Protein AF-A0A7V4FI24-F1 (afdb_monomer_lite)

Sequence (556 aa):
PYLNTKGSQCRYYSKGPVSYSSLFNVYPQIRKKFDEHVGGFTFLPILTIRYESKPLAILRFTDHASFKMFINGVVFSPKIKWMPTYPTVFLKEGLGFEISNVHAIELEFMLEPLYELIEDVLSSNNEVARWVILKYRLYMGEEKEHEFIPERKGFKGFNKLDKIVEQVVQDMKHDKSVNEIVEDVRRGKITPDLVDFASILFLHSLAHVLKDALVAKFGCKTEDISYYIEHPKLRVLGESPEKIRVIFFETAIGGFGYLKSFVERIQGTNMLEELVSAALRGLSENCEDRVQKKLTNLNKLDFFQRDCKRLVDLILKAYYNSFPNTMIYPHVNSIRKAIVKTLSGLSEEERSLLDDLLAKGPHCWDGCQLCVMMERGCTFLPFDQPFLVSERVLKAVLEKMLIMIKQPVCSFPLRKGVKKEFEEALSAAKSNIDLVSPWISPEIVENLVKLAEERDLKIRILTKIDPDNEVQVQSINRLTEASKKYSPLFQGRIMEELHAKGMLVDGVILLHGSFNFTISGLDSNVENLIIDCSLHGTKRFKEEFDELWRHAKPLI

Organism: Fervidobacterium pennivorans (NCBI:txid93466)

Structure (mmCIF, N/CA/C/O backbone):
data_AF-A0A7V4FI24-F1
#
_entry.id   AF-A0A7V4FI24-F1
#
loop_
_atom_site.group_PDB
_atom_site.id
_atom_site.type_symbol
_atom_site.label_atom_id
_atom_site.label_alt_id
_atom_site.label_comp_id
_atom_site.label_asym_id
_atom_site.label_entity_id
_atom_site.label_seq_id
_atom_site.pdbx_PDB_ins_code
_atom_site.Cartn_x
_atom_site.Cartn_y
_atom_site.Cartn_z
_atom_site.occupancy
_atom_site.B_iso_or_equiv
_atom_site.auth_seq_id
_atom_site.auth_comp_id
_atom_site.auth_asym_id
_atom_site.auth_atom_id
_atom_site.pdbx_PDB_model_num
ATOM 1 N N . PRO A 1 1 ? -25.058 -55.264 15.476 1.00 32.44 1 PRO A N 1
ATOM 2 C CA . PRO A 1 1 ? -24.063 -56.092 16.197 1.00 32.44 1 PRO A CA 1
ATOM 3 C C . PRO A 1 1 ? -23.075 -55.198 16.966 1.00 32.44 1 PRO A C 1
ATOM 5 O O . PRO A 1 1 ? -22.215 -54.570 16.367 1.00 32.44 1 PRO A O 1
ATOM 8 N N . TYR A 1 2 ? -23.302 -55.104 18.280 1.00 34.78 2 TYR A N 1
ATOM 9 C CA . TYR A 1 2 ? -22.399 -54.608 19.327 1.00 34.78 2 TYR A CA 1
ATOM 10 C C . TYR A 1 2 ? -21.657 -53.279 19.098 1.00 34.78 2 TYR A C 1
ATOM 12 O O . TYR A 1 2 ? -20.481 -53.264 18.751 1.00 34.78 2 TYR A O 1
ATOM 20 N N . LEU A 1 3 ? -22.294 -52.166 19.482 1.00 33.41 3 LEU A N 1
ATOM 21 C CA . LEU A 1 3 ? -21.569 -51.068 20.125 1.00 33.41 3 LEU A CA 1
ATOM 22 C C . LEU A 1 3 ? -22.123 -50.869 21.538 1.00 33.41 3 LEU A C 1
ATOM 24 O O . LEU A 1 3 ? -23.310 -50.661 21.770 1.00 33.41 3 LEU A O 1
ATOM 28 N N . ASN A 1 4 ? -21.202 -51.069 22.466 1.00 33.22 4 ASN A N 1
ATOM 29 C CA . ASN A 1 4 ? -21.331 -51.249 23.897 1.00 33.22 4 ASN A CA 1
ATOM 30 C C . ASN A 1 4 ? -21.899 -49.987 24.578 1.00 33.22 4 ASN A C 1
ATOM 32 O O . ASN A 1 4 ? -21.284 -48.924 24.540 1.00 33.22 4 ASN A O 1
ATOM 36 N N . THR A 1 5 ? -23.045 -50.100 25.249 1.00 42.97 5 THR A N 1
ATOM 37 C CA . THR A 1 5 ? -23.741 -49.021 25.983 1.00 42.97 5 THR A CA 1
ATOM 38 C C . THR A 1 5 ? -23.145 -48.727 27.369 1.00 42.97 5 THR A C 1
ATOM 40 O O . THR A 1 5 ? -23.841 -48.293 28.284 1.00 42.97 5 THR A O 1
ATOM 43 N N . LYS A 1 6 ? -21.834 -48.918 27.547 1.00 44.03 6 LYS A N 1
ATOM 44 C CA . LYS A 1 6 ? -21.096 -48.542 28.765 1.00 44.03 6 LYS A CA 1
ATOM 45 C C . LYS A 1 6 ? -19.784 -47.840 28.416 1.00 44.03 6 LYS A C 1
ATOM 47 O O . LYS A 1 6 ? -18.705 -48.276 28.800 1.00 44.03 6 LYS A O 1
ATOM 52 N N . GLY A 1 7 ? -19.876 -46.743 27.669 1.00 42.69 7 GLY A N 1
ATOM 53 C CA . GLY A 1 7 ? -18.812 -45.742 27.663 1.00 42.69 7 GLY A CA 1
ATOM 54 C C . GLY A 1 7 ? -18.886 -44.967 28.974 1.00 42.69 7 GLY A C 1
ATOM 55 O O . GLY A 1 7 ? -19.951 -44.453 29.316 1.00 42.69 7 GLY A O 1
ATOM 56 N N . SER A 1 8 ? -17.790 -44.912 29.729 1.00 46.03 8 SER A N 1
ATOM 57 C CA . SER A 1 8 ? -17.662 -43.977 30.845 1.00 46.03 8 SER A CA 1
ATOM 58 C C . SER A 1 8 ? -18.092 -42.588 30.369 1.00 46.03 8 SER A C 1
ATOM 60 O O . SER A 1 8 ? -17.656 -42.132 29.309 1.00 46.03 8 SER A O 1
ATOM 62 N N . GLN A 1 9 ? -18.984 -41.925 31.116 1.00 47.06 9 GLN A N 1
ATOM 63 C CA . GLN A 1 9 ? -19.278 -40.518 30.858 1.00 47.06 9 GLN A CA 1
ATOM 64 C C . GLN A 1 9 ? -17.940 -39.792 30.811 1.00 47.06 9 GLN A C 1
ATOM 66 O O . GLN A 1 9 ? -17.168 -39.833 31.773 1.00 47.06 9 GLN A O 1
ATOM 71 N N . CYS A 1 10 ? -17.641 -39.179 29.668 1.00 53.12 10 CYS A N 1
ATOM 72 C CA . CYS A 1 10 ? -16.485 -38.314 29.555 1.00 53.12 10 CYS A CA 1
ATOM 73 C C . CYS A 1 10 ? -16.558 -37.326 30.724 1.00 53.12 10 CYS A C 1
ATOM 75 O O . CYS A 1 10 ? -17.573 -36.651 30.897 1.00 53.12 10 CYS A O 1
ATOM 77 N N . ARG A 1 11 ? -15.508 -37.284 31.555 1.00 52.00 11 ARG A N 1
ATOM 78 C CA . ARG A 1 11 ? -15.452 -36.537 32.828 1.00 52.00 11 ARG A CA 1
ATOM 79 C C . ARG A 1 11 ? -15.878 -35.068 32.694 1.00 52.00 11 ARG A C 1
ATOM 81 O O . ARG A 1 11 ? -16.271 -34.444 33.675 1.00 52.00 11 ARG A O 1
ATOM 88 N N . TYR A 1 12 ? -15.802 -34.530 31.482 1.00 53.12 12 TYR A N 1
ATOM 89 C CA . TYR A 1 12 ? -16.138 -33.157 31.136 1.00 53.12 12 TYR A CA 1
ATOM 90 C C . TYR A 1 12 ? -17.610 -32.929 30.730 1.00 53.12 12 TYR A C 1
ATOM 92 O O . TYR A 1 12 ? -18.051 -31.783 30.680 1.00 53.12 12 TYR A O 1
ATOM 100 N N . TYR A 1 13 ? -18.385 -33.989 30.479 1.00 56.47 13 TYR A N 1
ATOM 101 C CA . TYR A 1 13 ? -19.790 -33.947 30.054 1.00 56.47 13 TYR A CA 1
ATOM 102 C C . TYR A 1 13 ? -20.678 -34.692 31.066 1.00 56.47 13 TYR A C 1
ATOM 104 O O . TYR A 1 13 ? -21.277 -35.723 30.776 1.00 56.47 13 TYR A O 1
ATOM 112 N N . SER A 1 14 ? -20.732 -34.174 32.296 1.00 51.94 14 SER A N 1
ATOM 113 C CA . SER A 1 14 ? -21.371 -34.811 33.461 1.00 51.94 14 SER A CA 1
ATOM 114 C C . SER A 1 14 ? -22.898 -34.649 33.550 1.00 51.94 14 SER A C 1
ATOM 116 O O . SER A 1 14 ? -23.513 -35.149 34.490 1.00 51.94 14 SER A O 1
ATOM 118 N N . LYS A 1 15 ? -23.541 -33.962 32.595 1.00 52.97 15 LYS A N 1
ATOM 119 C CA . LYS A 1 15 ? -24.994 -33.715 32.592 1.00 52.97 15 LYS A CA 1
ATOM 120 C C . LYS A 1 15 ? -25.643 -34.173 31.283 1.00 52.97 15 LYS A C 1
ATOM 122 O O . LYS A 1 15 ? -25.867 -33.362 30.395 1.00 52.97 15 LYS A O 1
ATOM 127 N N . GLY A 1 16 ? -25.977 -35.462 31.203 1.00 56.88 16 GLY A N 1
ATOM 128 C CA . GLY A 1 16 ? -26.827 -36.032 30.146 1.00 56.88 16 GLY A CA 1
ATOM 129 C C . GLY A 1 16 ? -26.289 -35.877 28.712 1.00 56.88 16 GLY A C 1
ATOM 130 O O . GLY A 1 16 ? -25.155 -35.440 28.515 1.00 56.88 16 GLY A O 1
ATOM 131 N N . PRO A 1 17 ? -27.072 -36.261 27.688 1.00 56.06 17 PRO A N 1
ATOM 132 C CA . PRO A 1 17 ? -26.721 -35.987 26.299 1.00 56.06 17 PRO A CA 1
ATOM 133 C C . PRO A 1 17 ? -26.773 -34.474 26.052 1.00 56.06 17 PRO A C 1
ATOM 135 O O . PRO A 1 17 ? -27.839 -33.878 25.910 1.00 56.06 17 PRO A O 1
ATOM 138 N N . VAL A 1 18 ? -25.604 -33.839 26.030 1.00 59.72 18 VAL A N 1
ATOM 139 C CA . VAL A 1 18 ? -25.461 -32.417 25.714 1.00 59.72 18 VAL A CA 1
ATOM 140 C C . VAL A 1 18 ? -25.521 -32.271 24.195 1.00 59.72 18 VAL A C 1
ATOM 142 O O . VAL A 1 18 ? -24.699 -32.845 23.484 1.00 59.72 18 VAL A O 1
ATOM 145 N N . SER A 1 19 ? -26.502 -31.529 23.675 1.00 65.00 19 SER A N 1
ATOM 146 C CA . SER A 1 19 ? -26.606 -31.290 22.229 1.00 65.00 19 SER A CA 1
ATOM 147 C C . SER A 1 19 ? -25.331 -30.621 21.693 1.00 65.00 19 SER A C 1
ATOM 149 O O . SER A 1 19 ? -24.742 -29.765 22.362 1.00 65.00 19 SER A O 1
ATOM 151 N N . TYR A 1 20 ? -24.916 -30.941 20.466 1.00 65.31 20 TYR A N 1
ATOM 152 C CA . TYR A 1 20 ? -23.772 -30.270 19.831 1.00 65.31 20 TYR A CA 1
ATOM 153 C C . TYR A 1 20 ? -23.941 -28.741 19.803 1.00 65.31 20 TYR A C 1
ATOM 155 O O . TYR A 1 20 ? -22.993 -28.007 20.078 1.00 65.31 20 TYR A O 1
ATOM 163 N N . SER A 1 21 ? -25.168 -28.259 19.589 1.00 71.25 21 SER A N 1
ATOM 164 C CA . SER A 1 21 ? -25.535 -26.838 19.635 1.00 71.25 21 SER A CA 1
ATOM 165 C C . SER A 1 21 ? -25.341 -26.181 21.005 1.00 71.25 21 SER A C 1
ATOM 167 O O . SER A 1 21 ? -25.142 -24.968 21.083 1.00 71.25 21 SER A O 1
ATOM 169 N N . SER A 1 22 ? -25.385 -26.947 22.099 1.00 74.19 22 SER A N 1
ATOM 170 C CA . SER A 1 22 ? -25.054 -26.440 23.440 1.00 74.19 22 SER A CA 1
ATOM 171 C C . SER A 1 22 ? -23.551 -26.414 23.723 1.00 74.19 22 SER A C 1
ATOM 173 O O . SER A 1 22 ? -23.125 -25.679 24.609 1.00 74.19 22 SER A O 1
ATOM 175 N N . LEU A 1 23 ? -22.746 -27.155 22.957 1.00 78.00 23 LEU A N 1
ATOM 176 C CA . LEU A 1 23 ? -21.292 -27.198 23.114 1.00 78.00 23 LEU A CA 1
ATOM 177 C C . LEU A 1 23 ? -20.573 -26.177 22.234 1.00 78.00 23 LEU A C 1
ATOM 179 O O . LEU A 1 23 ? -19.614 -25.559 22.693 1.00 78.00 23 LEU A O 1
ATOM 183 N N . PHE A 1 24 ? -21.046 -25.974 21.002 1.00 81.94 24 PHE A N 1
ATOM 184 C CA . PHE A 1 24 ? -20.354 -25.158 20.009 1.00 81.94 24 PHE A CA 1
ATOM 185 C C . PHE A 1 24 ? -21.274 -24.132 19.343 1.00 81.94 24 PHE A C 1
ATOM 187 O O . PHE A 1 24 ? -22.454 -24.381 19.099 1.00 81.94 24 PHE A O 1
ATOM 194 N N . ASN A 1 25 ? -20.711 -22.973 19.013 1.00 83.81 25 ASN A N 1
ATOM 195 C CA . ASN A 1 25 ? -21.191 -22.144 17.914 1.00 83.81 25 ASN A CA 1
ATOM 196 C C . ASN A 1 25 ? -20.529 -22.650 16.628 1.00 83.81 25 ASN A C 1
ATOM 198 O O . ASN A 1 25 ? -19.301 -22.720 16.568 1.00 83.81 25 ASN A O 1
ATOM 202 N N . VAL A 1 26 ? -21.330 -22.997 15.623 1.00 85.62 26 VAL A N 1
ATOM 203 C CA . VAL A 1 26 ? -20.854 -23.532 14.340 1.00 85.62 26 VAL A CA 1
ATOM 204 C C . V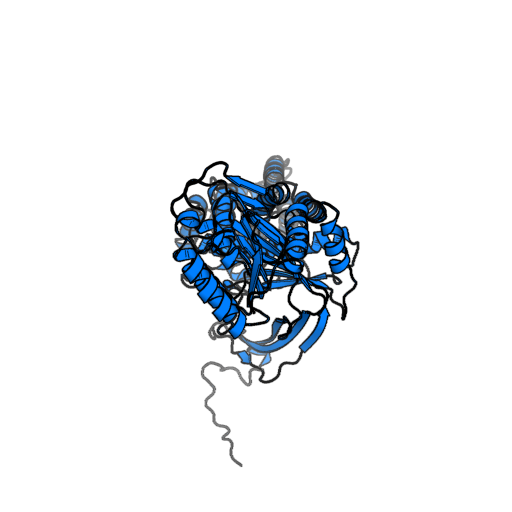AL A 1 26 ? -21.021 -22.464 13.269 1.00 85.62 26 VAL A C 1
ATOM 206 O O . VAL A 1 26 ? -22.093 -21.872 13.161 1.00 85.62 26 VAL A O 1
ATOM 209 N N . TYR A 1 27 ? -19.975 -22.201 12.492 1.00 85.44 27 TYR A N 1
ATOM 210 C CA . TYR A 1 27 ? -20.026 -21.234 11.394 1.00 85.44 27 TYR A CA 1
ATOM 211 C C . TYR A 1 27 ? -19.047 -21.606 10.273 1.00 85.44 27 TYR A C 1
ATOM 213 O O . TYR A 1 27 ? -18.030 -22.261 10.533 1.00 85.44 27 TYR A O 1
ATOM 221 N N . PRO A 1 28 ? -19.330 -21.192 9.025 1.00 87.31 28 PRO A N 1
ATOM 222 C CA . PRO A 1 28 ? -18.423 -21.422 7.913 1.00 87.31 28 PRO A CA 1
ATOM 223 C C . PRO A 1 28 ? -17.184 -20.525 8.020 1.00 87.31 28 PRO A C 1
ATOM 225 O O . PRO A 1 28 ? -17.263 -19.351 8.388 1.00 87.31 28 PRO A O 1
ATOM 228 N N . GLN A 1 29 ? -16.034 -21.077 7.652 1.00 84.94 29 GLN A N 1
ATOM 229 C CA . GLN A 1 29 ? -14.842 -20.324 7.295 1.00 84.94 29 GLN A CA 1
ATOM 230 C C . GLN A 1 29 ? -14.915 -20.017 5.800 1.00 84.94 29 GLN A C 1
ATOM 232 O O . GLN A 1 29 ? -14.693 -20.897 4.967 1.00 84.94 29 GLN A O 1
ATOM 237 N N . ILE A 1 30 ? -15.246 -18.773 5.469 1.00 84.44 30 ILE A N 1
ATOM 238 C CA . ILE A 1 30 ? -15.319 -18.298 4.088 1.00 84.44 30 ILE A CA 1
ATOM 239 C C . ILE A 1 30 ? -13.933 -17.812 3.664 1.00 84.44 30 ILE A C 1
ATOM 241 O O . ILE A 1 30 ? -13.303 -17.029 4.372 1.00 84.44 30 ILE A O 1
ATOM 245 N N . ARG A 1 31 ? -13.470 -18.269 2.504 1.00 81.94 31 ARG A N 1
ATOM 246 C CA . ARG A 1 31 ? -12.274 -17.784 1.821 1.00 81.94 31 ARG A CA 1
ATOM 247 C C . ARG A 1 31 ? -12.661 -16.908 0.656 1.00 81.94 31 ARG A C 1
ATOM 249 O O . ARG A 1 31 ? -13.633 -17.193 -0.035 1.00 81.94 31 ARG A O 1
ATOM 256 N N . LYS A 1 32 ? -11.859 -15.874 0.443 1.00 84.38 32 LYS A N 1
ATOM 257 C CA . LYS A 1 32 ? -11.903 -15.004 -0.725 1.00 84.38 32 LYS A CA 1
ATOM 258 C C . LYS A 1 32 ? -10.547 -15.102 -1.406 1.00 84.38 32 LYS A C 1
ATOM 260 O O . LYS A 1 32 ? -9.528 -15.008 -0.721 1.00 84.38 32 LYS A O 1
ATOM 265 N N . LYS A 1 33 ? -10.548 -15.293 -2.716 1.00 84.00 33 LYS A N 1
ATOM 266 C CA . LYS A 1 33 ? -9.341 -15.354 -3.531 1.00 84.00 33 LYS A CA 1
ATOM 267 C C . LYS A 1 33 ? -9.560 -14.524 -4.785 1.00 84.00 33 LYS A C 1
ATOM 269 O O . LYS A 1 33 ? -10.611 -14.636 -5.414 1.00 84.00 33 LYS A O 1
ATOM 274 N N . PHE A 1 34 ? -8.583 -13.697 -5.117 1.00 84.69 34 PHE A N 1
ATOM 275 C CA . PHE A 1 34 ? -8.546 -12.987 -6.383 1.00 84.69 34 PHE A CA 1
ATOM 276 C C . PHE A 1 34 ? -7.512 -13.683 -7.268 1.00 84.69 34 PHE A C 1
ATOM 278 O O . PHE A 1 34 ? -6.329 -13.696 -6.941 1.00 84.69 34 PHE A O 1
ATOM 285 N N . ASP A 1 35 ? -7.975 -14.339 -8.328 1.00 79.75 35 ASP A N 1
ATOM 286 C CA . ASP A 1 35 ? -7.133 -15.120 -9.226 1.00 79.75 35 ASP A CA 1
ATOM 287 C C . ASP A 1 35 ? -6.822 -14.303 -10.485 1.00 79.75 35 ASP A C 1
ATOM 289 O O . ASP A 1 35 ? -7.710 -13.930 -11.260 1.00 79.75 35 ASP A O 1
ATOM 293 N N . GLU A 1 36 ? -5.530 -14.077 -10.705 1.00 69.12 36 GLU A N 1
ATOM 294 C CA . GLU A 1 36 ? -4.984 -13.726 -12.012 1.00 69.12 36 GLU A CA 1
ATOM 295 C C . GLU A 1 36 ? -4.999 -14.999 -12.864 1.00 69.12 36 GLU A C 1
ATOM 297 O O . GLU A 1 36 ? -4.436 -16.021 -12.466 1.00 69.12 36 GLU A O 1
ATOM 302 N N . HIS A 1 37 ? -5.677 -14.992 -14.012 1.00 57.22 37 HIS A N 1
ATOM 303 C CA . HIS A 1 37 ? -5.657 -16.159 -14.890 1.00 57.22 37 HIS A CA 1
ATOM 304 C C . HIS A 1 37 ? -4.216 -16.451 -15.342 1.00 57.22 37 HIS A C 1
ATOM 306 O O . HIS A 1 37 ? -3.540 -15.599 -15.918 1.00 57.22 37 HIS A O 1
ATOM 312 N N . VAL A 1 38 ? -3.751 -17.679 -15.102 1.00 43.31 38 VAL A N 1
ATOM 313 C CA . VAL A 1 38 ? -2.458 -18.170 -15.593 1.00 43.31 38 VAL A CA 1
ATOM 314 C C . VAL A 1 38 ? -2.548 -18.304 -17.117 1.00 43.31 38 VAL A C 1
ATOM 316 O O . VAL A 1 38 ? -3.376 -19.073 -17.604 1.00 43.31 38 VAL A O 1
ATOM 319 N N . GLY A 1 39 ? -1.717 -17.571 -17.870 1.00 42.03 39 GLY A N 1
ATOM 320 C CA . GLY A 1 39 ? -1.599 -17.751 -19.327 1.00 42.03 39 GLY A CA 1
ATOM 321 C C . GLY A 1 39 ? -1.849 -16.534 -20.229 1.00 42.03 39 GLY A C 1
ATOM 322 O O . GLY A 1 39 ? -2.288 -16.726 -21.359 1.00 42.03 39 GLY A O 1
ATOM 323 N N . GLY A 1 40 ? -1.547 -15.304 -19.792 1.00 45.97 40 GLY A N 1
ATOM 324 C CA . GLY A 1 40 ? -1.287 -14.194 -20.731 1.00 45.97 40 GLY A CA 1
ATOM 325 C C . GLY A 1 40 ? -2.212 -12.974 -20.676 1.00 45.97 40 GLY A C 1
ATOM 326 O O . GLY A 1 40 ? -1.971 -12.025 -21.418 1.00 45.97 40 GLY A O 1
ATOM 327 N N . PHE A 1 41 ? -3.209 -12.944 -19.787 1.00 51.94 41 PHE A N 1
ATOM 328 C CA . PHE A 1 41 ? -3.990 -11.734 -19.494 1.00 51.94 41 PHE A CA 1
ATOM 329 C C . PHE A 1 41 ? -3.570 -11.178 -18.135 1.00 51.94 41 PHE A C 1
ATOM 331 O O . PHE A 1 41 ? -4.170 -11.467 -17.102 1.00 51.94 41 PHE A O 1
ATOM 338 N N . THR A 1 42 ? -2.466 -10.437 -18.138 1.00 71.75 42 THR A N 1
ATOM 339 C CA . THR A 1 42 ? -1.881 -9.837 -16.941 1.00 71.75 42 THR A CA 1
ATOM 340 C C . THR A 1 42 ? -2.466 -8.455 -16.680 1.00 71.75 42 THR A C 1
ATOM 342 O O . THR A 1 42 ? -2.918 -7.762 -17.591 1.00 71.75 42 THR A O 1
ATOM 345 N N . PHE A 1 43 ? -2.461 -8.050 -15.411 1.00 84.62 43 PHE A N 1
ATOM 346 C CA . PHE A 1 43 ? -2.694 -6.665 -15.030 1.00 84.62 43 PHE A CA 1
ATOM 347 C C . PHE A 1 43 ? -1.761 -5.744 -15.826 1.00 84.62 43 PHE A C 1
ATOM 349 O O . PHE A 1 43 ? -0.539 -5.809 -15.690 1.00 84.62 43 PHE A O 1
ATOM 356 N N . LEU A 1 44 ? -2.346 -4.889 -16.661 1.00 89.88 44 LEU A N 1
ATOM 357 C CA . LEU A 1 44 ? -1.625 -3.951 -17.502 1.00 89.88 44 LEU A CA 1
ATOM 358 C C . LEU A 1 44 ? -1.229 -2.720 -16.681 1.00 89.88 44 LEU A C 1
ATOM 360 O O . LEU A 1 44 ? -2.107 -2.083 -16.091 1.00 89.88 44 LEU A O 1
ATOM 364 N N . PRO A 1 45 ? 0.064 -2.371 -16.629 1.00 92.38 45 PRO A N 1
ATOM 365 C CA . PRO A 1 45 ? 0.540 -1.193 -15.918 1.00 92.38 45 PRO A CA 1
ATOM 366 C C . PRO A 1 45 ? -0.021 0.089 -16.541 1.00 92.38 45 PRO A C 1
ATOM 368 O O . PRO A 1 45 ? 0.015 0.273 -17.756 1.00 92.38 45 PRO A O 1
ATOM 371 N N . ILE A 1 46 ? -0.556 0.971 -15.695 1.00 93.38 46 ILE A N 1
ATOM 372 C CA . ILE A 1 46 ? -1.162 2.246 -16.101 1.00 93.38 46 ILE A CA 1
ATOM 373 C C . ILE A 1 46 ? -0.263 3.417 -15.720 1.00 93.38 46 ILE A C 1
ATOM 375 O O . ILE A 1 46 ? 0.022 4.261 -16.562 1.00 93.38 46 ILE A O 1
ATOM 379 N N . LEU A 1 47 ? 0.177 3.480 -14.462 1.00 93.75 47 LEU A N 1
ATOM 380 C CA . LEU A 1 47 ? 1.122 4.487 -13.978 1.00 93.75 47 LEU A CA 1
ATOM 381 C C . LEU A 1 47 ? 1.860 4.000 -12.736 1.00 93.75 47 LEU A C 1
ATOM 383 O O . LEU A 1 47 ? 1.412 3.071 -12.059 1.00 93.75 47 LEU A O 1
ATOM 387 N N . THR A 1 48 ? 2.930 4.714 -12.396 1.00 96.06 48 THR A N 1
ATOM 388 C CA . THR A 1 48 ? 3.701 4.509 -11.171 1.00 96.06 48 THR A CA 1
ATOM 389 C C . THR A 1 48 ? 3.687 5.770 -10.313 1.00 96.06 48 THR A C 1
ATOM 391 O O . THR A 1 48 ? 3.860 6.882 -10.806 1.00 96.06 48 THR A O 1
ATOM 394 N N . ILE A 1 49 ? 3.512 5.596 -9.007 1.00 96.75 49 ILE A N 1
ATOM 395 C CA . ILE A 1 49 ? 3.767 6.607 -7.981 1.00 96.75 49 ILE A CA 1
ATOM 396 C C . ILE A 1 49 ? 5.140 6.295 -7.394 1.00 96.75 49 ILE A C 1
ATOM 398 O O . ILE A 1 49 ? 5.405 5.147 -7.039 1.00 96.75 49 ILE A O 1
ATOM 402 N N . ARG A 1 50 ? 6.008 7.302 -7.278 1.00 95.56 50 ARG A N 1
ATOM 403 C CA . ARG A 1 50 ? 7.364 7.145 -6.733 1.00 95.56 50 ARG A CA 1
ATOM 404 C C . ARG A 1 50 ? 7.507 7.773 -5.350 1.00 95.56 50 ARG A C 1
ATOM 406 O O . ARG A 1 50 ? 6.985 8.860 -5.116 1.00 95.56 50 ARG A O 1
ATOM 413 N N . TYR A 1 51 ? 8.265 7.120 -4.475 1.00 96.12 51 TYR A N 1
ATOM 414 C CA . TYR A 1 51 ? 8.777 7.696 -3.235 1.00 96.12 51 TYR A CA 1
ATOM 415 C C . TYR A 1 51 ? 10.264 7.978 -3.438 1.00 96.12 51 TYR A C 1
ATOM 417 O O . TYR A 1 51 ? 11.057 7.060 -3.630 1.00 96.12 51 TYR A O 1
ATOM 425 N N . GLU A 1 52 ? 10.625 9.262 -3.489 1.00 92.31 52 GLU A N 1
ATOM 426 C CA . GLU A 1 52 ? 11.958 9.695 -3.926 1.00 92.31 52 GLU A CA 1
ATOM 427 C C . GLU A 1 52 ? 12.334 9.076 -5.288 1.00 92.31 52 GLU A C 1
ATOM 429 O O . GLU A 1 52 ? 11.573 9.209 -6.248 1.00 92.31 52 GLU A O 1
ATOM 434 N N . SER A 1 53 ? 13.482 8.410 -5.404 1.00 92.62 53 SER A N 1
ATOM 435 C CA . SER A 1 53 ? 13.905 7.723 -6.626 1.00 92.62 53 SER A CA 1
ATOM 436 C C . SER A 1 53 ? 13.246 6.356 -6.840 1.00 92.62 53 SER A C 1
ATOM 438 O O . SER A 1 53 ? 13.436 5.766 -7.898 1.00 92.62 53 SER A O 1
ATOM 440 N N . LYS A 1 54 ? 12.478 5.845 -5.870 1.00 94.81 54 LYS A N 1
ATOM 441 C CA . LYS A 1 54 ? 12.009 4.455 -5.858 1.00 94.81 54 LYS A CA 1
ATOM 442 C C . LYS A 1 54 ? 10.558 4.339 -6.325 1.00 94.81 54 LYS A C 1
ATOM 444 O O . LYS A 1 54 ? 9.733 5.172 -5.938 1.00 94.81 54 LYS A O 1
ATOM 449 N N . PRO A 1 55 ? 10.181 3.294 -7.080 1.00 95.62 55 PRO A N 1
ATOM 450 C CA . PRO A 1 55 ? 8.773 3.005 -7.337 1.00 95.62 55 PRO A CA 1
ATOM 451 C C . PRO A 1 55 ? 8.077 2.639 -6.018 1.00 95.62 55 PRO A C 1
ATOM 453 O O . PRO A 1 55 ? 8.434 1.658 -5.379 1.00 95.62 55 PRO A O 1
ATOM 456 N N . LEU A 1 56 ? 7.089 3.432 -5.596 1.00 97.12 56 LEU A N 1
ATOM 457 C CA . LEU A 1 56 ? 6.307 3.181 -4.382 1.00 97.12 56 LEU A CA 1
ATOM 458 C C . LEU A 1 56 ? 5.125 2.270 -4.681 1.00 97.12 56 LEU A C 1
ATOM 460 O O . LEU A 1 56 ? 4.939 1.261 -4.007 1.00 97.12 56 LEU A O 1
ATOM 464 N N . ALA A 1 57 ? 4.310 2.656 -5.662 1.00 96.88 57 ALA A N 1
ATOM 465 C CA . ALA A 1 57 ? 3.094 1.942 -6.006 1.00 96.88 57 ALA A CA 1
ATOM 466 C C . ALA A 1 57 ? 2.840 1.963 -7.510 1.00 96.88 57 ALA A C 1
ATOM 468 O O . ALA A 1 57 ? 3.054 2.986 -8.158 1.00 96.88 57 ALA A O 1
ATOM 469 N N . ILE A 1 58 ? 2.343 0.859 -8.057 1.00 95.38 58 ILE A N 1
ATOM 470 C CA . ILE A 1 58 ? 2.004 0.730 -9.473 1.00 95.38 58 ILE A CA 1
ATOM 471 C C . ILE A 1 58 ? 0.504 0.474 -9.578 1.00 95.38 58 ILE A C 1
ATOM 473 O O . ILE A 1 58 ? -0.021 -0.479 -8.998 1.00 95.38 58 ILE A O 1
ATOM 477 N N . LEU A 1 59 ? -0.185 1.352 -10.308 1.00 95.50 59 LEU A N 1
ATOM 478 C CA . LEU A 1 59 ? -1.590 1.180 -10.653 1.00 95.50 59 LEU A CA 1
ATOM 479 C C . LEU A 1 59 ? -1.671 0.324 -11.913 1.00 95.50 59 LEU A C 1
ATOM 481 O O . LEU A 1 59 ? -1.092 0.693 -12.939 1.00 95.50 59 LEU A O 1
ATOM 485 N N . ARG A 1 60 ? -2.415 -0.779 -11.861 1.00 93.94 60 ARG A N 1
ATOM 486 C CA . ARG A 1 60 ? -2.658 -1.634 -13.028 1.00 93.94 60 ARG A CA 1
ATOM 487 C C . ARG A 1 60 ? -4.136 -1.907 -13.241 1.00 93.94 60 ARG A C 1
ATOM 489 O O . ARG A 1 60 ? -4.939 -1.740 -12.327 1.00 93.94 60 ARG A O 1
ATOM 496 N N . PHE A 1 61 ? -4.482 -2.349 -14.444 1.00 93.94 61 PHE A N 1
ATOM 497 C CA . PHE A 1 61 ? -5.846 -2.681 -14.843 1.00 93.94 61 PHE A CA 1
ATOM 498 C C . PHE A 1 61 ? -5.926 -4.046 -15.523 1.00 93.94 61 PHE A C 1
ATOM 500 O O . PHE A 1 61 ? -5.030 -4.427 -16.269 1.00 93.94 61 PHE A O 1
ATOM 507 N N . THR A 1 62 ? -7.022 -4.762 -15.312 1.00 92.06 62 THR A N 1
ATOM 508 C CA . THR A 1 62 ? -7.372 -5.964 -16.073 1.00 92.06 62 THR A CA 1
ATOM 509 C C . THR A 1 62 ? -8.879 -6.028 -16.279 1.00 92.06 62 THR A C 1
ATOM 511 O O . THR A 1 62 ? -9.651 -5.593 -15.426 1.00 92.06 62 THR A O 1
ATOM 514 N N . ASP A 1 63 ? -9.298 -6.590 -17.403 1.00 90.56 63 ASP A N 1
ATOM 515 C CA . ASP A 1 63 ? -10.680 -6.927 -17.737 1.00 90.56 63 ASP A CA 1
ATOM 516 C C . ASP A 1 63 ? -10.962 -8.439 -17.707 1.00 90.56 63 ASP A C 1
ATOM 518 O O . ASP A 1 63 ? -12.066 -8.886 -18.018 1.00 90.56 63 ASP A O 1
ATOM 522 N N . HIS A 1 64 ? -9.979 -9.231 -17.278 1.00 88.50 64 HIS A N 1
ATOM 523 C CA . HIS A 1 64 ? -10.008 -10.688 -17.362 1.00 88.50 64 HIS A CA 1
ATOM 524 C C . HIS A 1 64 ? -9.751 -11.385 -16.024 1.00 88.50 64 HIS A C 1
ATOM 526 O O . HIS A 1 64 ? -9.445 -12.571 -16.016 1.00 88.50 64 HIS A O 1
ATOM 532 N N . ALA A 1 65 ? -9.852 -10.699 -14.884 1.00 87.06 65 ALA A N 1
ATOM 533 C CA . ALA A 1 65 ? -9.626 -11.340 -13.589 1.00 87.06 65 ALA A CA 1
ATOM 534 C C . ALA A 1 65 ? -10.809 -12.212 -13.139 1.00 87.06 65 ALA A C 1
ATOM 536 O O . ALA A 1 65 ? -11.926 -12.087 -13.648 1.00 87.06 65 ALA A O 1
ATOM 537 N N . SER A 1 66 ? -10.581 -13.068 -12.138 1.00 88.81 66 SER A N 1
ATOM 538 C CA . SER A 1 66 ? -11.656 -13.799 -11.462 1.00 88.81 66 SER A CA 1
ATOM 539 C C . SER A 1 66 ? -11.616 -13.596 -9.949 1.00 88.81 66 SER A C 1
ATOM 541 O O . SER A 1 66 ? -10.568 -13.666 -9.306 1.00 88.81 66 SER A O 1
ATOM 543 N N . PHE A 1 67 ? -12.785 -13.357 -9.359 1.00 89.31 67 PHE A N 1
ATOM 544 C CA . PHE A 1 67 ? -12.954 -13.326 -7.911 1.00 89.31 67 PHE A CA 1
ATOM 545 C C . PHE A 1 67 ? -13.710 -14.568 -7.453 1.00 89.31 67 PHE A C 1
ATOM 547 O O . PHE A 1 67 ? -14.816 -14.837 -7.921 1.00 89.31 67 PHE A O 1
ATOM 554 N N . LYS A 1 68 ? -13.138 -15.309 -6.503 1.00 89.19 68 LYS A N 1
ATOM 555 C CA . LYS A 1 68 ? -13.707 -16.543 -5.956 1.00 89.19 68 LYS A CA 1
ATOM 556 C C . LYS A 1 68 ? -13.997 -16.378 -4.476 1.00 89.19 68 LYS A C 1
ATOM 558 O O . LYS A 1 68 ? -13.139 -15.938 -3.709 1.00 89.19 68 LYS A O 1
ATOM 563 N N . MET A 1 69 ? -15.184 -16.801 -4.055 1.00 88.75 69 MET A N 1
ATOM 564 C CA . MET A 1 69 ? -15.546 -16.883 -2.644 1.00 88.75 69 MET A CA 1
ATOM 565 C C . MET A 1 69 ? -16.149 -18.247 -2.330 1.00 88.75 69 MET A C 1
ATOM 567 O O . MET A 1 69 ? -17.139 -18.635 -2.941 1.00 88.75 69 MET A O 1
ATOM 571 N N . PHE A 1 70 ? -15.574 -18.974 -1.372 1.00 89.38 70 PHE A N 1
ATOM 572 C CA . PHE A 1 70 ? -15.971 -20.353 -1.073 1.00 89.38 70 PHE A CA 1
ATOM 573 C C . PHE A 1 70 ? -15.833 -20.703 0.409 1.00 89.38 70 PHE A C 1
ATOM 575 O O . PHE A 1 70 ? -15.034 -20.120 1.140 1.00 89.38 70 PHE A O 1
ATOM 582 N N . ILE A 1 71 ? -16.617 -21.675 0.871 1.00 89.81 71 ILE A N 1
ATOM 583 C CA . ILE A 1 71 ? -16.499 -22.242 2.215 1.00 89.81 71 ILE A CA 1
ATOM 584 C C . ILE A 1 71 ? -15.315 -23.208 2.214 1.00 89.81 71 ILE A C 1
ATOM 586 O O . ILE A 1 71 ? -15.354 -24.250 1.571 1.00 89.81 71 ILE A O 1
ATOM 590 N N . ASN A 1 72 ? -14.266 -22.865 2.951 1.00 87.62 72 ASN A N 1
ATOM 591 C CA . ASN A 1 72 ? -13.051 -23.671 3.068 1.00 87.62 72 ASN A CA 1
ATOM 592 C C . ASN A 1 72 ? -13.113 -24.670 4.227 1.00 87.62 72 ASN A C 1
ATOM 594 O O . ASN A 1 72 ? -12.460 -25.709 4.216 1.00 87.62 72 ASN A O 1
ATOM 598 N N . GLY A 1 73 ? -13.897 -24.354 5.253 1.00 88.12 73 GLY A N 1
ATOM 599 C CA . GLY A 1 73 ? -14.031 -25.203 6.424 1.00 88.12 73 GLY A CA 1
ATOM 600 C C . GLY A 1 73 ? -15.210 -24.810 7.294 1.00 88.12 73 GLY A C 1
ATOM 601 O O . GLY A 1 73 ? -15.835 -23.770 7.097 1.00 88.12 73 GLY A O 1
ATOM 602 N N . VAL A 1 74 ? -15.506 -25.649 8.276 1.00 88.25 74 VAL A N 1
ATOM 603 C CA . VAL A 1 74 ? -16.519 -25.404 9.301 1.00 88.25 74 VAL A CA 1
ATOM 604 C C . VAL A 1 74 ? -15.818 -25.322 10.647 1.00 88.25 74 VAL A C 1
ATOM 606 O O . VAL A 1 74 ? -15.132 -26.262 11.053 1.00 88.25 74 VAL A O 1
ATOM 609 N N . VAL A 1 75 ? -15.979 -24.193 11.333 1.00 86.44 75 VAL A N 1
ATOM 610 C CA . VAL A 1 75 ? -15.327 -23.934 12.618 1.00 86.44 75 VAL A CA 1
ATOM 611 C C . VAL A 1 75 ? -16.308 -24.194 13.752 1.00 86.44 75 VAL A C 1
ATOM 613 O O . VAL A 1 75 ? -17.435 -23.691 13.751 1.00 86.44 75 VAL A O 1
ATOM 616 N N . PHE A 1 76 ? -15.850 -24.942 14.749 1.00 85.88 76 PHE A N 1
ATOM 617 C CA . PHE A 1 76 ? -16.585 -25.261 15.964 1.00 85.88 76 PHE A CA 1
ATOM 618 C C . PHE A 1 76 ? -16.020 -24.434 17.116 1.00 85.88 76 PHE A C 1
ATOM 620 O O . PHE A 1 76 ? -14.990 -24.765 17.696 1.00 85.88 76 PHE A O 1
ATOM 627 N N . SER A 1 77 ? -16.691 -23.332 17.449 1.00 82.19 77 SER A N 1
ATOM 628 C CA . SER A 1 77 ? -16.277 -22.447 18.538 1.00 82.19 77 SER A CA 1
ATOM 629 C C . SER A 1 77 ? -16.870 -22.883 19.873 1.00 82.19 77 SER A C 1
ATOM 631 O O . SER A 1 77 ? -18.096 -22.839 20.014 1.00 82.19 77 SER A O 1
ATOM 633 N N . PRO A 1 78 ? -16.054 -23.311 20.854 1.00 80.56 78 PRO A N 1
ATOM 634 C CA . PRO A 1 78 ? -16.563 -23.820 22.120 1.00 80.56 78 PRO A CA 1
ATOM 635 C C . PRO A 1 78 ? -17.309 -22.741 22.908 1.00 80.56 78 PRO A C 1
ATOM 637 O O . PRO A 1 78 ? -16.823 -21.629 23.100 1.00 80.56 78 PRO A O 1
ATOM 640 N N . LYS A 1 79 ? -18.482 -23.090 23.439 1.00 77.62 79 LYS A N 1
ATOM 641 C CA . LYS A 1 79 ? -19.229 -22.255 24.396 1.00 77.62 79 LYS A CA 1
ATOM 642 C C . LYS A 1 79 ? -18.695 -22.383 25.825 1.00 77.62 79 LYS A C 1
ATOM 644 O O . LYS A 1 79 ? -19.145 -21.669 26.719 1.00 77.62 79 LYS A O 1
ATOM 649 N N . ILE A 1 80 ? -17.759 -23.304 26.059 1.00 75.88 80 ILE A N 1
ATOM 650 C CA . ILE A 1 80 ? -17.309 -23.700 27.393 1.00 75.88 80 ILE A CA 1
ATOM 651 C C . ILE A 1 80 ? -15.842 -23.318 27.604 1.00 75.88 80 ILE A C 1
ATOM 653 O O . ILE A 1 80 ? -14.980 -23.631 26.791 1.00 75.88 80 ILE A O 1
ATOM 657 N N . LYS A 1 81 ? -15.557 -22.674 28.743 1.00 65.75 81 LYS A N 1
ATOM 658 C CA . LYS A 1 81 ? -14.262 -22.042 29.056 1.00 65.75 81 LYS A CA 1
ATOM 659 C C . LYS A 1 81 ? -13.040 -22.972 29.067 1.00 65.75 81 LYS A C 1
ATOM 661 O O . LYS A 1 81 ? -11.934 -22.478 28.901 1.00 65.75 81 LYS A O 1
ATOM 666 N N . TRP A 1 82 ? -13.203 -24.274 29.312 1.00 70.56 82 TRP A N 1
ATOM 667 C CA . TRP A 1 82 ? -12.073 -25.208 29.456 1.00 70.56 82 TRP A CA 1
ATOM 668 C C . TRP A 1 82 ? -11.613 -25.839 28.135 1.00 70.56 82 TRP A C 1
ATOM 670 O O . TRP A 1 82 ? -10.629 -26.572 28.137 1.00 70.56 82 TRP A O 1
ATOM 680 N N . MET A 1 83 ? -12.287 -25.554 27.016 1.00 68.56 83 MET A N 1
ATOM 681 C CA . MET A 1 83 ? -11.877 -26.003 25.685 1.00 68.56 83 MET A CA 1
ATOM 682 C C . MET A 1 83 ? -11.349 -24.795 24.897 1.00 68.56 83 MET A C 1
ATOM 684 O O . MET A 1 83 ? -12.144 -24.030 24.357 1.00 68.56 83 MET A O 1
ATOM 688 N N . PRO A 1 84 ? -10.024 -24.563 24.872 1.00 62.06 84 PRO A N 1
ATOM 689 C CA . PRO A 1 84 ? -9.452 -23.357 24.273 1.00 62.06 84 PRO A CA 1
ATOM 690 C C . PRO A 1 84 ? -9.276 -23.451 22.750 1.00 62.06 84 PRO A C 1
ATOM 692 O O . PRO A 1 84 ? -8.978 -22.444 22.111 1.00 62.06 84 PRO A O 1
ATOM 695 N N . THR A 1 85 ? -9.422 -24.643 22.167 1.00 67.50 85 THR A N 1
ATOM 696 C CA . THR A 1 85 ? -9.204 -24.891 20.740 1.00 67.50 85 THR A CA 1
ATOM 697 C C . THR A 1 85 ? -10.500 -24.792 19.948 1.00 67.50 85 THR A C 1
ATOM 699 O O . THR A 1 85 ? -11.565 -25.194 20.413 1.00 67.50 85 THR A O 1
ATOM 702 N N . TYR A 1 86 ? -10.389 -24.278 18.725 1.00 79.69 86 TYR A N 1
ATOM 703 C CA . TYR A 1 86 ? -11.486 -24.142 17.769 1.00 79.69 86 TYR A CA 1
ATOM 704 C C . TYR A 1 86 ? -11.346 -25.241 16.708 1.00 79.69 86 TYR A C 1
ATOM 706 O O . TYR A 1 86 ? -10.731 -24.987 15.666 1.00 79.69 86 TYR A O 1
ATOM 714 N N . PRO A 1 87 ? -11.821 -26.480 16.959 1.00 82.62 87 PRO A N 1
ATOM 715 C CA . PRO A 1 87 ? -11.732 -27.533 15.961 1.00 82.62 87 PRO A CA 1
ATOM 716 C C . PRO A 1 87 ? -12.343 -27.048 14.647 1.00 82.62 87 PRO A C 1
ATOM 718 O O . PRO A 1 87 ? -13.452 -26.516 14.617 1.00 82.62 87 PRO A O 1
ATOM 721 N N . THR A 1 88 ? -11.579 -27.191 13.569 1.00 83.56 88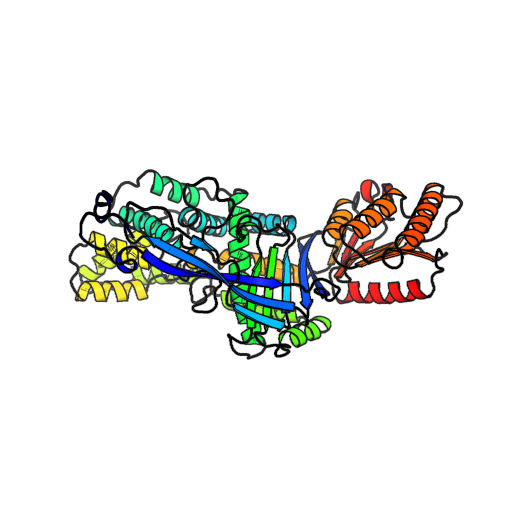 THR A N 1
ATOM 722 C CA . THR A 1 88 ? -11.975 -26.763 12.229 1.00 83.56 88 THR A CA 1
ATOM 723 C C . THR A 1 88 ? -11.925 -27.972 11.318 1.00 83.56 88 THR A C 1
ATOM 725 O O . THR A 1 88 ? -10.900 -28.645 11.229 1.00 83.56 88 THR A O 1
ATOM 728 N N . VAL A 1 89 ? -13.046 -28.263 10.668 1.00 87.88 89 VAL A N 1
ATOM 729 C CA . VAL A 1 89 ? -13.141 -29.323 9.664 1.00 87.88 89 VAL A CA 1
ATOM 730 C C . VAL A 1 89 ? -12.992 -28.665 8.302 1.00 87.88 89 VAL A C 1
ATOM 732 O O . VAL A 1 89 ? -13.894 -27.951 7.866 1.00 87.88 89 VAL A O 1
ATOM 735 N N . PHE A 1 90 ? -11.846 -28.866 7.657 1.00 88.19 90 PHE A N 1
ATOM 736 C CA . PHE A 1 90 ? -11.605 -28.372 6.304 1.00 88.19 90 PHE A CA 1
ATOM 737 C C . PHE A 1 90 ? -12.344 -29.230 5.282 1.00 88.19 90 PHE A C 1
ATOM 739 O O . PHE A 1 90 ? -12.398 -30.456 5.402 1.00 88.19 90 PHE A O 1
ATOM 746 N N . LEU A 1 91 ? -12.936 -28.573 4.290 1.00 85.00 91 LEU A N 1
ATOM 747 C CA . LEU A 1 91 ? -13.650 -29.240 3.213 1.00 85.00 91 LEU A CA 1
ATOM 748 C C . LEU A 1 91 ? -12.661 -29.606 2.104 1.00 85.00 91 LEU A C 1
ATOM 750 O O . LEU A 1 91 ? -11.811 -28.799 1.741 1.00 85.00 91 LEU A O 1
ATOM 754 N N . LYS A 1 92 ? -12.783 -30.821 1.554 1.00 83.44 92 LYS A N 1
ATOM 755 C CA . LYS A 1 92 ? -12.013 -31.233 0.368 1.00 83.44 92 LYS A CA 1
ATOM 756 C C . LYS A 1 92 ? -12.466 -30.465 -0.879 1.00 83.44 92 LYS A C 1
ATOM 758 O O . LYS A 1 92 ? -11.640 -30.072 -1.691 1.00 83.44 92 LYS A O 1
ATOM 763 N N . GLU A 1 93 ? -13.773 -30.244 -0.993 1.00 83.00 93 GLU A N 1
ATOM 764 C CA . GLU A 1 93 ? -14.417 -29.421 -2.015 1.00 83.00 93 GLU A CA 1
ATOM 765 C C . GLU A 1 93 ? -15.325 -28.413 -1.303 1.00 83.00 93 GLU A C 1
ATOM 767 O O . GLU A 1 93 ? -16.171 -28.791 -0.488 1.00 83.00 93 GLU A O 1
ATOM 772 N N . GLY A 1 94 ? -15.098 -27.124 -1.553 1.00 80.06 94 GLY A N 1
ATOM 773 C CA . GLY A 1 94 ? -15.848 -26.033 -0.940 1.00 80.06 94 GLY A CA 1
ATOM 774 C C . GLY A 1 94 ? -17.000 -25.564 -1.823 1.00 80.06 94 GLY A C 1
ATOM 775 O O . GLY A 1 94 ? -16.828 -25.391 -3.026 1.00 80.06 94 GLY A O 1
ATOM 776 N N . LEU A 1 95 ? -18.165 -25.300 -1.227 1.00 88.00 95 LEU A N 1
ATOM 777 C CA . LEU A 1 95 ? -19.257 -24.605 -1.913 1.00 88.00 95 LEU A CA 1
ATOM 778 C C . LEU A 1 95 ? -18.931 -23.109 -1.992 1.00 88.00 95 LEU A C 1
ATOM 780 O O . LEU A 1 95 ? -18.587 -22.497 -0.978 1.00 88.00 95 LEU A O 1
ATOM 784 N N . GLY A 1 96 ? -19.070 -22.510 -3.169 1.00 90.81 96 GLY A N 1
ATOM 785 C CA . GLY A 1 96 ? -18.774 -21.102 -3.391 1.00 90.81 96 GLY A CA 1
ATOM 786 C C . GLY A 1 96 ? -19.332 -20.577 -4.704 1.00 90.81 96 GLY A C 1
ATOM 787 O O . GLY A 1 96 ? -20.089 -21.268 -5.383 1.00 90.81 96 GLY A O 1
ATOM 788 N N . PHE A 1 97 ? -18.938 -19.360 -5.057 1.00 90.50 97 PHE A N 1
ATOM 789 C CA . PHE A 1 97 ? -19.175 -18.782 -6.373 1.00 90.50 97 PHE A CA 1
ATOM 790 C C . PHE A 1 97 ? -17.900 -18.142 -6.920 1.00 90.50 97 PHE A C 1
ATOM 792 O O . PHE A 1 97 ? -16.981 -17.789 -6.174 1.00 90.50 97 PHE A O 1
ATOM 799 N N . GLU A 1 98 ? -17.885 -17.971 -8.235 1.00 90.62 98 GLU A N 1
ATOM 800 C CA . GLU A 1 98 ? -16.867 -17.247 -8.979 1.00 90.62 98 GLU A CA 1
ATOM 801 C C . GLU A 1 98 ? -17.540 -16.135 -9.786 1.00 90.62 98 GLU A C 1
ATOM 803 O O . GLU A 1 98 ? -18.605 -16.342 -10.370 1.00 90.62 98 GLU A O 1
ATOM 808 N N . ILE A 1 99 ? -16.916 -14.962 -9.812 1.00 90.31 99 ILE A N 1
ATOM 809 C CA . ILE A 1 99 ? -17.226 -13.897 -10.760 1.00 90.31 99 ILE A CA 1
ATOM 810 C C . ILE A 1 99 ? -16.037 -13.823 -11.714 1.00 90.31 99 ILE A C 1
ATOM 812 O O . ILE A 1 99 ? -14.969 -13.344 -11.334 1.00 90.31 99 ILE A O 1
ATOM 816 N N . SER A 1 100 ? -16.204 -14.366 -12.917 1.00 89.25 100 SER A N 1
ATOM 817 C CA . SER A 1 100 ? -15.159 -14.408 -13.945 1.00 89.25 100 SER A CA 1
ATOM 818 C C . SER A 1 100 ? -15.203 -13.160 -14.834 1.00 89.25 100 SER A C 1
ATOM 820 O O . SER A 1 100 ? -16.261 -12.543 -14.991 1.00 89.25 100 SER A O 1
ATOM 822 N N . ASN A 1 101 ? -14.072 -12.833 -15.465 1.00 87.38 101 ASN A N 1
ATOM 823 C CA . ASN A 1 101 ? -13.901 -11.668 -16.342 1.00 87.38 101 ASN A CA 1
ATOM 824 C C . ASN A 1 101 ? -14.332 -10.353 -15.676 1.00 87.38 101 ASN A C 1
ATOM 826 O O . ASN A 1 101 ? -15.096 -9.577 -16.247 1.00 87.38 101 ASN A O 1
ATOM 830 N N . VAL A 1 102 ? -13.915 -10.132 -14.428 1.00 90.50 102 VAL A N 1
ATOM 831 C CA . VAL A 1 102 ? -14.190 -8.866 -13.743 1.00 90.50 102 VAL A CA 1
ATOM 832 C C . VAL A 1 102 ? -13.214 -7.798 -14.213 1.00 90.50 102 VAL A C 1
ATOM 834 O O . VAL A 1 102 ? -12.005 -8.029 -14.289 1.00 90.50 102 VAL A O 1
ATOM 837 N N . HIS A 1 103 ? -13.741 -6.600 -14.464 1.00 94.00 103 HIS A N 1
ATOM 838 C CA . HIS A 1 103 ? -12.909 -5.410 -14.542 1.00 94.00 103 HIS A CA 1
ATOM 839 C C . HIS A 1 103 ? -12.364 -5.097 -13.152 1.00 94.00 103 HIS A C 1
ATOM 841 O O . HIS A 1 103 ? -13.128 -4.996 -12.185 1.00 94.00 103 HIS A O 1
ATOM 847 N N . ALA A 1 104 ? -11.052 -4.927 -13.058 1.00 95.00 104 ALA A N 1
ATOM 848 C CA . ALA A 1 104 ? -10.377 -4.634 -11.812 1.00 95.00 104 ALA A CA 1
ATOM 849 C C . ALA A 1 104 ? -9.208 -3.674 -12.012 1.00 95.00 104 ALA A C 1
ATOM 851 O O . ALA A 1 104 ? -8.495 -3.725 -13.014 1.00 95.00 104 ALA A O 1
ATOM 852 N N . ILE A 1 105 ? -8.992 -2.829 -11.009 1.00 95.44 105 ILE A N 1
ATOM 853 C CA . ILE A 1 105 ? -7.748 -2.087 -10.836 1.00 95.44 105 ILE A CA 1
ATOM 854 C C . ILE A 1 105 ? -7.030 -2.610 -9.601 1.00 95.44 105 ILE A C 1
ATOM 856 O O . ILE A 1 105 ? -7.660 -2.902 -8.585 1.00 95.44 105 ILE A O 1
ATOM 860 N N . GLU A 1 106 ? -5.711 -2.698 -9.669 1.00 94.06 106 GLU A N 1
ATOM 861 C CA . GLU A 1 106 ? -4.878 -2.940 -8.495 1.00 94.06 106 GLU A CA 1
ATOM 862 C C . GLU A 1 106 ? -3.973 -1.745 -8.241 1.00 94.06 106 GLU A C 1
ATOM 864 O O . GLU A 1 106 ? -3.460 -1.131 -9.174 1.00 94.06 106 GLU A O 1
ATOM 869 N N . LEU A 1 107 ? -3.759 -1.447 -6.966 1.00 96.12 107 LEU A N 1
ATOM 870 C CA . LEU A 1 107 ? -2.667 -0.608 -6.510 1.00 96.12 107 LEU A CA 1
ATOM 871 C C . LEU A 1 107 ? -1.717 -1.495 -5.711 1.00 96.12 107 LEU A C 1
ATOM 873 O O . LEU A 1 107 ? -1.998 -1.842 -4.560 1.00 96.12 107 LEU A O 1
ATOM 877 N N . GLU A 1 108 ? -0.631 -1.906 -6.356 1.00 95.25 108 GLU A N 1
ATOM 878 C CA . GLU A 1 108 ? 0.412 -2.720 -5.739 1.00 95.25 108 GLU A CA 1
ATOM 879 C C . GLU A 1 108 ? 1.536 -1.838 -5.219 1.00 95.25 108 GLU A C 1
ATOM 881 O O . GLU A 1 108 ? 2.037 -0.991 -5.951 1.00 95.25 108 GLU A O 1
ATOM 886 N N . PHE A 1 109 ? 1.944 -2.066 -3.975 1.00 96.31 109 PHE A N 1
ATOM 887 C CA . PHE A 1 109 ? 3.012 -1.349 -3.300 1.00 96.31 109 PHE A CA 1
ATOM 888 C C . PHE A 1 109 ? 4.285 -2.189 -3.245 1.00 96.31 109 PHE A C 1
ATOM 890 O O . PHE A 1 109 ? 4.255 -3.373 -2.903 1.00 96.31 109 PHE A O 1
ATOM 897 N N . MET A 1 110 ? 5.416 -1.545 -3.518 1.00 93.94 110 MET A N 1
ATOM 898 C CA . MET A 1 110 ? 6.732 -2.133 -3.298 1.00 93.94 110 MET A CA 1
ATOM 899 C C . MET A 1 110 ? 7.022 -2.155 -1.793 1.00 93.94 110 MET A C 1
ATOM 901 O O . MET A 1 110 ? 6.841 -1.142 -1.116 1.00 93.94 110 MET A O 1
ATOM 905 N N . LEU A 1 111 ? 7.471 -3.305 -1.276 1.00 92.00 111 LEU A N 1
ATOM 906 C CA . LEU A 1 111 ? 7.649 -3.552 0.162 1.00 92.00 111 LEU A CA 1
ATOM 907 C C . LEU A 1 111 ? 8.539 -2.498 0.836 1.00 92.00 111 LEU A C 1
ATOM 909 O O . LEU A 1 111 ? 8.075 -1.788 1.726 1.00 92.00 111 LEU A O 1
ATOM 913 N N . GLU A 1 112 ? 9.790 -2.377 0.386 1.00 93.38 112 GLU A N 1
ATOM 914 C CA . GLU A 1 112 ? 10.770 -1.483 1.016 1.00 93.38 112 GLU A CA 1
ATOM 915 C C . GLU A 1 112 ? 10.335 -0.006 0.945 1.00 93.38 112 GLU A C 1
ATOM 917 O O . GLU A 1 112 ? 10.254 0.626 1.997 1.00 93.38 112 GLU A O 1
ATOM 922 N N . PRO A 1 113 ? 9.948 0.561 -0.222 1.00 96.44 113 PRO A N 1
ATOM 923 C CA . PRO A 1 113 ? 9.505 1.957 -0.285 1.00 96.44 113 PRO A CA 1
ATOM 924 C C . PRO A 1 113 ? 8.239 2.245 0.532 1.00 96.44 113 PRO A C 1
ATOM 926 O O . PRO A 1 113 ? 8.096 3.343 1.069 1.00 96.44 113 PRO A O 1
ATOM 929 N N . LEU A 1 114 ? 7.310 1.285 0.642 1.00 97.62 114 LEU A N 1
ATOM 930 C CA . LEU A 1 114 ? 6.133 1.442 1.500 1.00 97.62 114 LEU A CA 1
ATOM 931 C C . LEU A 1 114 ? 6.530 1.499 2.977 1.00 97.62 114 LEU A C 1
ATOM 933 O O . LEU A 1 114 ? 5.997 2.324 3.718 1.00 97.62 114 LEU A O 1
ATOM 937 N N . TYR A 1 115 ? 7.441 0.627 3.407 1.00 97.06 115 TYR A N 1
ATOM 938 C CA . TYR A 1 115 ? 7.884 0.569 4.798 1.00 97.06 115 TYR A CA 1
ATOM 939 C C . TYR A 1 115 ? 8.671 1.824 5.171 1.00 97.06 115 TYR A C 1
ATOM 941 O O . TYR A 1 115 ? 8.385 2.412 6.211 1.00 97.06 115 TYR A O 1
ATOM 949 N N . GLU A 1 116 ? 9.557 2.295 4.290 1.00 97.81 116 GLU A N 1
ATOM 950 C CA . GLU A 1 116 ? 10.255 3.574 4.455 1.00 97.81 116 GLU A CA 1
ATOM 951 C C . GLU A 1 116 ? 9.263 4.737 4.574 1.00 97.81 116 GLU A C 1
ATOM 953 O O . GLU A 1 116 ? 9.342 5.509 5.525 1.00 97.81 116 GLU A O 1
ATOM 958 N N . LEU A 1 117 ? 8.266 4.826 3.683 1.00 98.50 117 LEU A N 1
ATOM 959 C CA . LEU A 1 117 ? 7.239 5.872 3.735 1.00 98.50 117 LEU A CA 1
ATOM 960 C C . LEU A 1 117 ? 6.442 5.853 5.049 1.00 98.50 117 LEU A C 1
ATOM 962 O O . LEU A 1 117 ? 6.124 6.909 5.604 1.00 98.50 117 LEU A O 1
ATOM 966 N N . ILE A 1 118 ? 6.083 4.666 5.537 1.00 98.50 118 ILE A N 1
ATOM 967 C CA . ILE A 1 118 ? 5.351 4.514 6.796 1.00 98.50 118 ILE A CA 1
ATOM 968 C C . ILE A 1 118 ? 6.236 4.887 7.978 1.00 98.50 118 ILE A C 1
ATOM 970 O O . ILE A 1 118 ? 5.786 5.623 8.854 1.00 98.50 118 ILE A O 1
ATOM 974 N N . GLU A 1 119 ? 7.483 4.425 8.009 1.00 98.25 119 GLU A N 1
ATOM 975 C CA . GLU A 1 119 ? 8.441 4.797 9.046 1.00 98.25 119 GLU A CA 1
ATOM 976 C C . GLU A 1 119 ? 8.646 6.317 9.090 1.00 98.25 119 GLU A C 1
ATOM 978 O O . GLU A 1 119 ? 8.611 6.909 10.171 1.00 98.25 119 GLU A O 1
ATOM 983 N N . ASP A 1 120 ? 8.728 6.965 7.929 1.00 98.12 120 ASP A N 1
ATOM 984 C CA . ASP A 1 120 ? 8.759 8.418 7.766 1.00 98.12 120 ASP A CA 1
ATOM 985 C C . ASP A 1 120 ? 7.533 9.105 8.384 1.00 98.12 120 ASP A C 1
ATOM 987 O O . ASP A 1 120 ? 7.644 10.110 9.094 1.00 98.12 120 ASP A O 1
ATOM 991 N N . VAL A 1 121 ? 6.333 8.579 8.119 1.00 98.12 121 VAL A N 1
ATOM 992 C CA . VAL A 1 121 ? 5.073 9.100 8.670 1.00 98.12 121 VAL A CA 1
ATOM 993 C C . VAL A 1 121 ? 5.037 8.956 10.191 1.00 98.12 121 VAL A C 1
ATOM 995 O O . VAL A 1 121 ? 4.699 9.913 10.889 1.00 98.12 121 VAL A O 1
ATOM 998 N N . LEU A 1 122 ? 5.416 7.793 10.721 1.00 98.06 122 LEU A N 1
ATOM 999 C CA . LEU A 1 122 ? 5.427 7.552 12.164 1.00 98.06 122 LEU A CA 1
ATOM 1000 C C . LEU A 1 122 ? 6.493 8.407 12.865 1.00 98.06 122 LEU A C 1
ATOM 1002 O O . LEU A 1 122 ? 6.245 8.934 13.948 1.00 98.06 122 LEU A O 1
ATOM 1006 N N . SER A 1 123 ? 7.656 8.586 12.237 1.00 97.31 123 SER A N 1
ATOM 1007 C CA . SER A 1 123 ? 8.778 9.355 12.791 1.00 97.31 123 SER A CA 1
ATOM 1008 C C . SER A 1 123 ? 8.537 10.862 12.748 1.00 97.31 123 SER A C 1
ATOM 1010 O O . SER A 1 123 ? 8.965 11.583 13.648 1.00 97.31 123 SER A O 1
ATOM 1012 N N . SER A 1 124 ? 7.829 11.349 11.726 1.00 95.81 124 SER A N 1
ATOM 1013 C CA . SER A 1 124 ? 7.499 12.772 11.582 1.00 95.81 124 SER A CA 1
ATOM 1014 C C . SER A 1 124 ? 6.326 13.221 12.454 1.00 95.81 124 SER A C 1
ATOM 1016 O O . SER A 1 124 ? 6.237 14.406 12.777 1.00 95.81 124 SER A O 1
ATOM 1018 N N . ASN A 1 125 ? 5.446 12.306 12.878 1.00 93.75 125 ASN A N 1
ATOM 1019 C CA . ASN A 1 125 ? 4.308 12.633 13.731 1.00 93.75 125 ASN A CA 1
ATOM 1020 C C . ASN A 1 125 ? 4.133 11.626 14.880 1.00 93.75 125 ASN A C 1
ATOM 1022 O O . ASN A 1 125 ? 3.539 10.555 14.736 1.00 93.75 125 ASN A O 1
ATOM 1026 N N . ASN A 1 126 ? 4.579 12.041 16.070 1.00 93.00 126 ASN A N 1
ATOM 1027 C CA . ASN A 1 126 ? 4.494 11.241 17.290 1.00 93.00 126 ASN A CA 1
ATOM 1028 C C . ASN A 1 126 ? 3.045 10.848 17.634 1.00 93.00 126 ASN A C 1
ATOM 1030 O O . ASN A 1 126 ? 2.807 9.763 18.145 1.00 93.00 126 ASN A O 1
ATOM 1034 N N . GLU A 1 127 ? 2.043 11.675 17.337 1.00 91.81 127 GLU A N 1
ATOM 1035 C CA . GLU A 1 127 ? 0.647 11.332 17.634 1.00 91.81 127 GLU A CA 1
ATOM 1036 C C . GLU A 1 127 ? 0.143 10.176 16.768 1.00 91.81 127 GLU A C 1
ATOM 1038 O O . GLU A 1 127 ? -0.534 9.282 17.280 1.00 91.81 127 GLU A O 1
ATOM 1043 N N . VAL A 1 128 ? 0.540 10.136 15.492 1.00 95.31 128 VAL A N 1
ATOM 1044 C CA . VAL A 1 128 ? 0.258 8.997 14.606 1.00 95.31 128 VAL A CA 1
ATOM 1045 C C . VAL A 1 128 ? 0.913 7.739 15.166 1.00 95.31 128 VAL A C 1
ATOM 1047 O O . VAL A 1 128 ? 0.227 6.735 15.362 1.00 95.31 128 VAL A O 1
ATOM 1050 N N . ALA A 1 129 ? 2.200 7.807 15.523 1.00 97.44 129 ALA A N 1
ATOM 1051 C CA . ALA A 1 129 ? 2.910 6.679 16.125 1.00 97.44 129 ALA A CA 1
ATOM 1052 C C . ALA A 1 129 ? 2.206 6.157 17.385 1.00 97.44 129 ALA A C 1
ATOM 1054 O O . ALA A 1 129 ? 1.988 4.956 17.531 1.00 97.44 129 ALA A O 1
ATOM 1055 N N . ARG A 1 130 ? 1.769 7.053 18.272 1.00 96.88 130 ARG A N 1
ATOM 1056 C CA . ARG A 1 130 ? 1.059 6.706 19.509 1.00 96.88 130 ARG A CA 1
ATOM 1057 C C . ARG A 1 130 ? -0.283 6.017 19.269 1.00 96.88 130 ARG A C 1
ATOM 1059 O O . ARG A 1 130 ? -0.597 5.057 19.976 1.00 96.88 130 ARG A O 1
ATOM 1066 N N . TRP A 1 131 ? -1.054 6.457 18.273 1.00 96.25 131 TRP A N 1
ATOM 1067 C CA . TRP A 1 131 ? -2.302 5.793 17.880 1.00 96.25 131 TRP A CA 1
ATOM 1068 C C . TRP A 1 131 ? -2.060 4.382 17.347 1.00 96.25 131 TRP A C 1
ATOM 1070 O O . TRP A 1 131 ? -2.748 3.443 17.762 1.00 96.25 131 TRP A O 1
ATOM 1080 N N . VAL A 1 132 ? -1.055 4.214 16.482 1.00 97.62 132 VAL A N 1
ATOM 1081 C CA . VAL A 1 132 ? -0.669 2.896 15.963 1.00 97.62 132 VAL A CA 1
ATOM 1082 C C . VAL A 1 132 ? -0.202 1.991 17.104 1.00 97.62 132 VAL A C 1
ATOM 1084 O O . VAL A 1 132 ? -0.653 0.849 17.188 1.00 97.62 132 VAL A O 1
ATOM 1087 N N . ILE A 1 133 ? 0.614 2.498 18.038 1.00 97.25 133 ILE A N 1
ATOM 1088 C CA . ILE A 1 133 ? 1.072 1.744 19.217 1.00 97.25 133 ILE A CA 1
ATOM 1089 C C . ILE A 1 133 ? -0.114 1.298 20.065 1.00 97.25 133 ILE A C 1
ATOM 1091 O O . ILE A 1 133 ? -0.190 0.125 20.432 1.00 97.25 133 ILE A O 1
ATOM 1095 N N . LEU A 1 134 ? -1.066 2.190 20.357 1.00 97.25 134 LEU A N 1
ATOM 1096 C CA . LEU A 1 134 ? -2.239 1.823 21.144 1.00 97.25 134 LEU A CA 1
ATOM 1097 C C . LEU A 1 134 ? -3.008 0.679 20.471 1.00 97.25 134 LEU A C 1
ATOM 1099 O O . LEU A 1 134 ? -3.298 -0.334 21.110 1.00 97.25 134 LEU A O 1
ATOM 1103 N N . LYS A 1 135 ? -3.295 0.800 19.172 1.00 96.62 135 LYS A N 1
ATOM 1104 C CA . LYS A 1 135 ? -4.011 -0.238 18.417 1.00 96.62 135 LYS A CA 1
ATOM 1105 C C . LYS A 1 135 ? -3.248 -1.552 18.378 1.00 96.62 135 LYS A C 1
ATOM 1107 O O . LYS A 1 135 ? -3.837 -2.591 18.674 1.00 96.62 135 LYS A O 1
ATOM 1112 N N . TYR A 1 136 ? -1.944 -1.499 18.125 1.00 95.62 136 TYR A N 1
ATOM 1113 C CA . TYR A 1 136 ? -1.062 -2.660 18.132 1.00 95.62 136 TYR A CA 1
ATOM 1114 C C . TYR A 1 136 ? -1.115 -3.393 19.480 1.00 95.62 136 TYR A C 1
ATOM 1116 O O . TYR A 1 136 ? -1.406 -4.588 19.543 1.00 95.62 136 TYR A O 1
ATOM 1124 N N . ARG A 1 137 ? -0.938 -2.669 20.592 1.00 94.50 137 ARG A N 1
ATOM 1125 C CA . ARG A 1 137 ? -0.931 -3.243 21.949 1.00 94.50 137 ARG A CA 1
ATOM 1126 C C . ARG A 1 137 ? -2.280 -3.827 22.361 1.00 94.50 137 ARG A C 1
ATOM 1128 O O . ARG A 1 137 ? -2.342 -4.889 23.000 1.00 94.50 137 ARG A O 1
ATOM 1135 N N . LEU A 1 138 ? -3.371 -3.164 21.986 1.00 95.31 138 LEU A N 1
ATOM 1136 C CA . LEU A 1 138 ? -4.716 -3.658 22.260 1.00 95.31 138 LEU A CA 1
ATOM 1137 C C . LEU A 1 138 ? -5.018 -4.914 21.430 1.00 95.31 138 LEU A C 1
ATOM 1139 O O . LEU A 1 138 ? -5.458 -5.919 22.001 1.00 95.31 138 LEU A O 1
ATOM 1143 N N . TYR A 1 139 ? -4.719 -4.899 20.130 1.00 94.06 139 TYR A N 1
ATOM 1144 C CA . TYR A 1 139 ? -5.105 -5.960 19.200 1.00 94.06 139 TYR A CA 1
ATOM 1145 C C . TYR A 1 139 ? -4.187 -7.187 19.244 1.00 94.06 139 TYR A C 1
ATOM 1147 O O . TYR A 1 139 ? -4.663 -8.300 19.478 1.00 94.06 139 TYR A O 1
ATOM 1155 N N . MET A 1 140 ? -2.874 -6.981 19.104 1.00 89.69 140 MET A N 1
ATOM 1156 C CA . MET A 1 140 ? -1.874 -8.055 19.048 1.00 89.69 140 MET A CA 1
ATOM 1157 C C . MET A 1 140 ? -1.586 -8.620 20.444 1.00 89.69 140 MET A C 1
ATOM 1159 O O . MET A 1 140 ? -1.595 -9.830 20.654 1.00 89.69 140 MET A O 1
ATOM 1163 N N . GLY A 1 141 ? -1.475 -7.748 21.451 1.00 81.00 141 GLY A N 1
ATOM 1164 C CA . GLY A 1 141 ? -1.189 -8.139 22.834 1.00 81.00 141 GLY A CA 1
ATOM 1165 C C . GLY A 1 141 ? 0.280 -8.386 23.140 1.00 81.00 141 GLY A C 1
ATOM 1166 O O . GLY A 1 141 ? 1.146 -7.770 22.538 1.00 81.00 141 GLY A O 1
ATOM 1167 N N . GLU A 1 142 ? 0.533 -9.210 24.160 1.00 68.94 142 GLU A N 1
ATOM 1168 C CA . GLU A 1 142 ? 1.879 -9.502 24.685 1.00 68.94 142 GLU A CA 1
ATOM 1169 C C . GLU A 1 142 ? 2.513 -10.748 24.033 1.00 68.94 142 GLU A C 1
ATOM 1171 O O . GLU A 1 142 ? 3.662 -11.082 24.317 1.00 68.94 142 GLU A O 1
ATOM 1176 N N . GLU A 1 143 ? 1.770 -11.450 23.170 1.00 60.06 143 GLU A N 1
ATOM 1177 C CA . GLU A 1 143 ? 2.253 -12.618 22.428 1.00 60.06 143 GLU A CA 1
ATOM 1178 C C . GLU A 1 143 ? 3.277 -12.133 21.384 1.00 60.06 143 GLU A C 1
ATOM 1180 O O . GLU A 1 143 ? 2.914 -11.545 20.371 1.00 60.06 143 GLU A O 1
ATOM 1185 N N . LYS A 1 144 ? 4.571 -12.331 21.673 1.00 52.28 144 LYS A N 1
ATOM 1186 C CA . LYS A 1 144 ? 5.710 -11.753 20.932 1.00 52.28 144 LYS A CA 1
ATOM 1187 C C . LYS A 1 144 ? 5.920 -12.265 19.504 1.00 52.28 144 LYS A C 1
ATOM 1189 O O . LYS A 1 144 ? 6.843 -11.815 18.843 1.00 52.28 144 LYS A O 1
ATOM 1194 N N . GLU A 1 145 ? 5.093 -13.176 19.015 1.00 53.53 145 GLU A N 1
ATOM 1195 C CA . GLU A 1 145 ? 5.301 -13.826 17.722 1.00 53.53 145 GLU A CA 1
ATOM 1196 C C . GLU A 1 145 ? 3.947 -14.051 17.063 1.00 53.53 145 GLU A C 1
ATOM 1198 O O . GLU A 1 145 ? 3.331 -15.115 17.131 1.00 53.53 145 GLU A O 1
ATOM 1203 N N . HIS A 1 146 ? 3.423 -12.993 16.463 1.00 61.22 146 HIS A N 1
ATOM 1204 C CA . HIS A 1 146 ? 2.338 -13.123 15.511 1.00 61.22 146 HIS A CA 1
ATOM 1205 C C . HIS A 1 146 ? 2.934 -12.935 14.126 1.00 61.22 146 HIS A C 1
ATOM 1207 O O . HIS A 1 146 ? 3.090 -11.822 13.631 1.00 61.22 146 HIS A O 1
ATOM 1213 N N . GLU A 1 147 ? 3.286 -14.061 13.506 1.00 72.75 147 GLU A N 1
ATOM 1214 C CA . GLU A 1 147 ? 3.688 -14.092 12.100 1.00 72.75 147 GLU A CA 1
ATOM 1215 C C . GLU A 1 147 ? 2.587 -13.500 11.197 1.00 72.75 147 GLU A C 1
ATOM 1217 O O . GLU A 1 147 ? 2.906 -12.902 10.176 1.00 72.75 147 GLU A O 1
ATOM 1222 N N . PHE A 1 148 ? 1.317 -13.565 11.629 1.00 82.25 148 PHE A N 1
ATOM 1223 C CA . PHE A 1 148 ? 0.122 -13.084 10.924 1.00 82.25 148 PHE A CA 1
ATOM 1224 C C . PHE A 1 148 ? -0.780 -12.238 11.835 1.00 82.25 148 PHE A C 1
ATOM 1226 O O . PHE A 1 148 ? -0.755 -12.401 13.054 1.00 82.25 148 PHE A O 1
ATOM 1233 N N . ILE A 1 149 ? -1.638 -11.389 11.261 1.00 83.81 149 ILE A N 1
ATOM 1234 C CA . ILE A 1 149 ? -2.683 -10.671 12.001 1.00 83.81 149 ILE A CA 1
ATOM 1235 C C . ILE A 1 149 ? -3.809 -11.646 12.354 1.00 83.81 149 ILE A C 1
ATOM 1237 O O . ILE A 1 149 ? -4.514 -12.127 11.465 1.00 83.81 149 ILE A O 1
ATOM 1241 N N . PRO A 1 150 ? -4.024 -11.938 13.646 1.00 80.56 150 PRO A N 1
ATOM 1242 C CA . PRO A 1 150 ? -5.121 -12.795 14.059 1.00 80.56 150 PRO A CA 1
ATOM 1243 C C . PRO A 1 150 ? -6.463 -12.075 13.900 1.00 80.56 150 PRO A C 1
ATOM 1245 O O . PRO A 1 150 ? -6.655 -10.991 14.442 1.00 80.56 150 PRO A O 1
ATOM 1248 N N . GLU A 1 151 ? -7.437 -12.709 13.254 1.00 78.56 151 GLU A N 1
ATOM 1249 C CA . GLU A 1 151 ? -8.814 -12.207 13.250 1.00 78.56 151 GLU A CA 1
ATOM 1250 C C . GLU A 1 151 ? -9.507 -12.418 14.611 1.00 78.56 151 GLU A C 1
ATOM 1252 O O . GLU A 1 151 ? -9.130 -13.279 15.416 1.00 78.56 151 GLU A O 1
ATOM 1257 N N . ARG A 1 152 ? -10.612 -11.695 14.842 1.00 84.00 152 ARG A N 1
ATOM 1258 C CA . ARG A 1 152 ? -11.532 -11.881 15.981 1.00 84.00 152 ARG A CA 1
ATOM 1259 C C . ARG A 1 152 ? -10.935 -11.547 17.348 1.00 84.00 152 ARG A C 1
ATOM 1261 O O . ARG A 1 152 ? -11.446 -11.995 18.381 1.00 84.00 152 ARG A O 1
ATOM 1268 N N . LYS A 1 153 ? -9.868 -10.747 17.391 1.00 87.50 153 LYS A N 1
ATOM 1269 C CA . LYS A 1 153 ? -9.279 -10.231 18.638 1.00 87.50 153 LYS A CA 1
ATOM 1270 C C . LYS A 1 153 ? -9.953 -8.942 19.122 1.00 87.50 153 LYS A C 1
ATOM 1272 O O . LYS A 1 153 ? -9.683 -8.534 20.249 1.00 87.50 153 LYS A O 1
ATOM 1277 N N . GLY A 1 154 ? -10.885 -8.354 18.368 1.00 90.44 154 GLY A N 1
ATOM 1278 C CA . GLY A 1 154 ? -11.576 -7.105 18.705 1.00 90.44 154 GLY A CA 1
ATOM 1279 C C . GLY A 1 154 ? -12.145 -7.048 20.126 1.00 90.44 154 GLY A C 1
ATOM 1280 O O . GLY A 1 154 ? -11.853 -6.123 20.880 1.00 90.44 154 GLY A O 1
ATOM 1281 N N . PHE A 1 155 ? -12.866 -8.088 20.563 1.00 90.44 155 PHE A N 1
ATOM 1282 C CA . PHE A 1 155 ? -13.373 -8.166 21.943 1.00 90.44 155 PHE A CA 1
ATOM 1283 C C . PHE A 1 155 ? -12.256 -8.206 22.994 1.00 90.44 155 PHE A C 1
ATOM 1285 O O . PHE A 1 155 ? -12.396 -7.612 24.062 1.00 90.44 155 PHE A O 1
ATOM 1292 N N . LYS A 1 156 ? -11.139 -8.894 22.716 1.00 90.94 156 LYS A N 1
ATOM 1293 C CA . LYS A 1 156 ? -9.970 -8.891 23.610 1.00 90.94 156 LYS A CA 1
ATOM 1294 C C . LYS A 1 156 ? -9.324 -7.504 23.655 1.00 90.94 156 LYS A C 1
ATOM 1296 O O . LYS A 1 156 ? -8.949 -7.070 24.741 1.00 90.94 156 LYS A O 1
ATOM 1301 N N . GLY A 1 157 ? -9.242 -6.815 22.516 1.00 93.81 157 GLY A N 1
ATOM 1302 C CA . GLY A 1 157 ? -8.771 -5.433 22.424 1.00 93.81 157 GLY A CA 1
ATOM 1303 C C . GLY A 1 157 ? -9.615 -4.483 23.271 1.00 93.81 157 GLY A C 1
ATOM 1304 O O . GLY A 1 157 ? -9.074 -3.791 24.132 1.00 93.81 157 GLY A O 1
ATOM 1305 N N . PHE A 1 158 ? -10.942 -4.533 23.124 1.00 94.88 158 PHE A N 1
ATOM 1306 C CA . PHE A 1 158 ? -11.854 -3.750 23.960 1.00 94.88 158 PHE A CA 1
ATOM 1307 C C . PHE A 1 158 ? -11.744 -4.110 25.440 1.00 94.88 158 PHE A C 1
ATOM 1309 O O . PHE A 1 158 ? -11.644 -3.209 26.255 1.00 94.88 158 PHE A O 1
ATOM 1316 N N . ASN A 1 159 ? -11.652 -5.390 25.811 1.00 94.19 159 ASN A N 1
ATOM 1317 C CA . ASN A 1 159 ? -11.492 -5.770 27.220 1.00 94.19 159 ASN A CA 1
ATOM 1318 C C . ASN A 1 159 ? -10.215 -5.196 27.858 1.00 94.19 159 ASN A C 1
ATOM 1320 O O . ASN A 1 159 ? -10.231 -4.840 29.035 1.00 94.19 159 ASN A O 1
ATOM 1324 N N . LYS A 1 160 ? -9.108 -5.102 27.107 1.00 95.19 160 LYS A N 1
ATOM 1325 C CA . LYS A 1 160 ? -7.891 -4.431 27.59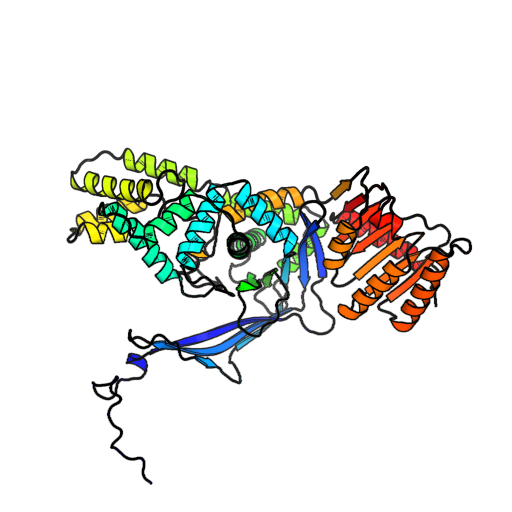0 1.00 95.19 160 LYS A CA 1
ATOM 1326 C C . LYS A 1 160 ? -8.119 -2.932 27.755 1.00 95.19 160 LYS A C 1
ATOM 1328 O O . LYS A 1 160 ? -7.746 -2.390 28.787 1.00 95.19 160 LYS A O 1
ATOM 1333 N N . LEU A 1 161 ? -8.749 -2.279 26.778 1.00 96.19 161 LEU A N 1
ATOM 1334 C CA . LEU A 1 161 ? -9.053 -0.850 26.853 1.00 96.19 161 LEU A CA 1
ATOM 1335 C C . LEU A 1 161 ? -10.001 -0.532 28.015 1.00 96.19 161 LEU A C 1
ATOM 1337 O O . LEU A 1 161 ? -9.732 0.375 28.794 1.00 96.19 161 LEU A O 1
ATOM 1341 N N . ASP A 1 162 ? -11.056 -1.328 28.184 1.00 95.81 162 ASP A N 1
ATOM 1342 C CA . ASP A 1 162 ? -12.000 -1.233 29.297 1.00 95.81 162 ASP A CA 1
ATOM 1343 C C . ASP A 1 162 ? -11.264 -1.289 30.634 1.00 95.81 162 ASP A C 1
ATOM 1345 O O . ASP A 1 162 ? -11.523 -0.475 31.509 1.00 95.81 162 ASP A O 1
ATOM 1349 N N . LYS A 1 163 ? -10.296 -2.201 30.774 1.00 95.50 163 LYS A N 1
ATOM 1350 C CA . LYS A 1 163 ? -9.482 -2.341 31.984 1.00 95.50 163 LYS A CA 1
ATOM 1351 C C . LYS A 1 163 ? -8.645 -1.092 32.285 1.00 95.50 163 LYS A C 1
ATOM 1353 O O . LYS A 1 163 ? -8.540 -0.714 33.450 1.00 95.50 163 LYS A O 1
ATOM 1358 N N . ILE A 1 164 ? -8.074 -0.449 31.261 1.00 96.75 164 ILE A N 1
ATOM 1359 C CA . ILE A 1 164 ? -7.334 0.818 31.411 1.00 96.75 164 ILE A CA 1
ATOM 1360 C C . ILE A 1 164 ? -8.275 1.889 31.973 1.00 96.75 164 ILE A C 1
ATOM 1362 O O . ILE A 1 164 ? -7.989 2.491 33.007 1.00 96.75 164 ILE A O 1
ATOM 1366 N N . VAL A 1 165 ? -9.428 2.078 31.325 1.00 97.06 165 VAL A N 1
ATOM 1367 C CA . VAL A 1 165 ? -10.388 3.126 31.696 1.00 97.06 165 VAL A CA 1
ATOM 1368 C C . VAL A 1 165 ? -11.021 2.855 33.062 1.00 97.06 165 VAL A C 1
ATOM 1370 O O . VAL A 1 165 ? -11.173 3.775 33.859 1.00 97.06 165 VAL A O 1
ATOM 1373 N N . GLU A 1 166 ? -11.349 1.599 33.372 1.00 95.75 166 GLU A N 1
ATOM 1374 C CA . GLU A 1 166 ? -11.863 1.182 34.681 1.00 95.75 166 GLU A CA 1
ATOM 1375 C C . GLU A 1 166 ? -10.898 1.563 35.809 1.00 95.75 166 GLU A C 1
ATOM 1377 O O . GLU A 1 166 ? -11.330 2.161 36.793 1.00 95.75 166 GLU A O 1
ATOM 1382 N N . GLN A 1 167 ? -9.599 1.280 35.657 1.00 95.69 167 GLN A N 1
ATOM 1383 C CA . GLN A 1 167 ? -8.602 1.617 36.678 1.00 95.69 167 GLN A CA 1
ATOM 1384 C C . GLN A 1 167 ? -8.486 3.128 36.894 1.00 95.69 167 GLN A C 1
ATOM 1386 O O . GLN A 1 167 ? -8.399 3.571 38.036 1.00 95.69 167 GLN A O 1
ATOM 1391 N N . VAL A 1 168 ? -8.561 3.920 35.821 1.00 96.31 168 VAL A N 1
ATOM 1392 C CA . VAL A 1 168 ? -8.566 5.386 35.913 1.00 96.31 168 VAL A CA 1
ATOM 1393 C C . VAL A 1 168 ? -9.809 5.904 36.623 1.00 96.31 168 VAL A C 1
ATOM 1395 O O . VAL A 1 168 ? -9.709 6.696 37.559 1.00 96.31 168 VAL A O 1
ATOM 1398 N N . VAL A 1 169 ? -10.994 5.471 36.197 1.00 95.31 169 VAL A N 1
ATOM 1399 C CA . VAL A 1 169 ? -12.264 5.946 36.761 1.00 95.31 169 VAL A CA 1
ATOM 1400 C C . VAL A 1 169 ? -12.348 5.603 38.255 1.00 95.31 169 VAL A C 1
ATOM 1402 O O . VAL A 1 169 ? -12.779 6.451 39.035 1.00 95.31 169 VAL A O 1
ATOM 1405 N N . GLN A 1 170 ? -11.841 4.435 38.664 1.00 93.88 170 GLN A N 1
ATOM 1406 C CA . GLN A 1 170 ? -11.858 3.932 40.046 1.00 93.88 170 GLN A CA 1
ATOM 1407 C C . GLN A 1 170 ? -10.681 4.392 40.928 1.00 93.88 170 GLN A C 1
ATOM 1409 O O . GLN A 1 170 ? -10.577 3.923 42.059 1.00 93.88 170 GLN A O 1
ATOM 1414 N N . ASP A 1 171 ? -9.787 5.263 40.438 1.00 91.94 171 ASP A N 1
ATOM 1415 C CA . ASP A 1 171 ? -8.551 5.665 41.146 1.00 91.94 171 ASP A CA 1
ATOM 1416 C C . ASP A 1 171 ? -7.676 4.475 41.583 1.00 91.94 171 ASP A C 1
ATOM 1418 O O . ASP A 1 171 ? -6.959 4.519 42.586 1.00 91.94 171 ASP A O 1
ATOM 1422 N N . MET A 1 172 ? -7.725 3.378 40.828 1.00 91.12 172 MET A N 1
ATOM 1423 C CA . MET A 1 172 ? -6.897 2.212 41.095 1.00 91.12 172 MET A CA 1
ATOM 1424 C C . MET A 1 172 ? -5.481 2.442 40.584 1.00 91.12 172 MET A C 1
ATOM 1426 O O . MET A 1 172 ? -5.262 2.997 39.507 1.00 91.12 172 MET A O 1
ATOM 1430 N N . LYS A 1 173 ? -4.496 1.924 41.323 1.00 89.19 173 LYS A N 1
ATOM 1431 C CA . LYS A 1 173 ? -3.141 1.809 40.783 1.00 89.19 173 LYS A CA 1
ATOM 1432 C C . LYS A 1 173 ? -3.170 0.900 39.564 1.00 89.19 173 LYS A C 1
ATOM 1434 O O . LYS A 1 173 ? -3.685 -0.218 39.634 1.00 89.19 173 LYS A O 1
ATOM 1439 N N . HIS A 1 174 ? -2.569 1.376 38.481 1.00 91.50 174 HIS A N 1
ATOM 1440 C CA . HIS A 1 174 ? -2.409 0.575 37.287 1.00 91.50 174 HIS A CA 1
ATOM 1441 C C . HIS A 1 174 ? -1.624 -0.695 37.582 1.00 91.50 174 HIS A C 1
ATOM 1443 O O . HIS A 1 174 ? -0.570 -0.660 38.226 1.00 91.50 174 HIS A O 1
ATOM 1449 N N . ASP A 1 175 ? -2.137 -1.822 37.100 1.00 92.69 175 ASP A N 1
ATOM 1450 C CA . ASP A 1 175 ? -1.363 -3.055 37.130 1.00 92.69 175 ASP A CA 1
ATOM 1451 C C . ASP A 1 175 ? -0.262 -3.044 36.065 1.00 92.69 175 ASP A C 1
ATOM 1453 O O . ASP A 1 175 ? -0.184 -2.156 35.214 1.00 92.69 175 ASP A O 1
ATOM 1457 N N . LYS A 1 176 ? 0.611 -4.053 36.122 1.00 91.69 176 LYS A N 1
ATOM 1458 C CA . LYS A 1 176 ? 1.755 -4.175 35.218 1.00 91.69 176 LYS A CA 1
ATOM 1459 C C . LYS A 1 176 ? 1.343 -4.121 33.738 1.00 91.69 176 LYS A C 1
ATOM 1461 O O . LYS A 1 176 ? 1.941 -3.360 32.989 1.00 91.69 176 LYS A O 1
ATOM 1466 N N . SER A 1 177 ? 0.299 -4.857 33.347 1.00 90.75 177 SER A N 1
ATOM 1467 C CA . SER A 1 177 ? -0.156 -4.919 31.949 1.00 90.75 177 SER A CA 1
ATOM 1468 C C . SER A 1 177 ? -0.662 -3.568 31.437 1.00 90.75 177 SER A C 1
ATOM 1470 O O . SER A 1 177 ? -0.345 -3.164 30.322 1.00 90.75 177 SER A O 1
ATOM 1472 N N . VAL A 1 178 ? -1.416 -2.832 32.264 1.00 93.94 178 VAL A N 1
ATOM 1473 C CA . VAL A 1 178 ? -1.918 -1.500 31.904 1.00 93.94 178 VAL A CA 1
ATOM 1474 C C . VAL A 1 178 ? -0.779 -0.486 31.844 1.00 93.94 178 VAL A C 1
ATOM 1476 O O . VAL A 1 178 ? -0.686 0.255 30.866 1.00 93.94 178 VAL A O 1
ATOM 1479 N N . ASN A 1 179 ? 0.118 -0.495 32.835 1.00 94.25 179 ASN A N 1
ATOM 1480 C CA . ASN A 1 179 ? 1.278 0.397 32.854 1.00 94.25 179 ASN A CA 1
ATOM 1481 C C . ASN A 1 179 ? 2.152 0.228 31.615 1.00 94.25 179 ASN A C 1
ATOM 1483 O O . ASN A 1 179 ? 2.571 1.224 31.042 1.00 94.25 179 ASN A O 1
ATOM 1487 N N . GLU A 1 180 ? 2.406 -1.005 31.176 1.00 94.12 180 GLU A N 1
ATOM 1488 C CA . GLU A 1 180 ? 3.201 -1.249 29.971 1.00 94.12 180 GLU A CA 1
ATOM 1489 C C . GLU A 1 180 ? 2.546 -0.641 28.722 1.00 94.12 180 GLU A C 1
ATOM 1491 O O . GLU A 1 180 ? 3.220 0.042 27.957 1.00 94.12 180 GLU A O 1
ATOM 1496 N N . ILE A 1 181 ? 1.229 -0.810 28.535 1.00 95.38 181 ILE A N 1
ATOM 1497 C CA . ILE A 1 181 ? 0.515 -0.212 27.393 1.00 95.38 181 ILE A CA 1
ATOM 1498 C C . ILE A 1 181 ? 0.596 1.319 27.439 1.00 95.38 181 ILE A C 1
ATOM 1500 O O . ILE A 1 181 ? 0.938 1.941 26.434 1.00 95.38 181 ILE A O 1
ATOM 1504 N N . VAL A 1 182 ? 0.288 1.927 28.588 1.00 96.19 182 VAL A N 1
ATOM 1505 C CA . VAL A 1 182 ? 0.291 3.391 28.747 1.00 96.19 182 VAL A CA 1
ATOM 1506 C C . VAL A 1 182 ? 1.699 3.959 28.553 1.00 96.19 182 VAL A C 1
ATOM 1508 O O . VAL A 1 182 ? 1.862 4.974 27.879 1.00 96.19 182 VAL A O 1
ATOM 1511 N N . GLU A 1 183 ? 2.726 3.295 29.084 1.00 95.50 183 GLU A N 1
ATOM 1512 C CA . GLU A 1 183 ? 4.121 3.705 28.925 1.00 95.50 183 GLU A CA 1
ATOM 1513 C C . GLU A 1 183 ? 4.610 3.595 27.485 1.00 95.50 183 GLU A C 1
ATOM 1515 O O . GLU A 1 183 ? 5.311 4.491 27.016 1.00 95.50 183 GLU A O 1
ATOM 1520 N N . ASP A 1 184 ? 4.235 2.545 26.759 1.00 95.12 184 ASP A N 1
ATOM 1521 C CA . ASP A 1 184 ? 4.646 2.395 25.365 1.00 95.12 184 ASP A CA 1
ATOM 1522 C C . ASP A 1 184 ? 3.959 3.419 24.460 1.00 95.12 184 ASP A C 1
ATOM 1524 O O . ASP A 1 184 ? 4.619 4.022 23.609 1.00 95.12 184 ASP A O 1
ATOM 1528 N N . VAL A 1 185 ? 2.679 3.718 24.717 1.00 96.69 185 VAL A N 1
ATOM 1529 C CA . VAL A 1 185 ? 1.991 4.862 24.098 1.00 96.69 185 VAL A CA 1
ATOM 1530 C C . VAL A 1 185 ? 2.695 6.169 24.471 1.00 96.69 185 VAL A C 1
ATOM 1532 O O . VAL A 1 185 ? 2.954 6.996 23.610 1.00 96.69 185 VAL A O 1
ATOM 1535 N N . ARG A 1 186 ? 3.087 6.385 25.728 1.00 95.88 186 ARG A N 1
ATOM 1536 C CA . ARG A 1 186 ? 3.778 7.623 26.127 1.00 95.88 186 ARG A CA 1
ATOM 1537 C C . ARG A 1 186 ? 5.122 7.791 25.410 1.00 95.88 186 ARG A C 1
ATOM 1539 O O . ARG A 1 186 ? 5.423 8.890 24.929 1.00 95.88 186 ARG A O 1
ATOM 1546 N N . ARG A 1 187 ? 5.913 6.712 25.343 1.00 94.69 187 ARG A N 1
ATOM 1547 C CA . ARG A 1 187 ? 7.252 6.671 24.733 1.00 94.69 187 ARG A CA 1
ATOM 1548 C C . ARG A 1 187 ? 7.221 6.887 23.226 1.00 94.69 187 ARG A C 1
ATOM 1550 O O . ARG A 1 187 ? 8.154 7.493 22.715 1.00 94.69 187 ARG A O 1
ATOM 1557 N N . GLY A 1 188 ? 6.191 6.395 22.535 1.00 94.94 188 GLY A N 1
ATOM 1558 C CA . GLY A 1 188 ? 6.081 6.559 21.083 1.00 94.94 188 GLY A CA 1
ATOM 1559 C C . GLY A 1 188 ? 7.188 5.834 20.306 1.00 94.94 188 GLY A C 1
ATOM 1560 O O . GLY A 1 188 ? 7.590 6.295 19.244 1.00 94.94 188 GLY A O 1
ATOM 1561 N N . LYS A 1 189 ? 7.742 4.738 20.848 1.00 95.25 189 LYS A N 1
ATOM 1562 C CA . LYS A 1 189 ? 8.875 4.038 20.225 1.00 95.25 189 LYS A CA 1
ATOM 1563 C C . LYS A 1 189 ? 8.421 3.287 18.971 1.00 95.25 189 LYS A C 1
ATOM 1565 O O . LYS A 1 189 ? 7.598 2.381 19.062 1.00 95.25 189 LYS A O 1
ATOM 1570 N N . ILE A 1 190 ? 9.035 3.615 17.840 1.00 96.38 190 ILE A N 1
ATOM 1571 C CA . ILE A 1 190 ? 8.811 2.949 16.555 1.00 96.38 190 ILE A CA 1
ATOM 1572 C C . ILE A 1 190 ? 9.675 1.684 16.485 1.00 96.38 190 ILE A C 1
ATOM 1574 O O . ILE A 1 190 ? 10.833 1.677 16.911 1.00 96.38 190 ILE A O 1
ATOM 1578 N N . THR A 1 191 ? 9.086 0.591 16.005 1.00 94.69 191 THR A N 1
ATOM 1579 C CA . THR A 1 191 ? 9.747 -0.703 15.796 1.00 94.69 191 THR A CA 1
ATOM 1580 C C . THR A 1 191 ? 9.371 -1.256 14.420 1.00 94.69 191 THR A C 1
ATOM 1582 O O . THR A 1 191 ? 8.315 -0.884 13.906 1.00 94.69 191 THR A O 1
ATOM 1585 N N . PRO A 1 192 ? 10.156 -2.182 13.839 1.00 93.38 192 PRO A N 1
ATOM 1586 C CA . PRO A 1 192 ? 9.803 -2.812 12.564 1.00 93.38 192 PRO A CA 1
ATOM 1587 C C . PRO A 1 192 ? 8.405 -3.453 12.567 1.00 93.38 192 PRO A C 1
ATOM 1589 O O . PRO A 1 192 ? 7.623 -3.217 11.654 1.00 93.38 192 PRO A O 1
ATOM 1592 N N . ASP A 1 193 ? 8.030 -4.150 13.648 1.00 91.62 193 ASP A N 1
ATOM 1593 C CA . ASP A 1 193 ? 6.678 -4.722 13.799 1.00 91.62 193 ASP A CA 1
ATOM 1594 C C . ASP A 1 193 ? 5.568 -3.660 13.781 1.00 91.62 193 ASP A C 1
ATOM 1596 O O . ASP A 1 193 ? 4.441 -3.931 13.366 1.00 91.62 193 ASP A O 1
ATOM 1600 N N . LEU A 1 194 ? 5.869 -2.444 14.249 1.00 94.44 194 LEU A N 1
ATOM 1601 C CA . LEU A 1 194 ? 4.923 -1.335 14.250 1.00 94.44 194 LEU A CA 1
ATOM 1602 C C . LEU A 1 194 ? 4.750 -0.756 12.842 1.00 94.44 194 LEU A C 1
ATOM 1604 O O . LEU A 1 194 ? 3.625 -0.432 12.471 1.00 94.44 194 LEU A O 1
ATOM 1608 N N . VAL A 1 195 ? 5.839 -0.642 12.072 1.00 96.56 195 VAL A N 1
ATOM 1609 C CA . VAL A 1 195 ? 5.816 -0.223 10.657 1.00 96.56 195 VAL A CA 1
ATOM 1610 C C . VAL A 1 195 ? 5.014 -1.230 9.831 1.00 96.56 195 VAL A C 1
ATOM 1612 O O . VAL A 1 195 ? 4.102 -0.850 9.098 1.00 96.56 195 VAL A O 1
ATOM 1615 N N . ASP A 1 196 ? 5.269 -2.520 10.037 1.00 93.25 196 ASP A N 1
ATOM 1616 C CA . ASP A 1 196 ? 4.531 -3.613 9.407 1.00 93.25 196 ASP A CA 1
ATOM 1617 C C . ASP A 1 196 ? 3.035 -3.568 9.774 1.00 93.25 196 ASP A C 1
ATOM 1619 O O . ASP A 1 196 ? 2.168 -3.516 8.901 1.00 93.25 196 ASP A O 1
ATOM 1623 N N . PHE A 1 197 ? 2.699 -3.448 11.065 1.00 95.50 197 PHE A N 1
ATOM 1624 C CA . PHE A 1 197 ? 1.308 -3.286 11.501 1.00 95.50 197 PHE A CA 1
ATOM 1625 C C . PHE A 1 197 ? 0.640 -2.040 10.899 1.00 95.50 197 PHE A C 1
ATOM 1627 O O . PHE A 1 197 ? -0.497 -2.113 10.430 1.00 95.50 197 PHE A O 1
ATOM 1634 N N . ALA A 1 198 ? 1.342 -0.904 10.868 1.00 97.75 198 ALA A N 1
ATOM 1635 C CA . ALA A 1 198 ? 0.853 0.331 10.263 1.00 97.75 198 ALA A CA 1
ATOM 1636 C C . ALA A 1 198 ? 0.601 0.187 8.757 1.00 97.75 198 ALA A C 1
ATOM 1638 O O . ALA A 1 198 ? -0.321 0.823 8.247 1.00 97.75 198 ALA A O 1
ATOM 1639 N N . SER A 1 199 ? 1.343 -0.675 8.058 1.00 97.06 199 SER A N 1
ATOM 1640 C CA . SER A 1 199 ? 1.105 -0.956 6.639 1.00 97.06 199 SER A CA 1
ATOM 1641 C C . SER A 1 199 ? -0.243 -1.635 6.409 1.00 97.06 199 SER A C 1
ATOM 1643 O O . SER A 1 199 ? -1.001 -1.215 5.537 1.00 97.06 199 SER A O 1
ATOM 1645 N N . ILE A 1 200 ? -0.643 -2.569 7.275 1.00 95.44 200 ILE A N 1
ATOM 1646 C CA . ILE A 1 200 ? -1.988 -3.159 7.233 1.00 95.44 200 ILE A CA 1
ATOM 1647 C C . ILE A 1 200 ? -3.052 -2.101 7.523 1.00 95.44 200 ILE A C 1
ATOM 1649 O O . ILE A 1 200 ? -4.054 -2.039 6.806 1.00 95.44 200 ILE A O 1
ATOM 1653 N N . LEU A 1 201 ? -2.841 -1.258 8.547 1.00 97.69 201 LEU A N 1
ATOM 1654 C CA . LEU A 1 201 ? -3.772 -0.167 8.859 1.00 97.69 201 LEU A CA 1
ATOM 1655 C C . LEU A 1 201 ? -3.945 0.753 7.652 1.00 97.69 201 LEU A C 1
ATOM 1657 O O . LEU A 1 201 ? -5.074 1.122 7.325 1.00 97.69 201 LEU A O 1
ATOM 1661 N N . PHE A 1 202 ? -2.846 1.094 6.979 1.00 98.19 202 PHE A N 1
ATOM 1662 C CA . PHE A 1 202 ? -2.851 1.906 5.773 1.00 98.19 202 PHE A CA 1
ATOM 1663 C C . PHE A 1 202 ? -3.633 1.231 4.642 1.00 98.19 202 PHE A C 1
ATOM 1665 O O . PHE A 1 202 ? -4.616 1.810 4.188 1.00 98.19 202 PHE A O 1
ATOM 1672 N N . LEU A 1 203 ? -3.270 0.008 4.229 1.00 97.19 203 LEU A N 1
ATOM 1673 C CA . LEU A 1 203 ? -3.939 -0.691 3.123 1.00 97.19 203 LEU A CA 1
ATOM 1674 C C . LEU A 1 203 ? -5.436 -0.878 3.376 1.00 97.19 203 LEU A C 1
ATOM 1676 O O . LEU A 1 203 ? -6.250 -0.671 2.478 1.00 97.19 203 LEU A O 1
ATOM 1680 N N . HIS A 1 204 ? -5.815 -1.246 4.599 1.00 96.75 204 HIS A N 1
ATOM 1681 C CA . HIS A 1 204 ? -7.214 -1.456 4.950 1.00 96.75 204 HIS A CA 1
ATOM 1682 C C . HIS A 1 204 ? -8.016 -0.153 4.931 1.00 96.75 204 HIS A C 1
ATOM 1684 O O . HIS A 1 204 ? -9.110 -0.105 4.369 1.00 96.75 204 HIS A O 1
ATOM 1690 N N . SER A 1 205 ? -7.445 0.923 5.469 1.00 97.50 205 SER A N 1
ATOM 1691 C CA . SER A 1 205 ? -8.081 2.244 5.441 1.00 97.50 205 SER A CA 1
ATOM 1692 C C . SER A 1 205 ? -8.185 2.789 4.019 1.00 97.50 205 SER A C 1
ATOM 1694 O O . SER A 1 205 ? -9.218 3.336 3.635 1.00 97.50 205 SER A O 1
ATOM 1696 N N . LEU A 1 206 ? -7.135 2.589 3.222 1.00 97.50 206 LEU A N 1
ATOM 1697 C CA . LEU A 1 206 ? -7.075 2.974 1.819 1.00 97.50 206 LEU A CA 1
ATOM 1698 C C . LEU A 1 206 ? -8.149 2.252 1.005 1.00 97.50 206 LEU A C 1
ATOM 1700 O O . LEU A 1 206 ? -8.836 2.890 0.212 1.00 97.50 206 LEU A O 1
ATOM 1704 N N . ALA A 1 207 ? -8.330 0.948 1.230 1.00 96.75 207 ALA A N 1
ATOM 1705 C CA . ALA A 1 207 ? -9.349 0.153 0.557 1.00 96.75 207 ALA A CA 1
ATOM 1706 C C . ALA A 1 207 ? -10.762 0.694 0.797 1.00 96.75 207 ALA A C 1
ATOM 1708 O O . ALA A 1 207 ? -11.558 0.761 -0.134 1.00 96.75 207 ALA A O 1
ATOM 1709 N N . HIS A 1 208 ? -11.077 1.121 2.019 1.00 95.56 208 HIS A N 1
ATOM 1710 C CA . HIS A 1 208 ? -12.385 1.702 2.316 1.00 95.56 208 HIS A CA 1
ATOM 1711 C C . HIS A 1 208 ? -12.559 3.066 1.643 1.00 95.56 208 HIS A C 1
ATOM 1713 O O . HIS A 1 208 ? -13.487 3.266 0.861 1.00 95.56 208 HIS A O 1
ATOM 1719 N N . VAL A 1 209 ? -11.625 3.987 1.882 1.00 95.12 209 VAL A N 1
ATOM 1720 C CA . VAL A 1 209 ? -11.782 5.378 1.444 1.00 95.12 209 VAL A CA 1
ATOM 1721 C C . VAL A 1 209 ? -11.672 5.520 -0.075 1.00 95.12 209 VAL A C 1
ATOM 1723 O O . VAL A 1 209 ? -12.436 6.280 -0.668 1.00 95.12 209 VAL A O 1
ATOM 1726 N N . LEU A 1 210 ? -10.777 4.781 -0.742 1.00 95.06 210 LEU A N 1
ATOM 1727 C CA . LEU A 1 210 ? -10.709 4.808 -2.207 1.00 95.06 210 LEU A CA 1
ATOM 1728 C C . LEU A 1 210 ? -11.905 4.119 -2.857 1.00 95.06 210 LEU A C 1
ATOM 1730 O O . LEU A 1 210 ? -12.368 4.602 -3.889 1.00 95.06 210 LEU A O 1
ATOM 1734 N N . LYS A 1 211 ? -12.441 3.042 -2.265 1.00 94.50 211 LYS A N 1
ATOM 1735 C CA . LYS A 1 211 ? -13.692 2.445 -2.745 1.00 94.50 211 LYS A CA 1
ATOM 1736 C C . LYS A 1 211 ? -14.806 3.488 -2.717 1.00 94.50 211 LYS A C 1
ATOM 1738 O O . LYS A 1 211 ? -15.468 3.688 -3.731 1.00 94.50 211 LYS A O 1
ATOM 1743 N N . ASP A 1 212 ? -14.993 4.164 -1.588 1.00 92.69 212 ASP A N 1
ATOM 1744 C CA . ASP A 1 212 ? -16.051 5.165 -1.445 1.00 92.69 212 ASP A CA 1
ATOM 1745 C C . ASP A 1 212 ? -15.826 6.361 -2.381 1.00 92.69 212 ASP A C 1
ATOM 1747 O O . ASP A 1 212 ? -16.775 6.855 -2.992 1.00 92.69 212 ASP A O 1
ATOM 1751 N N . ALA A 1 213 ? -14.571 6.775 -2.586 1.00 93.44 213 ALA A N 1
ATOM 1752 C CA . ALA A 1 213 ? -14.224 7.809 -3.556 1.00 93.44 213 ALA A CA 1
ATOM 1753 C C . ALA A 1 213 ? -14.551 7.394 -5.004 1.00 93.44 213 ALA A C 1
ATOM 1755 O O . ALA A 1 213 ? -15.076 8.211 -5.762 1.00 93.44 213 ALA A O 1
ATOM 1756 N N . LEU A 1 214 ? -14.289 6.139 -5.392 1.00 94.31 214 LEU A N 1
ATOM 1757 C CA . LEU A 1 214 ? -14.651 5.600 -6.710 1.00 94.31 214 LEU A CA 1
ATOM 1758 C C . LEU A 1 214 ? -16.172 5.553 -6.884 1.00 94.31 214 LEU A C 1
ATOM 1760 O O . LEU A 1 214 ? -16.692 6.048 -7.884 1.00 94.31 214 LEU A O 1
ATOM 1764 N N . VAL A 1 215 ? -16.885 5.026 -5.886 1.00 93.56 215 VAL A N 1
ATOM 1765 C CA . VAL A 1 215 ? -18.353 4.950 -5.880 1.00 93.56 215 VAL A CA 1
ATOM 1766 C C . VAL A 1 215 ? -18.965 6.341 -6.038 1.00 93.56 215 VAL A C 1
ATOM 1768 O O . VAL A 1 215 ? -19.809 6.553 -6.909 1.00 93.56 215 VAL A O 1
ATOM 1771 N N . ALA A 1 216 ? -18.487 7.318 -5.263 1.00 92.94 216 ALA A N 1
ATOM 1772 C CA . ALA A 1 216 ? -18.945 8.699 -5.350 1.00 92.94 216 ALA A CA 1
ATOM 1773 C C . ALA A 1 216 ? -18.611 9.347 -6.704 1.00 92.94 216 ALA A C 1
ATOM 1775 O O . ALA A 1 216 ? -19.438 10.069 -7.259 1.00 92.94 216 ALA A O 1
ATOM 1776 N N . LYS A 1 217 ? -17.419 9.086 -7.259 1.00 92.31 217 LYS A N 1
ATOM 1777 C CA . LYS A 1 217 ? -16.972 9.660 -8.539 1.00 92.31 217 LYS A CA 1
ATOM 1778 C C . LYS A 1 217 ? -17.818 9.188 -9.720 1.00 92.31 217 LYS A C 1
ATOM 1780 O O . LYS A 1 217 ? -18.096 9.990 -10.609 1.00 92.31 217 LYS A O 1
ATOM 1785 N N . PHE A 1 218 ? -18.199 7.912 -9.737 1.00 92.31 218 PHE A N 1
ATOM 1786 C CA . PHE A 1 218 ? -18.976 7.317 -10.828 1.00 92.31 218 PHE A CA 1
ATOM 1787 C C . PHE A 1 218 ? -20.484 7.287 -10.566 1.00 92.31 218 PHE A C 1
ATOM 1789 O O . PHE A 1 218 ? -21.244 6.958 -11.473 1.00 92.31 218 PHE A O 1
ATOM 1796 N N . GLY A 1 219 ? -20.930 7.651 -9.359 1.00 93.12 219 GLY A N 1
ATOM 1797 C CA . GLY A 1 219 ? -22.344 7.624 -8.985 1.00 93.12 219 GLY A CA 1
ATOM 1798 C C . GLY A 1 219 ? -22.947 6.217 -9.027 1.00 93.12 219 GLY A C 1
ATOM 1799 O O . GLY A 1 219 ? -24.146 6.076 -9.267 1.00 93.12 219 GLY A O 1
ATOM 1800 N N . CYS A 1 220 ? -22.123 5.180 -8.845 1.00 92.69 220 CYS A N 1
ATOM 1801 C CA . CYS A 1 220 ? -22.569 3.789 -8.848 1.00 92.69 220 CYS A CA 1
ATOM 1802 C C . CYS A 1 220 ? -23.067 3.365 -7.458 1.00 92.69 220 CYS A C 1
ATOM 1804 O O . CYS A 1 220 ? -22.953 4.109 -6.480 1.00 92.69 220 CYS A O 1
ATOM 1806 N N . LYS A 1 221 ? -23.638 2.162 -7.335 1.00 92.19 221 LYS A N 1
ATOM 1807 C CA . LYS A 1 221 ? -24.019 1.632 -6.018 1.00 92.19 221 LYS A CA 1
ATOM 1808 C C . LYS A 1 221 ? -22.768 1.178 -5.268 1.00 92.19 221 LYS A C 1
ATOM 1810 O O . LYS A 1 221 ? -21.817 0.682 -5.866 1.00 92.19 221 LYS A O 1
ATOM 1815 N N . THR A 1 222 ? -22.789 1.251 -3.937 1.00 88.62 222 THR A N 1
ATOM 1816 C CA . THR A 1 222 ? -21.690 0.762 -3.077 1.00 88.62 222 THR A CA 1
ATOM 1817 C C . THR A 1 222 ? -21.397 -0.732 -3.264 1.00 88.62 222 THR A C 1
ATOM 1819 O O . THR A 1 222 ? -20.300 -1.196 -2.957 1.00 88.62 222 THR A O 1
ATOM 1822 N N . GLU A 1 223 ? -22.382 -1.495 -3.735 1.00 90.50 223 GLU A N 1
ATOM 1823 C CA . GLU A 1 223 ? -22.272 -2.928 -4.019 1.00 90.50 223 GLU A CA 1
ATOM 1824 C C . GLU A 1 223 ? -21.626 -3.210 -5.380 1.00 90.50 223 GLU A C 1
ATOM 1826 O O . GLU A 1 223 ? -21.068 -4.290 -5.548 1.00 90.50 223 GLU A O 1
ATOM 1831 N N . ASP A 1 224 ? -21.645 -2.248 -6.311 1.00 93.88 224 ASP A N 1
ATOM 1832 C CA . ASP A 1 224 ? -21.131 -2.419 -7.677 1.00 93.88 224 ASP A CA 1
ATOM 1833 C C . ASP A 1 224 ? -19.599 -2.536 -7.701 1.00 93.88 224 ASP A C 1
ATOM 1835 O O . ASP A 1 224 ? -19.042 -3.166 -8.597 1.00 93.88 224 ASP A O 1
ATOM 1839 N N . ILE A 1 225 ? -18.916 -1.949 -6.710 1.00 94.44 225 ILE A N 1
ATOM 1840 C CA . ILE A 1 225 ? -17.458 -2.005 -6.548 1.00 94.44 225 ILE A CA 1
ATOM 1841 C C . ILE A 1 225 ? -17.126 -2.676 -5.214 1.00 94.44 225 ILE A C 1
ATOM 1843 O O . ILE A 1 225 ? -17.505 -2.211 -4.134 1.00 94.44 225 ILE A O 1
ATOM 1847 N N . SER A 1 226 ? -16.372 -3.766 -5.275 1.00 93.44 226 SER A N 1
ATOM 1848 C CA . SER A 1 226 ? -15.826 -4.465 -4.114 1.00 93.44 226 SER A CA 1
ATOM 1849 C C . SER A 1 226 ? -14.305 -4.342 -4.082 1.00 93.44 226 SER A C 1
ATOM 1851 O O . SER A 1 226 ? -13.693 -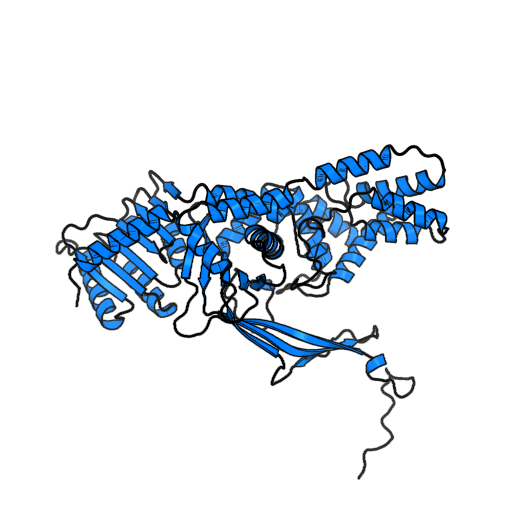3.838 -5.024 1.00 93.44 226 SER A O 1
ATOM 1853 N N . TYR A 1 227 ? -13.695 -4.773 -2.980 1.00 94.25 227 TYR A N 1
ATOM 1854 C CA . TYR A 1 227 ? -12.250 -4.740 -2.817 1.00 94.25 227 TYR A CA 1
ATOM 1855 C C . TYR A 1 227 ? -11.694 -6.056 -2.263 1.00 94.25 227 TYR A C 1
ATOM 1857 O O . TYR A 1 227 ? -12.398 -6.840 -1.619 1.00 94.25 227 TYR A O 1
ATOM 1865 N N . TYR A 1 228 ? -10.404 -6.275 -2.494 1.00 92.31 228 TYR A N 1
ATOM 1866 C CA . TYR A 1 228 ? -9.611 -7.355 -1.921 1.00 92.31 228 TYR A CA 1
ATOM 1867 C C . TYR A 1 228 ? -8.243 -6.812 -1.495 1.00 92.31 228 TYR A C 1
ATOM 1869 O O . TYR A 1 228 ? -7.675 -5.966 -2.180 1.00 92.31 228 TYR A O 1
ATOM 1877 N N . ILE A 1 229 ? -7.738 -7.256 -0.343 1.00 91.69 229 ILE A N 1
ATOM 1878 C CA . ILE A 1 229 ? -6.438 -6.831 0.192 1.00 91.69 229 ILE A CA 1
ATOM 1879 C C . ILE A 1 229 ? -5.538 -8.053 0.251 1.00 91.69 229 ILE A C 1
ATOM 1881 O O . ILE A 1 229 ? -5.908 -9.065 0.847 1.00 91.69 229 ILE A O 1
ATOM 1885 N N . GLU A 1 230 ? -4.339 -7.918 -0.297 1.00 89.31 230 GLU A N 1
ATOM 1886 C CA . GLU A 1 230 ? -3.259 -8.873 -0.098 1.00 89.31 230 GLU A CA 1
ATOM 1887 C C . GLU A 1 230 ? -2.142 -8.222 0.700 1.00 89.31 230 GLU A C 1
ATOM 1889 O O . GLU A 1 230 ? -1.696 -7.112 0.405 1.00 89.31 230 GLU A O 1
ATOM 1894 N N . HIS A 1 231 ? -1.696 -8.933 1.729 1.00 90.56 231 HIS A N 1
ATOM 1895 C CA . HIS A 1 231 ? -0.607 -8.500 2.582 1.00 90.56 231 HIS A CA 1
ATOM 1896 C C . HIS A 1 231 ? 0.083 -9.724 3.196 1.00 90.56 231 HIS A C 1
ATOM 1898 O O . HIS A 1 231 ? -0.621 -10.669 3.576 1.00 90.56 231 HIS A O 1
ATOM 1904 N N . PRO A 1 232 ? 1.420 -9.723 3.374 1.00 87.00 232 PRO A N 1
ATOM 1905 C CA . PRO A 1 232 ? 2.145 -10.832 3.986 1.00 87.00 232 PRO A CA 1
ATOM 1906 C C . PRO A 1 232 ? 1.581 -11.345 5.304 1.00 87.00 232 PRO A C 1
ATOM 1908 O O . PRO A 1 232 ? 1.527 -12.548 5.544 1.00 87.00 232 PRO A O 1
ATOM 1911 N N . LYS A 1 233 ? 1.070 -10.425 6.113 1.00 85.69 233 LYS A N 1
ATOM 1912 C CA . LYS A 1 233 ? 0.496 -10.714 7.426 1.00 85.69 233 LYS A CA 1
ATOM 1913 C C . LYS A 1 233 ? -0.978 -11.122 7.425 1.00 85.69 233 LYS A C 1
ATOM 1915 O O . LYS A 1 233 ? -1.481 -11.473 8.483 1.00 85.69 233 LYS A O 1
ATOM 1920 N N . LEU A 1 234 ? -1.687 -11.069 6.297 1.00 83.31 234 LEU A N 1
ATOM 1921 C CA . LEU A 1 234 ? -3.113 -11.440 6.221 1.00 83.31 234 LEU A CA 1
ATOM 1922 C C . LEU A 1 234 ? -3.343 -12.862 5.685 1.00 83.31 234 LEU A C 1
ATOM 1924 O O . LEU A 1 234 ? -4.482 -13.266 5.462 1.00 83.31 234 LEU A O 1
ATOM 1928 N N . ARG A 1 235 ? -2.267 -13.622 5.459 1.00 70.00 235 ARG A N 1
ATOM 1929 C CA . ARG A 1 235 ? -2.335 -14.949 4.839 1.00 70.00 235 ARG A CA 1
ATOM 1930 C C . ARG A 1 235 ? -2.709 -16.043 5.817 1.00 70.00 235 ARG A C 1
ATOM 1932 O O . ARG A 1 235 ? -2.696 -15.866 7.034 1.00 70.00 235 ARG A O 1
ATOM 1939 N N . VAL A 1 236 ? -2.980 -17.219 5.256 1.00 61.16 236 VAL A N 1
ATOM 1940 C CA . VAL A 1 236 ? -2.977 -18.458 6.029 1.00 61.16 236 VAL A CA 1
ATOM 1941 C C . VAL A 1 236 ? -1.758 -19.303 5.696 1.00 61.16 236 VAL A C 1
ATOM 1943 O O . VAL A 1 236 ? -1.269 -19.291 4.572 1.00 61.16 236 VAL A O 1
ATOM 1946 N N . LEU A 1 237 ? -1.270 -20.010 6.720 1.00 52.38 237 LEU A N 1
ATOM 1947 C CA . LEU A 1 237 ? -0.186 -20.990 6.656 1.00 52.38 237 LEU A CA 1
ATOM 1948 C C . LEU A 1 237 ? -0.221 -21.792 5.345 1.00 52.38 237 LEU A C 1
ATOM 1950 O O . LEU A 1 237 ? -1.184 -22.515 5.089 1.00 52.38 237 LEU A O 1
ATOM 1954 N N . GLY A 1 238 ? 0.847 -21.665 4.551 1.00 46.25 238 GLY A N 1
ATOM 1955 C CA . GLY A 1 238 ? 1.044 -22.392 3.292 1.00 46.25 238 GLY A CA 1
ATOM 1956 C C . GLY A 1 238 ? 0.815 -21.590 2.004 1.00 46.25 238 GLY A C 1
ATOM 1957 O O . GLY A 1 238 ? 1.071 -22.131 0.933 1.00 46.25 238 GLY A O 1
ATOM 1958 N N . GLU A 1 239 ? 0.374 -20.328 2.070 1.00 54.72 239 GLU A N 1
ATOM 1959 C CA . GLU A 1 239 ? 0.258 -19.447 0.893 1.00 54.72 239 GLU A CA 1
ATOM 1960 C C . GLU A 1 239 ? 1.525 -18.593 0.686 1.00 54.72 239 GLU A C 1
ATOM 1962 O O . GLU A 1 239 ? 2.033 -17.976 1.627 1.00 54.72 239 GLU A O 1
ATOM 1967 N N . SER A 1 240 ? 2.028 -18.550 -0.556 1.00 50.44 240 SER A N 1
ATOM 1968 C CA . SER A 1 240 ? 3.258 -17.833 -0.926 1.00 50.44 240 SER A CA 1
ATOM 1969 C C . SER A 1 240 ? 3.154 -16.325 -0.672 1.00 50.44 240 SER A C 1
ATOM 1971 O O . SER A 1 240 ? 2.142 -15.702 -1.026 1.00 50.44 240 SER A O 1
ATOM 1973 N N . PRO A 1 241 ? 4.203 -15.709 -0.092 1.00 54.25 241 PRO A N 1
ATOM 1974 C CA . PRO A 1 241 ? 4.332 -14.275 -0.047 1.00 54.25 241 PRO A CA 1
ATOM 1975 C C . PRO A 1 241 ? 4.708 -13.578 -1.323 1.00 54.25 241 PRO A C 1
ATOM 1977 O O . PRO A 1 241 ? 5.888 -13.447 -1.600 1.00 54.25 241 PRO A O 1
ATOM 1980 N N . GLU A 1 242 ? 3.723 -13.029 -2.035 1.00 69.62 242 GLU A N 1
ATOM 1981 C CA . GLU A 1 242 ? 4.065 -12.377 -3.301 1.00 69.62 242 GLU A CA 1
ATOM 1982 C C . GLU A 1 242 ? 3.824 -10.869 -3.316 1.00 69.62 242 GLU A C 1
ATOM 1984 O O . GLU A 1 242 ? 4.683 -10.150 -3.815 1.00 69.62 242 GLU A O 1
ATOM 1989 N N . LYS A 1 243 ? 2.717 -10.351 -2.759 1.00 84.69 243 LYS A N 1
ATOM 1990 C CA . LYS A 1 243 ? 2.326 -8.950 -3.014 1.00 84.69 243 LYS A CA 1
ATOM 1991 C C . LYS A 1 243 ? 1.781 -8.215 -1.784 1.00 84.69 243 LYS A C 1
ATOM 1993 O O . LYS A 1 243 ? 1.205 -8.830 -0.879 1.00 84.69 243 LYS A O 1
ATOM 1998 N N . ILE A 1 244 ? 1.956 -6.891 -1.786 1.00 93.06 244 ILE A N 1
ATOM 1999 C CA . ILE A 1 244 ? 1.242 -5.929 -0.937 1.00 93.06 244 ILE A CA 1
ATOM 2000 C C . ILE A 1 244 ? 0.374 -5.088 -1.863 1.00 93.06 244 ILE A C 1
ATOM 2002 O O . ILE A 1 244 ? 0.892 -4.265 -2.613 1.00 93.06 244 ILE A O 1
ATOM 2006 N N . ARG A 1 245 ? -0.942 -5.300 -1.863 1.00 93.38 245 ARG A N 1
ATOM 2007 C CA . ARG A 1 245 ? -1.827 -4.596 -2.800 1.00 93.38 245 ARG A CA 1
ATOM 2008 C C . ARG A 1 245 ? -3.260 -4.484 -2.320 1.00 93.38 245 ARG A C 1
ATOM 2010 O O . ARG A 1 245 ? -3.748 -5.311 -1.550 1.00 93.38 245 ARG A O 1
ATOM 2017 N N . VAL A 1 246 ? -3.942 -3.478 -2.855 1.00 95.38 246 VAL A N 1
ATOM 2018 C CA . VAL A 1 246 ? -5.399 -3.359 -2.803 1.00 95.38 246 VAL A CA 1
ATOM 2019 C C . VAL A 1 246 ? -5.940 -3.499 -4.218 1.00 95.38 246 VAL A C 1
ATOM 2021 O O . VAL A 1 246 ? -5.502 -2.795 -5.125 1.00 95.38 246 VAL A O 1
ATOM 2024 N N . ILE A 1 247 ? -6.898 -4.399 -4.400 1.00 94.75 247 ILE A N 1
ATOM 2025 C CA . ILE A 1 247 ? -7.595 -4.624 -5.663 1.00 94.75 247 ILE A CA 1
ATOM 2026 C C . ILE A 1 247 ? -9.016 -4.103 -5.509 1.00 94.75 247 ILE A C 1
ATOM 2028 O O . ILE A 1 247 ? -9.694 -4.465 -4.551 1.00 94.75 247 ILE A O 1
ATOM 2032 N N . PHE A 1 248 ? -9.475 -3.299 -6.458 1.00 95.75 248 PHE A N 1
ATOM 2033 C CA . PHE A 1 248 ? -10.869 -2.893 -6.596 1.00 95.75 248 PHE A CA 1
ATOM 2034 C C . PHE A 1 248 ? -11.433 -3.562 -7.837 1.00 95.75 248 PHE A C 1
ATOM 2036 O O . PHE A 1 248 ? -10.807 -3.509 -8.892 1.00 95.75 248 PHE A O 1
ATOM 2043 N N . PHE A 1 249 ? -12.597 -4.190 -7.724 1.00 95.00 249 PHE A N 1
ATOM 2044 C CA . PHE A 1 249 ? -13.202 -4.923 -8.830 1.00 95.00 249 PHE A CA 1
ATOM 2045 C C . PHE A 1 249 ? -14.712 -4.732 -8.875 1.00 95.00 249 PHE A C 1
ATOM 2047 O O . PHE A 1 249 ? -15.368 -4.536 -7.849 1.00 95.00 249 PHE A O 1
ATOM 2054 N N . GLU A 1 250 ? -15.257 -4.798 -10.082 1.00 95.19 250 GLU A N 1
ATOM 2055 C CA . GLU A 1 250 ? -16.690 -4.679 -10.324 1.00 95.19 250 GLU A CA 1
ATOM 2056 C C . GLU A 1 250 ? -17.392 -6.010 -10.036 1.00 95.19 250 GLU A C 1
ATOM 2058 O O . GLU A 1 250 ? -16.952 -7.071 -10.476 1.00 95.19 250 GLU A O 1
ATOM 2063 N N . THR A 1 251 ? -18.494 -5.977 -9.289 1.00 92.12 251 THR A N 1
ATOM 2064 C CA . THR A 1 251 ? -19.219 -7.177 -8.826 1.00 92.12 251 THR A CA 1
ATOM 2065 C C . THR A 1 251 ? -20.168 -7.756 -9.882 1.00 92.12 251 THR A C 1
ATOM 2067 O O . THR A 1 251 ? -21.237 -8.278 -9.567 1.00 92.12 251 THR A O 1
ATOM 2070 N N . ALA A 1 252 ? -19.767 -7.694 -11.151 1.00 90.56 252 ALA A N 1
ATOM 2071 C CA . ALA A 1 252 ? -20.515 -8.211 -12.289 1.00 90.56 252 ALA A CA 1
ATOM 2072 C C . ALA A 1 252 ? -19.590 -8.945 -13.265 1.00 90.56 252 ALA A C 1
ATOM 2074 O O . ALA A 1 252 ? -18.457 -8.526 -13.501 1.00 90.56 252 ALA A O 1
ATOM 2075 N N . ILE A 1 253 ? -20.096 -10.029 -13.860 1.00 87.81 253 ILE A N 1
ATOM 2076 C CA . ILE A 1 253 ? -19.407 -10.745 -14.942 1.00 87.81 253 ILE A CA 1
ATOM 2077 C C . ILE A 1 253 ? -19.245 -9.785 -16.126 1.00 87.81 253 ILE A C 1
ATOM 2079 O O . ILE A 1 253 ? -20.236 -9.226 -16.593 1.00 87.81 253 ILE A O 1
ATOM 2083 N N . GLY A 1 254 ? -18.013 -9.597 -16.603 1.00 82.38 254 GLY A N 1
ATOM 2084 C CA . GLY A 1 254 ? -17.687 -8.631 -17.660 1.00 82.38 254 GLY A CA 1
ATOM 2085 C C . GLY A 1 254 ? -17.602 -7.174 -17.192 1.00 82.38 254 GLY A C 1
ATOM 2086 O O . GLY A 1 254 ? -17.314 -6.302 -18.004 1.00 82.38 254 GLY A O 1
ATOM 2087 N N . GLY A 1 255 ? -17.851 -6.900 -15.906 1.00 86.75 255 GLY A N 1
ATOM 2088 C CA . GLY A 1 255 ? -17.850 -5.555 -15.336 1.00 86.75 255 GLY A CA 1
ATOM 2089 C C . GLY A 1 255 ? -19.013 -4.649 -15.777 1.00 86.75 255 GLY A C 1
ATOM 2090 O O . GLY A 1 255 ? -19.733 -4.898 -16.739 1.00 86.75 255 GLY A O 1
ATOM 2091 N N . PHE A 1 256 ? -19.194 -3.556 -15.042 1.00 91.56 256 PHE A N 1
ATOM 2092 C CA . PHE A 1 256 ? -20.052 -2.419 -15.382 1.00 91.56 256 PHE A CA 1
ATOM 2093 C C . PHE A 1 256 ? -19.344 -1.371 -16.262 1.00 91.56 256 PHE A C 1
ATOM 2095 O O . PHE A 1 256 ? -20.009 -0.570 -16.915 1.00 91.56 256 PHE A O 1
ATOM 2102 N N . GLY A 1 257 ? -18.005 -1.356 -16.284 1.00 92.94 257 GLY A N 1
ATOM 2103 C CA . GLY A 1 257 ? -17.192 -0.440 -17.093 1.00 92.94 257 GLY A CA 1
ATOM 2104 C C . GLY A 1 257 ? -16.763 0.859 -16.395 1.00 92.94 257 GLY A C 1
ATOM 2105 O O . GLY A 1 257 ? -16.111 1.694 -17.025 1.00 92.94 257 GLY A O 1
ATOM 2106 N N . TYR A 1 258 ? -17.060 1.033 -15.106 1.00 95.06 258 TYR A N 1
ATOM 2107 C CA . TYR A 1 258 ? -16.618 2.180 -14.305 1.00 95.06 258 TYR A CA 1
ATOM 2108 C C . TYR A 1 258 ? -15.090 2.242 -14.198 1.00 95.06 258 TYR A C 1
ATOM 2110 O O . TYR A 1 258 ? -14.486 3.275 -14.479 1.00 95.06 258 TYR A O 1
ATOM 2118 N N . LEU A 1 259 ? -14.452 1.124 -13.846 1.00 94.75 259 LEU A N 1
ATOM 2119 C CA . LEU A 1 259 ? -13.004 1.014 -13.672 1.00 94.75 259 LEU A CA 1
ATOM 2120 C C . LEU A 1 259 ? -12.260 1.110 -15.005 1.00 94.75 259 LEU A C 1
ATOM 2122 O O . LEU A 1 259 ? -11.200 1.727 -15.077 1.00 94.75 259 LEU A O 1
ATOM 2126 N N . LYS A 1 260 ? -12.845 0.580 -16.082 1.00 93.19 260 LYS A N 1
ATOM 2127 C CA . LYS A 1 260 ? -12.318 0.786 -17.433 1.00 93.19 260 LYS A CA 1
ATOM 2128 C C . LYS A 1 260 ? -12.354 2.270 -17.813 1.00 93.19 260 LYS A C 1
ATOM 2130 O O . LYS A 1 260 ? -11.334 2.823 -18.217 1.00 93.19 260 LYS A O 1
ATOM 2135 N N . SER A 1 261 ? -13.484 2.948 -17.579 1.00 93.12 261 SER A N 1
ATOM 2136 C CA . SER A 1 261 ? -13.594 4.392 -17.820 1.00 93.12 261 SER A CA 1
ATOM 2137 C C . SER A 1 261 ? -12.641 5.212 -16.942 1.00 93.12 261 SER A C 1
ATOM 2139 O O . SER A 1 261 ? -12.093 6.211 -17.407 1.00 93.12 261 SER A O 1
ATOM 2141 N N . PHE A 1 262 ? -12.414 4.802 -15.691 1.00 93.81 262 PHE A N 1
ATOM 2142 C CA . PHE A 1 262 ? -11.426 5.418 -14.803 1.00 93.81 262 PHE A CA 1
ATOM 2143 C C . PHE A 1 262 ? -10.028 5.405 -15.429 1.00 93.81 262 PHE A C 1
ATOM 2145 O O . PHE A 1 262 ? -9.382 6.448 -15.535 1.00 93.81 262 PHE A O 1
ATOM 2152 N N . VAL A 1 263 ? -9.593 4.240 -15.906 1.00 92.38 263 VAL A N 1
ATOM 2153 C CA . VAL A 1 263 ? -8.271 4.046 -16.513 1.00 92.38 263 VAL A CA 1
ATOM 2154 C C . VAL A 1 263 ? -8.122 4.832 -17.816 1.00 92.38 263 VAL A C 1
ATOM 2156 O O . VAL A 1 263 ? -7.111 5.506 -18.010 1.00 92.38 263 VAL A O 1
ATOM 2159 N N . GLU A 1 264 ? -9.138 4.824 -18.679 1.00 91.00 264 GLU A N 1
ATOM 2160 C CA . GLU A 1 264 ? -9.133 5.591 -19.933 1.00 91.00 264 GLU A CA 1
ATOM 2161 C C . GLU A 1 264 ? -9.001 7.104 -19.684 1.00 91.00 264 GLU A C 1
ATOM 2163 O O . GLU A 1 264 ? -8.298 7.807 -20.410 1.00 91.00 264 GLU A O 1
ATOM 2168 N N . ARG A 1 265 ? -9.629 7.621 -18.620 1.00 90.44 265 ARG A N 1
ATOM 2169 C CA . ARG A 1 265 ? -9.566 9.047 -18.268 1.00 90.44 265 ARG A CA 1
ATOM 2170 C C . ARG A 1 265 ? -8.242 9.453 -17.625 1.00 90.44 265 ARG A C 1
ATOM 2172 O O . ARG A 1 265 ? -7.832 10.601 -17.805 1.00 90.44 265 ARG A O 1
ATOM 2179 N N . ILE A 1 266 ? -7.553 8.554 -16.917 1.00 87.94 266 ILE A N 1
ATOM 2180 C CA . ILE A 1 266 ? -6.210 8.819 -16.367 1.00 87.94 266 ILE A CA 1
ATOM 2181 C C . ILE A 1 266 ? -5.229 9.227 -17.470 1.00 87.94 266 ILE A C 1
ATOM 2183 O O . ILE A 1 266 ? -4.421 10.126 -17.267 1.00 87.94 266 ILE A O 1
ATOM 2187 N N . GLN A 1 267 ? -5.325 8.624 -18.656 1.00 72.38 267 GLN A N 1
ATOM 2188 C CA . GLN A 1 267 ? -4.398 8.892 -19.759 1.00 72.38 267 GLN A CA 1
ATOM 2189 C C . GLN A 1 267 ? -4.514 10.309 -20.355 1.00 72.38 267 GLN A C 1
ATOM 2191 O O . GLN A 1 267 ? -3.643 10.707 -21.127 1.00 72.38 267 GLN A O 1
ATOM 2196 N N . GLY A 1 268 ? -5.555 11.076 -20.007 1.00 65.75 268 GLY A N 1
ATOM 2197 C CA . GLY A 1 268 ? -5.789 12.426 -20.536 1.00 65.75 268 GLY A CA 1
ATOM 2198 C C . GLY A 1 268 ? -6.165 13.489 -19.500 1.00 65.75 268 GLY A C 1
ATOM 2199 O O . GLY A 1 268 ? -6.427 14.626 -19.883 1.00 65.75 268 GLY A O 1
ATOM 2200 N N . THR A 1 269 ? -6.230 13.149 -18.208 1.00 74.75 269 THR A N 1
ATOM 2201 C CA . THR A 1 269 ? -6.658 14.059 -17.128 1.00 74.75 269 THR A CA 1
ATOM 2202 C C . THR A 1 269 ? -5.924 13.764 -15.817 1.00 74.75 269 THR A C 1
ATOM 2204 O O . THR A 1 269 ? -5.359 12.688 -15.641 1.00 74.75 269 THR A O 1
ATOM 2207 N N . ASN A 1 270 ? -6.016 14.663 -14.832 1.00 82.62 270 ASN A N 1
ATOM 2208 C CA . ASN A 1 270 ? -5.479 14.451 -13.481 1.00 82.62 270 ASN A CA 1
ATOM 2209 C C . ASN A 1 270 ? -6.399 13.561 -12.610 1.00 82.62 270 ASN A C 1
ATOM 2211 O O . ASN A 1 270 ? -6.548 13.786 -11.411 1.00 82.62 270 ASN A O 1
ATOM 2215 N N . MET A 1 271 ? -7.049 12.543 -13.186 1.00 88.94 271 MET A N 1
ATOM 2216 C CA . MET A 1 271 ? -8.098 11.767 -12.508 1.00 88.94 271 MET A CA 1
ATOM 2217 C C . MET A 1 271 ? -7.635 11.089 -11.209 1.00 88.94 271 MET A C 1
ATOM 2219 O O . MET A 1 271 ? -8.386 11.069 -10.233 1.00 88.94 271 MET A O 1
ATOM 2223 N N . LEU A 1 272 ? -6.409 10.562 -11.165 1.00 91.31 272 LEU A N 1
ATOM 2224 C CA . LEU A 1 272 ? -5.862 9.983 -9.935 1.00 91.31 272 LEU A CA 1
ATOM 2225 C C . LEU A 1 272 ? -5.664 11.050 -8.846 1.00 91.31 272 LEU A C 1
ATOM 2227 O O . LEU A 1 272 ? -6.012 10.822 -7.689 1.00 91.31 272 LEU A O 1
ATOM 2231 N N . GLU A 1 273 ? -5.158 12.229 -9.219 1.00 93.50 273 GLU A N 1
ATOM 2232 C CA . GLU A 1 273 ? -5.023 13.372 -8.311 1.00 93.50 273 GLU A CA 1
ATOM 2233 C C . GLU A 1 273 ? -6.391 13.802 -7.767 1.00 93.50 273 GLU A C 1
ATOM 2235 O O . GLU A 1 273 ? -6.536 14.026 -6.564 1.00 93.50 273 GLU A O 1
ATOM 2240 N N . GLU A 1 274 ? -7.411 13.881 -8.627 1.00 92.69 274 GLU A N 1
ATOM 2241 C CA . GLU A 1 274 ? -8.781 14.219 -8.234 1.00 92.69 274 GLU A CA 1
ATOM 2242 C C . GLU A 1 274 ? -9.364 13.198 -7.256 1.00 92.69 274 GLU A C 1
ATOM 2244 O O . GLU A 1 274 ? -10.015 13.594 -6.286 1.00 92.69 274 GLU A O 1
ATOM 2249 N N . LEU A 1 275 ? -9.132 11.904 -7.501 1.00 93.75 275 LEU A N 1
ATOM 2250 C CA . LEU A 1 275 ? -9.617 10.815 -6.657 1.00 93.75 275 LEU A CA 1
ATOM 2251 C C . LEU A 1 275 ? -8.952 10.852 -5.275 1.00 93.75 275 LEU A C 1
ATOM 2253 O O . LEU A 1 275 ? -9.649 10.841 -4.263 1.00 93.75 275 LEU A O 1
ATOM 2257 N N . VAL A 1 276 ? -7.621 10.973 -5.223 1.00 94.50 276 VAL A N 1
ATOM 2258 C CA . VAL A 1 276 ? -6.870 11.093 -3.959 1.00 94.50 276 VAL A CA 1
ATOM 2259 C C . VAL A 1 276 ? -7.253 12.374 -3.216 1.00 94.50 276 VAL A C 1
ATOM 2261 O O . VAL A 1 276 ? -7.446 12.360 -2.001 1.00 94.50 276 VAL A O 1
ATOM 2264 N N . SER A 1 277 ? -7.456 13.479 -3.934 1.00 93.06 277 SER A N 1
ATOM 2265 C CA . SER A 1 277 ? -7.933 14.731 -3.341 1.00 93.06 277 SER A CA 1
ATOM 2266 C C . SER A 1 277 ? -9.356 14.603 -2.790 1.00 93.06 277 SER A C 1
ATOM 2268 O O . SER A 1 277 ? -9.667 15.182 -1.752 1.00 93.06 277 SER A O 1
ATOM 2270 N N . ALA A 1 278 ? -10.238 13.857 -3.463 1.00 91.12 278 ALA A N 1
ATOM 2271 C CA . ALA A 1 278 ? -11.586 13.582 -2.972 1.00 91.12 278 ALA A CA 1
ATOM 2272 C C . ALA A 1 278 ? -11.557 12.719 -1.705 1.00 91.12 278 ALA A C 1
ATOM 2274 O O . ALA A 1 278 ? -12.236 13.062 -0.738 1.00 91.12 278 ALA A O 1
ATOM 2275 N N . ALA A 1 279 ? -10.718 11.679 -1.682 1.00 92.06 279 ALA A N 1
ATOM 2276 C CA . ALA A 1 279 ? -10.460 10.868 -0.496 1.00 92.06 279 ALA A CA 1
ATOM 2277 C C . ALA A 1 279 ? -9.993 11.737 0.684 1.00 92.06 279 ALA A C 1
ATOM 2279 O O . ALA A 1 279 ? -10.602 11.702 1.749 1.00 92.06 279 ALA A O 1
ATOM 2280 N N . LEU A 1 280 ? -8.992 12.602 0.479 1.00 91.50 280 LEU A N 1
ATOM 2281 C CA . LEU A 1 280 ? -8.488 13.518 1.511 1.00 91.50 280 LEU A CA 1
ATOM 2282 C C . LEU A 1 280 ? -9.539 14.521 2.007 1.00 91.50 280 LEU A C 1
ATOM 2284 O O . LEU A 1 280 ? -9.606 14.787 3.206 1.00 91.50 280 LEU A O 1
ATOM 2288 N N . ARG A 1 281 ? -10.390 15.060 1.123 1.00 86.56 281 ARG A N 1
ATOM 2289 C CA . ARG A 1 281 ? -11.513 15.927 1.530 1.00 86.56 281 ARG A CA 1
ATOM 2290 C C . ARG A 1 281 ? -12.529 15.189 2.401 1.00 86.56 281 ARG A C 1
ATOM 2292 O O . ARG A 1 281 ? -13.080 15.788 3.314 1.00 86.56 281 ARG A O 1
ATOM 2299 N N . GLY A 1 282 ? -12.742 13.893 2.173 1.00 79.25 282 GLY A N 1
ATOM 2300 C CA . GLY A 1 282 ? -13.545 13.059 3.074 1.00 79.25 282 GLY A CA 1
ATOM 2301 C C . GLY A 1 282 ? -12.964 12.971 4.493 1.00 79.25 282 GLY A C 1
ATOM 2302 O O . GLY A 1 282 ? -13.709 12.826 5.458 1.00 79.25 282 GLY A O 1
ATOM 2303 N N . LEU A 1 283 ? -11.643 13.132 4.633 1.00 83.69 283 LEU A N 1
ATOM 2304 C CA . LEU A 1 283 ? -10.916 13.088 5.907 1.00 83.69 283 LEU A CA 1
ATOM 2305 C C . LEU A 1 283 ? -10.698 14.480 6.539 1.00 83.69 283 LEU A C 1
ATOM 2307 O O . LEU A 1 283 ? -10.193 14.578 7.654 1.00 83.69 283 LEU A O 1
ATOM 2311 N N . SER A 1 284 ? -11.042 15.579 5.853 1.00 57.84 284 SER A N 1
ATOM 2312 C CA . SER A 1 284 ? -10.453 16.907 6.107 1.00 57.84 284 SER A CA 1
ATOM 2313 C C . SER A 1 284 ? -10.859 17.616 7.405 1.00 57.84 284 SER A C 1
ATOM 2315 O O . SER A 1 284 ? -10.286 18.653 7.729 1.00 57.84 284 SER A O 1
ATOM 2317 N N . GLU A 1 285 ? -11.803 17.094 8.186 1.00 60.19 285 GLU A N 1
ATOM 2318 C CA . GLU A 1 285 ? -12.055 17.626 9.528 1.00 60.19 285 GLU A CA 1
ATOM 2319 C C . GLU A 1 285 ? -11.163 16.908 10.548 1.00 60.19 285 GLU A C 1
ATOM 2321 O O . GLU A 1 285 ? -11.480 15.781 10.942 1.00 60.19 285 GLU A O 1
ATOM 2326 N N . ASN A 1 286 ? -10.099 17.577 11.020 1.00 62.41 286 ASN A N 1
ATOM 2327 C CA . ASN A 1 286 ? -9.229 17.074 12.086 1.00 62.41 286 ASN A CA 1
ATOM 2328 C C . ASN A 1 286 ? -10.090 16.558 13.241 1.00 62.41 286 ASN A C 1
ATOM 2330 O O . ASN A 1 286 ? -10.751 17.315 13.962 1.00 62.41 286 ASN A O 1
ATOM 2334 N N . CYS A 1 287 ? -10.110 15.236 13.401 1.00 68.38 287 CYS A N 1
ATOM 2335 C CA . CYS A 1 287 ? -10.835 14.592 14.482 1.00 68.38 287 CYS A CA 1
ATOM 2336 C C . CYS A 1 287 ? -10.436 15.181 15.843 1.00 68.38 287 CYS A C 1
ATOM 2338 O O . CYS A 1 287 ? -11.282 15.282 16.725 1.00 68.38 287 CYS A O 1
ATOM 2340 N N . GLU A 1 288 ? -9.180 15.605 15.996 1.00 67.56 288 GLU A N 1
ATOM 2341 C CA . GLU A 1 288 ? -8.631 16.255 17.192 1.00 67.56 288 GLU A CA 1
ATOM 2342 C C . GLU A 1 288 ? -9.299 17.580 17.532 1.00 67.56 288 GLU A C 1
ATOM 2344 O O . GLU A 1 288 ? -9.742 17.741 18.666 1.00 67.56 288 GLU A O 1
ATOM 2349 N N . ASP A 1 289 ? -9.464 18.488 16.570 1.00 72.06 289 ASP A N 1
ATOM 2350 C CA . ASP A 1 289 ? -10.132 19.769 16.821 1.00 72.06 289 ASP A CA 1
ATOM 2351 C C . ASP A 1 289 ? -11.578 19.541 17.276 1.00 72.06 289 ASP A C 1
ATOM 2353 O O . ASP A 1 289 ? -12.076 20.186 18.205 1.00 72.06 289 ASP A O 1
ATOM 2357 N N . ARG A 1 290 ? -12.249 18.544 16.682 1.00 76.50 290 ARG A N 1
ATOM 2358 C CA . ARG A 1 290 ? -13.591 18.118 17.101 1.00 76.50 290 ARG A CA 1
ATOM 2359 C C . ARG A 1 290 ? -13.585 17.511 18.503 1.00 76.50 290 ARG A C 1
ATOM 2361 O O . ARG A 1 290 ? -14.469 17.834 19.295 1.00 76.50 290 ARG A O 1
ATOM 2368 N N . VAL A 1 291 ? -12.610 16.664 18.829 1.00 79.62 291 VAL A N 1
ATOM 2369 C CA . VAL A 1 291 ? -12.442 16.057 20.160 1.00 79.62 291 VAL A CA 1
ATOM 2370 C C . VAL A 1 291 ? -12.215 17.143 21.207 1.00 79.62 291 VAL A C 1
ATOM 2372 O O . VAL A 1 291 ? -12.975 17.223 22.170 1.00 79.62 291 VAL A O 1
ATOM 2375 N N . GLN A 1 292 ? -11.242 18.027 20.992 1.00 80.50 292 GLN A N 1
ATOM 2376 C CA . GLN A 1 292 ? -10.874 19.069 21.943 1.00 80.50 292 GLN A CA 1
ATOM 2377 C C . GLN A 1 292 ? -12.015 20.066 22.150 1.00 80.50 292 GLN A C 1
ATOM 2379 O O . GLN A 1 292 ? -12.328 20.426 23.288 1.00 80.50 292 GLN A O 1
ATOM 2384 N N . LYS A 1 293 ? -12.707 20.461 21.075 1.00 84.19 293 LYS A N 1
ATOM 2385 C CA . LYS A 1 293 ? -13.902 21.310 21.163 1.00 84.19 293 LYS A CA 1
ATOM 2386 C C . LYS A 1 293 ? -15.016 20.629 21.956 1.00 84.19 293 LYS A C 1
ATOM 2388 O O . LYS A 1 293 ? -15.631 21.271 22.804 1.00 84.19 293 LYS A O 1
ATOM 2393 N N . LYS A 1 294 ? -15.262 19.336 21.731 1.00 84.75 294 LYS A N 1
ATOM 2394 C CA . LYS A 1 294 ? -16.273 18.569 22.474 1.00 84.75 294 LYS A CA 1
ATOM 2395 C C . LYS A 1 294 ? -15.928 18.420 23.954 1.00 84.75 294 LYS A C 1
ATOM 2397 O O . LYS A 1 294 ? -16.800 18.653 24.782 1.00 84.75 294 LYS A O 1
ATOM 2402 N N . LEU A 1 295 ? -14.676 18.114 24.296 1.00 84.50 295 LEU A N 1
ATOM 2403 C CA . LEU A 1 295 ? -14.216 18.067 25.691 1.00 84.50 295 LEU A CA 1
ATOM 2404 C C . LEU A 1 295 ? -14.335 19.437 26.371 1.00 84.50 295 LEU A C 1
ATOM 2406 O O . LEU A 1 295 ? -14.856 19.537 27.479 1.00 84.50 295 LEU A O 1
ATOM 2410 N N . THR A 1 296 ? -13.939 20.508 25.677 1.00 85.75 296 THR A N 1
ATOM 2411 C CA . THR A 1 296 ? -14.092 21.884 26.177 1.00 85.75 296 THR A CA 1
ATOM 2412 C C . THR A 1 296 ? -15.558 22.226 26.436 1.00 85.75 296 THR A C 1
ATOM 2414 O O . THR A 1 296 ? -15.882 22.806 27.469 1.00 85.75 296 THR A O 1
ATOM 2417 N N . ASN A 1 297 ? -16.451 21.863 25.514 1.00 85.62 297 ASN A N 1
ATOM 2418 C CA . ASN A 1 297 ? -17.883 22.113 25.654 1.00 85.62 297 ASN A CA 1
ATOM 2419 C C . ASN A 1 297 ? -18.500 21.293 26.790 1.00 85.62 297 ASN A C 1
ATOM 2421 O O . ASN A 1 297 ? -19.310 21.831 27.536 1.00 85.62 297 ASN A O 1
ATOM 2425 N N . LEU A 1 298 ? -18.095 20.029 26.951 1.00 84.19 298 LEU A N 1
ATOM 2426 C CA . LEU A 1 298 ? -18.511 19.184 28.073 1.00 84.19 298 LEU A CA 1
ATOM 2427 C C . LEU A 1 298 ? -18.124 19.805 29.419 1.00 84.19 298 LEU A C 1
ATOM 2429 O O . LEU A 1 298 ? -18.945 19.840 30.329 1.00 84.19 298 LEU A O 1
ATOM 2433 N N . ASN A 1 299 ? -16.909 20.348 29.527 1.00 81.94 299 ASN A N 1
ATOM 2434 C CA . ASN A 1 299 ? -16.426 21.000 30.747 1.00 81.94 299 ASN A CA 1
ATOM 2435 C C . ASN A 1 299 ? -17.155 22.324 31.068 1.00 81.94 299 ASN A C 1
ATOM 2437 O O . ASN A 1 299 ? -17.138 22.782 32.204 1.00 81.94 299 ASN A O 1
ATOM 2441 N N . LYS A 1 300 ? -17.791 22.951 30.070 1.00 83.50 300 LYS A N 1
ATOM 2442 C CA . LYS A 1 300 ? -18.543 24.211 30.208 1.00 83.50 300 LYS A CA 1
ATOM 2443 C C . LYS A 1 300 ? -20.046 24.018 30.431 1.00 83.50 300 LYS A C 1
ATOM 2445 O O . LYS A 1 300 ? -20.769 25.009 30.449 1.00 83.50 300 LYS A O 1
ATOM 2450 N N . LEU A 1 301 ? -20.540 22.782 30.523 1.00 78.31 301 LEU A N 1
ATOM 2451 C CA . LEU A 1 301 ? -21.968 22.538 30.725 1.00 78.31 301 LEU A CA 1
ATOM 2452 C C . LEU A 1 301 ? -22.428 23.097 32.078 1.00 78.31 301 LEU A C 1
ATOM 2454 O O . LEU A 1 301 ? -21.869 22.749 33.114 1.00 78.31 301 LEU A O 1
ATOM 2458 N N . ASP A 1 302 ? -23.474 23.926 32.062 1.00 67.31 302 ASP A N 1
ATOM 2459 C CA . ASP A 1 302 ? -24.098 24.437 33.283 1.00 67.31 302 ASP A CA 1
ATOM 2460 C C . ASP A 1 302 ? -24.764 23.296 34.062 1.00 67.31 302 ASP A C 1
ATOM 2462 O O . ASP A 1 302 ? -25.613 22.552 33.556 1.00 67.31 302 ASP A O 1
ATOM 2466 N N . PHE A 1 303 ? -24.361 23.145 35.322 1.00 67.25 303 PHE A N 1
ATOM 2467 C CA . PHE A 1 303 ? -24.773 22.027 36.162 1.00 67.25 303 PHE A CA 1
ATOM 2468 C C . PHE A 1 303 ? -26.040 22.377 36.947 1.00 67.25 303 PHE A C 1
ATOM 2470 O O . PHE A 1 303 ? -25.973 22.952 38.031 1.00 67.25 303 PHE A O 1
ATOM 2477 N N . PHE A 1 304 ? -27.205 21.987 36.428 1.00 58.16 304 PHE A N 1
ATOM 2478 C CA . PHE A 1 304 ? -28.482 22.156 37.137 1.00 58.16 304 PHE A CA 1
ATOM 2479 C C . PHE A 1 304 ? -28.706 21.113 38.251 1.00 58.16 304 PHE A C 1
ATOM 2481 O O . PHE A 1 304 ? -29.529 21.326 39.138 1.00 58.16 304 PHE A O 1
ATOM 2488 N N . GLN A 1 305 ? -27.975 19.990 38.230 1.00 63.44 305 GLN A N 1
ATOM 2489 C CA . GLN A 1 305 ? -28.109 18.877 39.181 1.00 63.44 305 GLN A CA 1
ATOM 2490 C C . GLN A 1 305 ? -26.739 18.307 39.587 1.00 63.44 305 GLN A C 1
ATOM 2492 O O . GLN A 1 305 ? -25.810 18.247 38.777 1.00 63.44 305 GLN A O 1
ATOM 2497 N N . ARG A 1 306 ? -26.619 17.844 40.842 1.00 66.56 306 ARG A N 1
ATOM 2498 C CA . ARG A 1 306 ? -25.378 17.273 41.408 1.00 66.56 306 ARG A CA 1
ATOM 2499 C C . ARG A 1 306 ? -24.915 16.015 40.663 1.00 66.56 306 ARG A C 1
ATOM 2501 O O . ARG A 1 306 ? -23.713 15.840 40.465 1.00 66.56 306 ARG A O 1
ATOM 2508 N N . ASP A 1 307 ? -25.855 15.185 40.217 1.00 69.50 307 ASP A N 1
ATOM 2509 C CA . ASP A 1 307 ? -25.562 13.920 39.531 1.00 69.50 307 ASP A CA 1
ATOM 2510 C C . ASP A 1 307 ? -24.976 14.146 38.132 1.00 69.50 307 ASP A C 1
ATOM 2512 O O . ASP A 1 307 ? -24.046 13.447 37.729 1.00 69.50 307 ASP A O 1
ATOM 2516 N N . CYS A 1 308 ? -25.411 15.209 37.445 1.00 79.25 308 CYS A N 1
ATOM 2517 C CA . CYS A 1 308 ? -24.827 15.646 36.177 1.00 79.25 308 CYS A CA 1
ATOM 2518 C C . CYS A 1 308 ? -23.343 16.003 36.335 1.00 79.25 308 CYS A C 1
ATOM 2520 O O . CYS A 1 308 ? -22.504 15.519 35.577 1.00 79.25 308 CYS A O 1
ATOM 2522 N N . LYS A 1 309 ? -22.996 16.772 37.377 1.00 85.44 309 LYS A N 1
ATOM 2523 C CA . LYS A 1 309 ? -21.600 17.132 37.657 1.00 85.44 309 LYS A CA 1
ATOM 2524 C C . LYS A 1 309 ? -20.738 15.897 37.926 1.00 85.44 309 LYS A C 1
ATOM 2526 O O . LYS A 1 309 ? -19.675 15.757 37.332 1.00 85.44 309 LYS A O 1
ATOM 2531 N N . ARG A 1 310 ? -21.228 14.962 38.751 1.00 88.69 310 ARG A N 1
ATOM 2532 C CA . ARG A 1 310 ? -20.524 13.702 39.048 1.00 88.69 310 ARG A CA 1
ATOM 2533 C C . ARG A 1 310 ? -20.208 12.904 37.779 1.00 88.69 310 ARG A C 1
ATOM 2535 O O . ARG A 1 310 ? -19.089 12.421 37.631 1.00 88.69 310 ARG A O 1
ATOM 2542 N N . LEU A 1 311 ? -21.182 12.742 36.882 1.00 91.00 311 LEU A N 1
ATOM 2543 C CA . LEU A 1 311 ? -20.988 11.998 35.633 1.00 91.00 311 LEU A CA 1
ATOM 2544 C C . LEU A 1 311 ? -20.007 12.710 34.697 1.00 91.00 311 LEU A C 1
ATOM 2546 O O . LEU A 1 311 ? -19.114 12.058 34.159 1.00 91.00 311 LEU A O 1
ATOM 2550 N N . VAL A 1 312 ? -20.127 14.032 34.541 1.00 90.62 312 VAL A N 1
ATOM 2551 C CA . VAL A 1 312 ? -19.194 14.832 33.730 1.00 90.62 312 VAL A CA 1
ATOM 2552 C C . VAL A 1 312 ? -17.764 14.714 34.258 1.00 90.62 312 VAL A C 1
ATOM 2554 O O . VAL A 1 312 ? -16.862 14.442 33.468 1.00 90.62 312 VAL A O 1
ATOM 2557 N N . ASP A 1 313 ? -17.556 14.821 35.572 1.00 91.25 313 ASP A N 1
ATOM 2558 C CA . ASP A 1 313 ? -16.232 14.693 36.189 1.00 91.25 313 ASP A CA 1
ATOM 2559 C C . ASP A 1 313 ? -15.600 13.321 35.885 1.00 91.25 313 ASP A C 1
ATOM 2561 O O . ASP A 1 313 ? -14.430 13.244 35.505 1.00 91.25 313 ASP A O 1
ATOM 2565 N N . LEU A 1 314 ? -16.373 12.229 35.973 1.00 93.94 314 LEU A N 1
ATOM 2566 C CA . LEU A 1 314 ? -15.889 10.882 35.640 1.00 93.94 314 LEU A CA 1
ATOM 2567 C C . LEU A 1 314 ? -15.594 10.709 34.143 1.00 93.94 314 LEU A C 1
ATOM 2569 O O . LEU A 1 314 ? -14.612 10.054 33.791 1.00 93.94 314 LEU A O 1
ATOM 2573 N N . ILE A 1 315 ? -16.411 11.299 33.265 1.00 94.00 315 ILE A N 1
ATOM 2574 C CA . ILE A 1 315 ? -16.185 11.282 31.812 1.00 94.00 315 ILE A CA 1
ATOM 2575 C C . ILE A 1 315 ? -14.890 12.027 31.474 1.00 94.00 315 ILE A C 1
ATOM 2577 O O . ILE A 1 315 ? -14.028 11.478 30.788 1.00 94.00 315 ILE A O 1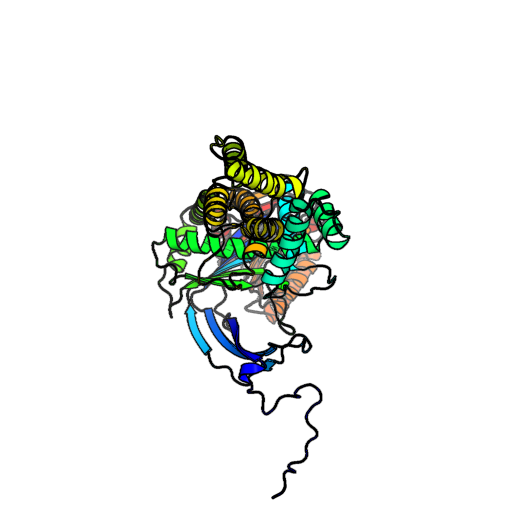
ATOM 2581 N N . LEU A 1 316 ? -14.720 13.254 31.974 1.00 92.44 316 LEU A N 1
ATOM 2582 C CA . LEU A 1 316 ? -13.516 14.055 31.736 1.00 92.44 316 LEU A CA 1
ATOM 2583 C C . LEU A 1 316 ? -12.275 13.361 32.301 1.00 92.44 316 LEU A C 1
ATOM 2585 O O . LEU A 1 316 ? -11.255 13.281 31.619 1.00 92.44 316 LEU A O 1
ATOM 2589 N N . LYS A 1 317 ? -12.378 12.781 33.500 1.00 94.62 317 LYS A N 1
ATOM 2590 C CA . LYS A 1 317 ? -11.315 11.970 34.100 1.00 94.62 317 LYS A CA 1
ATOM 2591 C C . LYS A 1 317 ? -10.921 10.796 33.205 1.00 94.62 317 LYS A C 1
ATOM 2593 O O . LYS A 1 317 ? -9.733 10.583 32.984 1.00 94.62 317 LYS A O 1
ATOM 2598 N N . ALA A 1 318 ? -11.888 10.061 32.655 1.00 94.94 318 ALA A N 1
ATOM 2599 C CA . ALA A 1 318 ? -11.608 8.965 31.732 1.00 94.94 318 ALA A CA 1
ATOM 2600 C C . ALA A 1 318 ? -10.862 9.450 30.476 1.00 94.94 318 ALA A C 1
ATOM 2602 O O . ALA A 1 318 ? -9.877 8.827 30.080 1.00 94.94 318 ALA A O 1
ATOM 2603 N N . TYR A 1 319 ? -11.284 10.567 29.877 1.00 92.19 319 TYR A N 1
ATOM 2604 C CA . TYR A 1 319 ? -10.630 11.124 28.690 1.00 92.19 319 TYR A CA 1
ATOM 2605 C C . TYR A 1 319 ? -9.204 11.617 28.967 1.00 92.19 319 TYR A C 1
ATOM 2607 O O . TYR A 1 319 ? -8.295 11.258 28.225 1.00 92.19 319 TYR A O 1
ATOM 2615 N N . TYR A 1 320 ? -8.991 12.397 30.031 1.00 91.44 320 TYR A N 1
ATOM 2616 C CA . TYR A 1 320 ? -7.694 13.030 30.298 1.00 91.44 320 TYR A CA 1
ATOM 2617 C C . TYR A 1 320 ? -6.666 12.099 30.947 1.00 91.44 320 TYR A C 1
ATOM 2619 O O . TYR A 1 320 ? -5.469 12.246 30.699 1.00 91.44 320 TYR A O 1
ATOM 2627 N N . ASN A 1 321 ? -7.109 11.134 31.758 1.00 95.00 321 ASN A N 1
ATOM 2628 C CA . ASN A 1 321 ? -6.196 10.363 32.604 1.00 95.00 321 ASN A CA 1
ATOM 2629 C C . ASN A 1 321 ? -5.942 8.933 32.102 1.00 95.00 321 ASN A C 1
ATOM 2631 O O . ASN A 1 321 ? -5.066 8.273 32.649 1.00 95.00 321 ASN A O 1
ATOM 2635 N N . SER A 1 322 ? -6.649 8.448 31.069 1.00 95.25 322 SER A N 1
ATOM 2636 C CA . SER A 1 322 ? -6.356 7.127 30.467 1.00 95.25 322 SER A CA 1
ATOM 2637 C C . SER A 1 322 ? -4.998 7.083 29.769 1.00 95.25 322 SER A C 1
ATOM 2639 O O . SER A 1 322 ? -4.297 6.080 29.863 1.00 95.25 322 SER A O 1
ATOM 2641 N N . PHE A 1 323 ? -4.618 8.169 29.093 1.00 94.38 323 PHE A N 1
ATOM 2642 C CA . PHE A 1 323 ? -3.324 8.311 28.420 1.00 94.38 323 PHE A CA 1
ATOM 2643 C C . PHE A 1 323 ? -2.767 9.722 28.672 1.00 94.38 323 PHE A C 1
ATOM 2645 O O . PHE A 1 323 ? -2.789 10.579 27.784 1.00 94.38 323 PHE A O 1
ATOM 2652 N N . PRO A 1 324 ? -2.305 10.002 29.904 1.00 91.75 324 PRO A N 1
ATOM 2653 C CA . PRO A 1 324 ? -1.964 11.354 30.329 1.00 91.75 324 PRO A CA 1
ATOM 2654 C C . PRO A 1 324 ? -0.795 11.929 29.521 1.00 91.75 324 PRO A C 1
ATOM 2656 O O . PRO A 1 324 ? 0.149 11.218 29.174 1.00 91.75 324 PRO A O 1
ATOM 2659 N N . ASN A 1 325 ? -0.830 13.242 29.272 1.00 89.19 325 ASN A N 1
ATOM 2660 C CA . ASN A 1 325 ? 0.169 13.979 28.480 1.00 89.19 325 ASN A CA 1
ATOM 2661 C C . ASN A 1 325 ? 0.301 13.493 27.023 1.00 89.19 325 ASN A C 1
ATOM 2663 O O . ASN A 1 325 ? 1.368 13.597 26.411 1.00 89.19 325 ASN A O 1
ATOM 2667 N N . THR A 1 326 ? -0.781 12.952 26.463 1.00 90.38 326 THR A N 1
ATOM 2668 C CA . THR A 1 326 ? -0.872 12.566 25.053 1.00 90.38 326 THR A CA 1
ATOM 2669 C C . THR A 1 326 ? -2.191 13.059 24.454 1.00 90.38 326 THR A C 1
ATOM 2671 O O . THR A 1 326 ? -3.127 13.361 25.189 1.00 90.38 326 THR A O 1
ATOM 2674 N N . MET A 1 327 ? -2.282 13.100 23.123 1.00 87.19 327 MET A N 1
ATOM 2675 C CA . MET A 1 327 ? -3.538 13.342 22.392 1.00 87.19 327 MET A CA 1
ATOM 2676 C C . MET A 1 327 ? -4.298 12.037 22.093 1.00 87.19 327 MET A C 1
ATOM 2678 O O . MET A 1 327 ? -5.103 11.956 21.163 1.00 87.19 327 MET A O 1
ATOM 2682 N N . ILE A 1 328 ? -4.030 10.993 22.881 1.00 91.38 328 ILE A N 1
ATOM 2683 C CA . ILE A 1 328 ? -4.684 9.691 22.792 1.00 91.38 328 ILE A CA 1
ATOM 2684 C C . ILE A 1 328 ? -5.787 9.626 23.836 1.00 91.38 328 ILE A C 1
ATOM 2686 O O . ILE A 1 328 ? -5.630 10.081 24.966 1.00 91.38 328 ILE A O 1
ATOM 2690 N N . TYR A 1 329 ? -6.915 9.038 23.469 1.00 90.12 329 TYR A N 1
ATOM 2691 C CA . TYR A 1 329 ? -8.081 8.975 24.334 1.00 90.12 329 TYR A CA 1
ATOM 2692 C C . TYR A 1 329 ? -8.838 7.667 24.121 1.00 90.12 329 TYR A C 1
ATOM 2694 O O . TYR A 1 329 ? -8.772 7.107 23.029 1.00 90.12 329 TYR A O 1
ATOM 2702 N N . PRO A 1 330 ? -9.548 7.157 25.143 1.00 92.81 330 PRO A N 1
ATOM 2703 C CA . PRO A 1 330 ? -10.248 5.885 25.055 1.00 92.81 330 PRO A CA 1
ATOM 2704 C C . PRO A 1 330 ? -11.515 5.971 24.195 1.00 92.81 330 PRO A C 1
ATOM 2706 O O . PRO A 1 330 ? -12.131 7.025 24.039 1.00 92.81 330 PRO A O 1
ATOM 2709 N N . HIS A 1 331 ? -11.944 4.818 23.687 1.00 92.50 331 HIS A N 1
ATOM 2710 C CA . HIS A 1 331 ? -13.203 4.675 22.969 1.00 92.50 331 HIS A CA 1
ATOM 2711 C C . HIS A 1 331 ? -14.399 4.933 23.904 1.00 92.50 331 HIS A C 1
ATOM 2713 O O . HIS A 1 331 ? -14.432 4.438 25.034 1.00 92.50 331 HIS A O 1
ATOM 2719 N N . VAL A 1 332 ? -15.429 5.631 23.413 1.00 91.06 332 VAL A N 1
ATOM 2720 C CA . VAL A 1 332 ? -16.616 6.043 24.195 1.00 91.06 332 VAL A CA 1
ATOM 2721 C C . VAL A 1 332 ? -17.305 4.874 24.919 1.00 91.06 332 VAL A C 1
ATOM 2723 O O . VAL A 1 332 ? -17.674 4.982 26.087 1.00 91.06 332 VAL A O 1
ATOM 2726 N N . ASN A 1 333 ? -17.404 3.711 24.267 1.00 91.38 333 ASN A N 1
ATOM 2727 C CA . ASN A 1 333 ? -17.967 2.494 24.869 1.00 91.38 333 ASN A CA 1
ATOM 2728 C C . ASN A 1 333 ? -17.185 1.999 26.099 1.00 91.38 333 ASN A C 1
ATOM 2730 O O . ASN A 1 333 ? -17.803 1.520 27.052 1.00 91.38 333 ASN A O 1
ATOM 2734 N N . SER A 1 334 ? -15.857 2.141 26.113 1.00 94.50 334 SER A N 1
ATOM 2735 C CA . SER A 1 334 ? -15.029 1.762 27.266 1.00 94.50 334 SER A CA 1
ATOM 2736 C C . SER A 1 334 ? -15.241 2.716 28.440 1.00 94.50 334 SER A C 1
ATOM 2738 O O . SER A 1 334 ? -15.333 2.270 29.582 1.00 94.50 334 SER A O 1
ATOM 2740 N N . ILE A 1 335 ? -15.432 4.011 28.162 1.00 95.00 335 ILE A N 1
ATOM 2741 C CA . ILE A 1 335 ? -15.804 5.015 29.172 1.00 95.00 335 ILE A CA 1
ATOM 2742 C C . ILE A 1 335 ? -17.163 4.679 29.783 1.00 95.00 335 ILE A C 1
ATOM 2744 O O . ILE A 1 335 ? -17.285 4.572 31.004 1.00 95.00 335 ILE A O 1
ATOM 2748 N N . ARG A 1 336 ? -18.171 4.438 28.937 1.00 94.12 336 ARG A N 1
ATOM 2749 C CA . ARG A 1 336 ? -19.517 4.045 29.369 1.00 94.12 336 ARG A CA 1
ATOM 2750 C C . ARG A 1 336 ? -19.473 2.846 30.308 1.00 94.12 336 ARG A C 1
ATOM 2752 O O . ARG A 1 336 ? -20.036 2.889 31.399 1.00 94.12 336 ARG A O 1
ATOM 2759 N N . LYS A 1 337 ? -18.782 1.781 29.895 1.00 93.06 337 LYS A N 1
ATOM 2760 C CA . LYS A 1 337 ? -18.678 0.538 30.664 1.00 93.06 337 LYS A CA 1
ATOM 2761 C C . LYS A 1 337 ? -17.970 0.753 32.003 1.00 93.06 337 LYS A C 1
ATOM 2763 O O . LYS A 1 337 ? -18.466 0.275 33.023 1.00 93.06 337 LYS A O 1
ATOM 2768 N N . ALA A 1 338 ? -16.869 1.505 32.013 1.00 94.00 338 ALA A N 1
ATOM 2769 C CA . ALA A 1 338 ? -16.125 1.820 33.228 1.00 94.00 338 ALA A CA 1
ATOM 2770 C C . ALA A 1 338 ? -16.964 2.612 34.242 1.00 94.00 338 ALA A C 1
ATOM 2772 O O . ALA A 1 338 ? -16.977 2.274 35.428 1.00 94.00 338 ALA A O 1
ATOM 2773 N N . ILE A 1 339 ? -17.711 3.622 33.787 1.00 93.62 339 ILE A N 1
ATOM 2774 C CA . ILE A 1 339 ? -18.578 4.431 34.655 1.00 93.62 339 ILE A CA 1
ATOM 2775 C C . ILE A 1 339 ? -19.725 3.585 35.214 1.00 93.62 339 ILE A C 1
ATOM 2777 O O . ILE A 1 339 ? -19.934 3.573 36.427 1.00 93.62 339 ILE A O 1
ATOM 2781 N N . VAL A 1 340 ? -20.419 2.815 34.365 1.00 91.75 340 VAL A N 1
ATOM 2782 C CA . VAL A 1 340 ? -21.535 1.947 34.790 1.00 91.75 340 VAL A CA 1
ATOM 2783 C C . VAL A 1 340 ? -21.089 0.923 35.833 1.00 91.75 340 VAL A C 1
ATOM 2785 O O . VAL A 1 340 ? -21.808 0.666 36.797 1.00 91.75 340 VAL A O 1
ATOM 2788 N N . LYS A 1 341 ? -19.891 0.355 35.668 1.00 88.81 341 LYS A N 1
ATOM 2789 C CA . LYS A 1 341 ? -19.317 -0.593 36.627 1.00 88.81 341 LYS A CA 1
ATOM 2790 C C . LYS A 1 341 ? -18.913 0.076 37.943 1.00 88.81 341 LYS A C 1
ATOM 2792 O O . LYS A 1 341 ? -19.053 -0.537 38.995 1.00 88.81 341 LYS A O 1
ATOM 2797 N N . THR A 1 342 ? -18.414 1.309 37.883 1.00 86.12 342 THR A N 1
ATOM 2798 C CA . THR A 1 342 ? -17.936 2.054 39.059 1.00 86.12 342 THR A CA 1
ATOM 2799 C C . THR A 1 342 ? -19.078 2.564 39.929 1.00 86.12 342 THR A C 1
ATOM 2801 O O . THR A 1 342 ? -18.995 2.500 41.149 1.00 86.12 342 THR A O 1
ATOM 2804 N N . LEU A 1 343 ? -20.162 3.040 39.318 1.00 86.06 343 LEU A N 1
ATOM 2805 C CA . LEU A 1 343 ? -21.301 3.630 40.025 1.00 86.06 343 LEU A CA 1
ATOM 2806 C C . LEU A 1 343 ? -22.395 2.611 40.378 1.00 86.06 343 LEU A C 1
ATOM 2808 O O . LEU A 1 343 ? -23.550 3.004 40.491 1.00 86.06 343 LEU A O 1
ATOM 2812 N N . SER A 1 344 ? -22.050 1.322 40.502 1.00 73.62 344 SER A N 1
ATOM 2813 C CA . SER A 1 344 ? -22.947 0.181 40.767 1.00 73.62 344 SER A CA 1
ATOM 2814 C C . SER A 1 344 ? -24.330 0.578 41.316 1.00 73.62 344 SER A C 1
ATOM 2816 O O . SER A 1 344 ? -24.446 0.922 42.490 1.00 73.62 344 SER A O 1
ATOM 2818 N N . GLY A 1 345 ? -25.368 0.531 40.468 1.00 76.38 345 GLY A N 1
ATOM 2819 C CA . GLY A 1 345 ? -26.734 0.922 40.851 1.00 76.38 345 GLY A CA 1
ATOM 2820 C C . GLY A 1 345 ? -27.263 2.243 40.275 1.00 76.38 345 GLY A C 1
ATOM 2821 O O . GLY A 1 345 ? -28.202 2.783 40.845 1.00 76.38 345 GLY A O 1
ATOM 2822 N N . LEU A 1 346 ? -26.715 2.738 39.155 1.00 83.06 346 LEU A N 1
ATOM 2823 C CA . LEU A 1 346 ? -27.270 3.893 38.422 1.00 83.06 346 LEU A CA 1
ATOM 2824 C C . LEU A 1 346 ? -28.780 3.746 38.172 1.00 83.06 346 LEU A C 1
ATOM 2826 O O . LEU A 1 346 ? -29.199 2.704 37.637 1.00 83.06 346 LEU A O 1
ATOM 2830 N N . SER A 1 347 ? -29.546 4.795 38.493 1.00 86.81 347 SER A N 1
ATOM 2831 C CA . SER A 1 347 ? -30.975 4.895 38.167 1.00 86.81 347 SER A CA 1
ATOM 2832 C C . SER A 1 347 ? -31.199 4.943 36.647 1.00 86.81 347 SER A C 1
ATOM 2834 O O . SER A 1 347 ? -30.261 5.161 35.875 1.00 86.81 347 SER A O 1
ATOM 2836 N N . GLU A 1 348 ? -32.433 4.724 36.180 1.00 85.94 348 GLU A N 1
ATOM 2837 C CA . GLU A 1 348 ? -32.743 4.866 34.746 1.00 85.94 348 GLU A CA 1
ATOM 2838 C C . GLU A 1 348 ? -32.484 6.292 34.241 1.00 85.94 348 GLU A C 1
ATOM 2840 O O . GLU A 1 348 ? -31.928 6.467 33.156 1.00 85.94 348 GLU A O 1
ATOM 2845 N N . GLU A 1 349 ? -32.788 7.298 35.062 1.00 86.19 349 GLU A N 1
ATOM 2846 C CA . GLU A 1 349 ? -32.538 8.712 34.767 1.00 86.19 349 GLU A CA 1
ATOM 2847 C C . GLU A 1 349 ? -31.037 9.001 34.620 1.00 86.19 349 GLU A C 1
ATOM 2849 O O . GLU A 1 349 ? -30.617 9.624 33.646 1.00 86.19 349 GLU A O 1
ATOM 2854 N N . GLU A 1 350 ? -30.199 8.485 35.527 1.00 87.81 350 GLU A N 1
ATOM 2855 C CA . GLU A 1 350 ? -28.745 8.666 35.446 1.00 87.81 350 GLU A CA 1
ATOM 2856 C C . GLU A 1 350 ? -28.128 7.932 34.249 1.00 87.81 350 GLU A C 1
ATOM 2858 O O . GLU A 1 350 ? -27.154 8.411 33.667 1.00 87.81 350 GLU A O 1
ATOM 2863 N N . ARG A 1 351 ? -28.679 6.774 33.859 1.00 88.81 351 ARG A N 1
ATOM 2864 C CA . ARG A 1 351 ? -28.246 6.059 32.646 1.00 88.81 351 ARG A CA 1
ATOM 2865 C C . ARG A 1 351 ? -28.589 6.843 31.388 1.00 88.81 351 ARG A C 1
ATOM 2867 O O . ARG A 1 351 ? -27.732 6.964 30.519 1.00 88.81 351 ARG A O 1
ATOM 2874 N N . SER A 1 352 ? -29.799 7.396 31.313 1.00 89.44 352 SER A N 1
ATOM 2875 C CA . SER A 1 352 ? -30.196 8.265 30.202 1.00 89.44 352 SER A CA 1
ATOM 2876 C C . SER A 1 352 ? -29.297 9.499 30.130 1.00 89.44 352 SER A C 1
ATOM 2878 O O . SER A 1 352 ? -28.791 9.839 29.065 1.00 89.44 352 SER A O 1
ATOM 2880 N N . LEU A 1 353 ? -29.018 10.126 31.276 1.00 90.00 353 LEU A N 1
ATOM 2881 C CA . LEU A 1 353 ? -28.137 11.287 31.342 1.00 90.00 353 LEU A CA 1
ATOM 2882 C C . LEU A 1 353 ? -26.699 10.949 30.924 1.00 90.00 353 LEU A C 1
ATOM 2884 O O . LEU A 1 353 ? -26.075 11.718 30.194 1.00 90.00 353 LEU A O 1
ATOM 2888 N N . LEU A 1 354 ? -26.161 9.803 31.357 1.00 91.44 354 LEU A N 1
ATOM 2889 C CA . LEU A 1 354 ? -24.847 9.327 30.920 1.00 91.44 354 LEU A CA 1
ATOM 2890 C C . LEU A 1 354 ? -24.793 9.187 29.393 1.00 91.44 354 LEU A C 1
ATOM 2892 O O . LEU A 1 354 ? -23.811 9.600 28.777 1.00 91.44 354 LEU A O 1
ATOM 2896 N N . ASP A 1 355 ? -25.842 8.642 28.785 1.00 90.81 355 ASP A N 1
ATOM 2897 C CA . ASP A 1 355 ? -25.923 8.456 27.338 1.00 90.81 355 ASP A CA 1
ATOM 2898 C C . ASP A 1 355 ? -25.947 9.790 26.594 1.00 90.81 355 ASP A C 1
ATOM 2900 O O . ASP A 1 355 ? -25.184 9.970 25.642 1.00 90.81 355 ASP A O 1
ATOM 2904 N N . ASP A 1 356 ? -26.734 10.748 27.081 1.00 90.12 356 ASP A N 1
ATOM 2905 C CA . ASP A 1 356 ? -26.802 12.102 26.529 1.00 90.12 356 ASP A CA 1
ATOM 2906 C C . ASP A 1 356 ? -25.459 12.841 26.644 1.00 90.12 356 ASP A C 1
ATOM 2908 O O . ASP A 1 356 ? -25.040 13.552 25.723 1.00 90.12 356 ASP A O 1
ATOM 2912 N N . LEU A 1 357 ? -24.750 12.672 27.765 1.00 90.31 357 LEU A N 1
ATOM 2913 C CA . LEU A 1 357 ? -23.427 13.261 27.978 1.00 90.31 357 LEU A CA 1
ATOM 2914 C C . LEU A 1 357 ? -22.375 12.628 27.058 1.00 90.31 357 LEU A C 1
ATOM 2916 O O . LEU A 1 357 ? -21.606 13.344 26.414 1.00 90.31 357 LEU A O 1
ATOM 2920 N N . LEU A 1 358 ? -22.357 11.299 26.942 1.00 90.31 358 LEU A N 1
ATOM 2921 C CA . LEU A 1 358 ? -21.436 10.594 26.049 1.00 90.31 358 LEU A CA 1
ATOM 2922 C C . LEU A 1 358 ? -21.729 10.895 24.574 1.00 90.31 358 LEU A C 1
ATOM 2924 O O . LEU A 1 358 ? -20.792 11.019 23.787 1.00 90.31 358 LEU A O 1
ATOM 2928 N N . ALA A 1 359 ? -22.994 11.097 24.194 1.00 86.75 359 ALA A N 1
ATOM 2929 C CA . ALA A 1 359 ? -23.368 11.530 22.848 1.00 86.75 359 ALA A CA 1
ATOM 2930 C C . ALA A 1 359 ? -22.739 12.890 22.483 1.00 86.75 359 ALA A C 1
ATOM 2932 O O . ALA A 1 359 ? -22.290 13.081 21.349 1.00 86.75 359 ALA A O 1
ATOM 2933 N N . LYS A 1 360 ? -22.627 13.805 23.456 1.00 82.06 360 LYS A N 1
ATOM 2934 C CA . LYS A 1 360 ? -21.951 15.108 23.304 1.00 82.06 360 LYS A CA 1
ATOM 2935 C C . LYS A 1 360 ? -20.421 15.002 23.316 1.00 82.06 360 LYS A C 1
ATOM 2937 O O . LYS A 1 360 ? -19.744 15.920 22.847 1.00 82.06 360 LYS A O 1
ATOM 2942 N N . GLY A 1 361 ? -19.876 13.890 23.805 1.00 77.75 361 GLY A N 1
ATOM 2943 C CA . GLY A 1 361 ? -18.444 13.633 23.879 1.00 77.75 361 GLY A CA 1
ATOM 2944 C C . GLY A 1 361 ? -17.776 13.233 22.556 1.00 77.75 361 GLY A C 1
ATOM 2945 O O . GLY A 1 361 ? -18.428 13.065 21.514 1.00 77.75 361 GLY A O 1
ATOM 2946 N N . PRO A 1 362 ? -16.435 13.146 22.559 1.00 80.25 362 PRO A N 1
ATOM 2947 C CA . PRO A 1 362 ? -15.661 12.671 21.417 1.00 80.25 362 PRO A CA 1
ATOM 2948 C C . PRO A 1 362 ? -15.972 11.217 21.027 1.00 80.25 362 PRO A C 1
ATOM 2950 O O . PRO A 1 362 ? -15.813 10.305 21.836 1.00 80.25 362 PRO A O 1
ATOM 2953 N N . HIS A 1 363 ? -16.336 11.009 19.755 1.00 81.44 363 HIS A N 1
ATOM 2954 C CA . HIS A 1 363 ? -16.615 9.684 19.164 1.00 81.44 363 HIS A CA 1
ATOM 2955 C C . HIS A 1 363 ? -15.559 9.217 18.161 1.00 81.44 363 HIS A C 1
ATOM 2957 O O . HIS A 1 363 ? -15.636 8.094 17.671 1.00 81.44 363 HIS A O 1
ATOM 2963 N N . CYS A 1 364 ? -14.602 10.074 17.791 1.00 82.75 364 CYS A N 1
ATOM 2964 C CA . CYS A 1 364 ? -13.551 9.645 16.872 1.00 82.75 364 CYS A CA 1
ATOM 2965 C C . CYS A 1 364 ? -12.684 8.572 17.555 1.00 82.75 364 CYS A C 1
ATOM 2967 O O . CYS A 1 364 ? -12.545 8.574 18.766 1.00 82.75 364 CYS A O 1
ATOM 2969 N N . TRP A 1 365 ? -12.141 7.617 16.811 1.00 88.56 365 TRP A N 1
ATOM 2970 C CA . TRP A 1 365 ? -11.258 6.567 17.343 1.00 88.56 365 TRP A CA 1
ATOM 2971 C C . TRP A 1 365 ? -10.190 6.238 16.293 1.00 88.56 365 TRP A C 1
ATOM 2973 O O . TRP A 1 365 ? -9.927 5.090 15.953 1.00 88.56 365 TRP A O 1
ATOM 2983 N N . ASP A 1 366 ? -9.618 7.292 15.702 1.00 91.00 366 ASP A N 1
ATOM 2984 C CA . ASP A 1 366 ? -8.626 7.165 14.632 1.00 91.00 366 ASP A CA 1
ATOM 2985 C C . ASP A 1 366 ? -9.115 6.253 13.488 1.00 91.00 366 ASP A C 1
ATOM 2987 O O . ASP A 1 366 ? -8.552 5.201 13.235 1.00 91.00 366 ASP A O 1
ATOM 2991 N N . GLY A 1 367 ? -10.212 6.603 12.818 1.00 86.94 367 GLY A N 1
ATOM 2992 C CA . GLY A 1 367 ? -10.889 5.688 11.889 1.00 86.94 367 GLY A CA 1
ATOM 2993 C C . GLY A 1 367 ? -12.173 5.121 12.489 1.00 86.94 367 GLY A C 1
ATOM 2994 O O . GLY A 1 367 ? -12.252 3.938 12.794 1.00 86.94 367 GLY A O 1
ATOM 2995 N N . CYS A 1 368 ? -13.178 5.979 12.688 1.00 86.75 368 CYS A N 1
ATOM 2996 C CA . CYS A 1 368 ? -14.532 5.579 13.072 1.00 86.75 368 CYS A CA 1
ATOM 2997 C C . CYS A 1 368 ? -15.427 5.353 11.835 1.00 86.75 368 CYS A C 1
ATOM 2999 O O . CYS A 1 368 ? -14.991 5.522 10.694 1.00 86.75 368 CYS A O 1
ATOM 3001 N N . GLN A 1 369 ? -16.698 5.011 12.064 1.00 85.56 369 GLN A N 1
ATOM 3002 C CA . GLN A 1 369 ? -17.725 4.798 11.026 1.00 85.56 369 GLN A CA 1
ATOM 3003 C C . GLN A 1 369 ? -18.005 6.022 10.148 1.00 85.56 369 GLN A C 1
ATOM 3005 O O . GLN A 1 369 ? -18.531 5.874 9.055 1.00 85.56 369 GLN A O 1
ATOM 3010 N N . LEU A 1 370 ? -17.652 7.224 10.607 1.00 82.81 370 LEU A N 1
ATOM 3011 C CA . LEU A 1 370 ? -17.853 8.452 9.836 1.00 82.81 370 LEU A CA 1
ATOM 3012 C C . LEU A 1 370 ? -16.690 8.777 8.892 1.00 82.81 370 LEU A C 1
ATOM 3014 O O . LEU A 1 370 ? -16.835 9.684 8.080 1.00 82.81 370 LEU A O 1
ATOM 3018 N N . CYS A 1 371 ? -15.536 8.117 9.032 1.00 85.31 371 CYS A N 1
ATOM 3019 C CA . CYS A 1 371 ? -14.353 8.450 8.234 1.00 85.31 371 CYS A CA 1
ATOM 3020 C C . CYS A 1 371 ? -13.744 7.268 7.485 1.00 85.31 371 CYS A C 1
ATOM 3022 O O . CYS A 1 371 ? -13.363 7.441 6.334 1.00 85.31 371 CYS A O 1
ATOM 3024 N N . VAL A 1 372 ? -13.621 6.094 8.113 1.00 91.12 372 VAL A N 1
ATOM 3025 C CA . VAL A 1 372 ? -12.908 4.960 7.500 1.00 91.12 372 VAL A CA 1
ATOM 3026 C C . VAL A 1 372 ? -13.637 3.633 7.670 1.00 91.12 372 VAL A C 1
ATOM 3028 O O . VAL A 1 372 ? -13.585 2.806 6.770 1.00 91.12 372 VAL A O 1
ATOM 3031 N N . MET A 1 373 ? -14.284 3.362 8.807 1.00 91.56 373 MET A N 1
ATOM 3032 C CA . MET A 1 373 ? -14.918 2.052 9.010 1.00 91.56 373 MET A CA 1
ATOM 3033 C C . MET A 1 373 ? -16.126 1.871 8.091 1.00 91.56 373 MET A C 1
ATOM 3035 O O . MET A 1 373 ? -16.931 2.783 7.932 1.00 91.56 373 MET A O 1
ATOM 3039 N N . MET A 1 374 ? -16.301 0.652 7.582 1.00 89.06 374 MET A N 1
ATOM 3040 C CA . MET A 1 374 ? -17.457 0.282 6.771 1.00 89.06 374 MET A CA 1
ATOM 3041 C C . MET A 1 374 ? -18.455 -0.532 7.595 1.00 89.06 374 MET A C 1
ATOM 3043 O O . MET A 1 374 ? -18.095 -1.512 8.254 1.00 89.06 374 MET A O 1
ATOM 3047 N N . GLU A 1 375 ? -19.738 -0.183 7.498 1.00 81.69 375 GLU A N 1
ATOM 3048 C CA . GLU A 1 375 ? -20.813 -0.946 8.146 1.00 81.69 375 GLU A CA 1
ATOM 3049 C C . GLU A 1 375 ? -21.034 -2.318 7.497 1.00 81.69 375 GLU A C 1
ATOM 3051 O O . GLU A 1 375 ? -21.385 -3.289 8.171 1.00 81.69 375 GLU A O 1
ATOM 3056 N N . ARG A 1 376 ? -20.840 -2.407 6.177 1.00 82.69 376 ARG A N 1
ATOM 3057 C CA . ARG A 1 376 ? -21.067 -3.614 5.375 1.00 82.69 376 ARG A CA 1
ATOM 3058 C C . ARG A 1 376 ? -19.973 -3.774 4.328 1.00 82.69 376 ARG A C 1
ATOM 3060 O O . ARG A 1 376 ? -19.404 -2.797 3.862 1.00 82.69 376 ARG A O 1
ATOM 3067 N N . GLY A 1 377 ? -19.700 -5.017 3.940 1.00 81.25 377 GLY A N 1
ATOM 3068 C CA . GLY A 1 377 ? -18.758 -5.320 2.857 1.00 81.25 377 GLY A CA 1
ATOM 3069 C C . GLY A 1 377 ? -17.275 -5.236 3.233 1.00 81.25 377 GLY A C 1
ATOM 3070 O O . GLY A 1 377 ? -16.436 -5.451 2.365 1.00 81.25 377 GLY A O 1
ATOM 3071 N N . CYS A 1 378 ? -16.940 -4.979 4.503 1.00 88.75 378 CYS A N 1
ATOM 3072 C CA . CYS A 1 378 ? -15.564 -5.064 4.987 1.00 88.75 378 CYS A CA 1
ATOM 3073 C C . CYS A 1 378 ? -15.074 -6.523 5.010 1.00 88.75 378 CYS A C 1
ATOM 3075 O O . CYS A 1 378 ? -15.846 -7.454 5.268 1.00 88.75 378 CYS A O 1
ATOM 3077 N N . THR A 1 379 ? -13.780 -6.729 4.759 1.00 81.69 379 THR A N 1
ATOM 3078 C CA . THR A 1 379 ? -13.149 -8.050 4.894 1.00 81.69 379 THR A CA 1
ATOM 3079 C C . THR A 1 379 ? -12.971 -8.465 6.356 1.00 81.69 379 THR A C 1
ATOM 3081 O O . THR A 1 379 ? -13.082 -9.650 6.659 1.00 81.69 379 THR A O 1
ATOM 3084 N N . PHE A 1 380 ? -12.792 -7.508 7.268 1.00 87.62 380 PHE A N 1
ATOM 3085 C CA . PHE A 1 380 ? -12.677 -7.760 8.703 1.00 87.62 380 PHE A CA 1
ATOM 3086 C C . PHE A 1 380 ? -14.021 -7.634 9.424 1.00 87.62 380 PHE A C 1
ATOM 3088 O O . PHE A 1 380 ? -14.924 -6.901 9.009 1.00 87.62 380 PHE A O 1
ATOM 3095 N N . LEU A 1 381 ? -14.150 -8.328 10.558 1.00 86.44 381 LEU A N 1
ATOM 3096 C CA . LEU A 1 381 ? -15.360 -8.248 11.372 1.00 86.44 381 LEU A CA 1
ATOM 3097 C C . LEU A 1 381 ? -15.546 -6.838 11.959 1.00 86.44 381 LEU A C 1
ATOM 3099 O O . LEU A 1 381 ? -14.561 -6.183 12.310 1.00 86.44 381 LEU A O 1
ATOM 3103 N N . PRO A 1 382 ? -16.797 -6.391 12.184 1.00 88.19 382 PRO A N 1
ATOM 3104 C CA . PRO A 1 382 ? -17.079 -5.059 12.725 1.00 88.19 382 PRO A CA 1
ATOM 3105 C C . PRO A 1 382 ? -16.358 -4.721 14.038 1.00 88.19 382 PRO A C 1
ATOM 3107 O O . PRO A 1 382 ? -16.010 -3.569 14.260 1.00 88.19 382 PRO A O 1
ATOM 3110 N N . PHE A 1 383 ? -16.105 -5.709 14.904 1.00 88.69 383 PHE A N 1
ATOM 3111 C CA . PHE A 1 383 ? -15.398 -5.497 16.175 1.00 88.69 383 PHE A CA 1
ATOM 3112 C C . PHE A 1 383 ? -13.871 -5.484 16.045 1.00 88.69 383 PHE A C 1
ATOM 3114 O O . PHE A 1 383 ? -13.197 -5.022 16.963 1.00 88.69 383 PHE A O 1
ATOM 3121 N N . ASP A 1 384 ? -13.326 -5.983 14.935 1.00 92.31 384 ASP A N 1
ATOM 3122 C CA . ASP A 1 384 ? -11.894 -5.923 14.636 1.00 92.31 384 ASP A CA 1
ATOM 3123 C C . ASP A 1 384 ? -11.523 -4.590 13.974 1.00 92.31 384 ASP A C 1
ATOM 3125 O O . ASP A 1 384 ? -10.478 -4.021 14.284 1.00 92.31 384 ASP A O 1
ATOM 3129 N N . GLN A 1 385 ? -12.414 -4.059 13.126 1.00 93.94 385 GLN A N 1
ATOM 3130 C CA . GLN A 1 385 ? -12.204 -2.813 12.382 1.00 93.94 385 GLN A CA 1
ATOM 3131 C C . GLN A 1 385 ? -11.662 -1.645 13.233 1.00 93.94 385 GLN A C 1
ATOM 3133 O O . GLN A 1 385 ? -10.669 -1.068 12.799 1.00 93.94 385 GLN A O 1
ATOM 3138 N N . PRO A 1 386 ? -12.177 -1.323 14.444 1.00 93.69 386 PRO A N 1
ATOM 3139 C CA . PRO A 1 386 ? -11.666 -0.213 15.260 1.00 93.69 386 PRO A CA 1
ATOM 3140 C C . PRO A 1 386 ? -10.162 -0.273 15.565 1.00 93.69 386 PRO A C 1
ATOM 3142 O O . PRO A 1 386 ? -9.560 0.736 15.921 1.00 93.69 386 PRO A O 1
ATOM 3145 N N . PHE A 1 387 ? -9.548 -1.451 15.469 1.00 95.31 387 PHE A N 1
ATOM 3146 C CA . PHE A 1 387 ? -8.119 -1.644 15.700 1.00 95.31 387 PHE A CA 1
ATOM 3147 C C . PHE A 1 387 ? -7.319 -1.840 14.411 1.00 95.31 387 PHE A C 1
ATOM 3149 O O . PHE A 1 387 ? -6.096 -1.790 14.468 1.00 95.31 387 PHE A O 1
ATOM 3156 N N . LEU A 1 388 ? -7.994 -2.078 13.283 1.00 95.56 388 LEU A N 1
ATOM 3157 C CA . LEU A 1 388 ? -7.388 -2.458 12.007 1.00 95.56 388 LEU A CA 1
ATOM 3158 C C . LEU A 1 388 ? -7.545 -1.407 10.903 1.00 95.56 388 LEU A C 1
ATOM 3160 O O . LEU A 1 388 ? -7.097 -1.643 9.787 1.00 95.56 388 LEU A O 1
ATOM 3164 N N . VAL A 1 389 ? -8.159 -0.263 11.189 1.00 95.69 389 VAL A N 1
ATOM 3165 C CA . VAL A 1 389 ? -8.129 0.927 10.325 1.00 95.69 389 VAL A CA 1
ATOM 3166 C C . VAL A 1 389 ? -7.430 2.073 11.051 1.00 95.69 389 VAL A C 1
ATOM 3168 O O . VAL A 1 389 ? -7.341 2.043 12.274 1.00 95.69 389 VAL A O 1
ATOM 3171 N N . SER A 1 390 ? -6.935 3.080 10.336 1.00 95.75 390 SER A N 1
ATOM 3172 C CA . SER A 1 390 ? -6.379 4.319 10.883 1.00 95.75 390 SER A CA 1
ATOM 3173 C C . SER A 1 390 ? -6.610 5.477 9.920 1.00 95.75 390 SER A C 1
ATOM 3175 O O . SER A 1 390 ? -6.078 5.498 8.812 1.00 95.75 390 SER A O 1
ATOM 3177 N N . GLU A 1 391 ? -7.390 6.461 10.365 1.00 93.62 391 GLU A N 1
ATOM 3178 C CA . GLU A 1 391 ? -7.586 7.702 9.612 1.00 93.62 391 GLU A CA 1
ATOM 3179 C C . GLU A 1 391 ? -6.300 8.526 9.549 1.00 93.62 391 GLU A C 1
ATOM 3181 O O . GLU A 1 391 ? -5.956 9.022 8.481 1.00 93.62 391 GLU A O 1
ATOM 3186 N N . ARG A 1 392 ? -5.545 8.613 10.648 1.00 93.06 392 ARG A N 1
ATOM 3187 C CA . ARG A 1 392 ? -4.320 9.416 10.701 1.00 93.06 392 ARG A CA 1
ATOM 3188 C C . ARG A 1 392 ? -3.207 8.881 9.818 1.00 93.06 392 ARG A C 1
ATOM 3190 O O . ARG A 1 392 ? -2.590 9.660 9.095 1.00 93.06 392 ARG A O 1
ATOM 3197 N N . VAL A 1 393 ? -2.956 7.568 9.864 1.00 96.94 393 VAL A N 1
ATOM 3198 C CA . VAL A 1 393 ? -1.967 6.937 8.975 1.00 96.94 393 VAL A CA 1
ATOM 3199 C C . VAL A 1 393 ? -2.395 7.141 7.527 1.00 96.94 393 VAL A C 1
ATOM 3201 O O . VAL A 1 393 ? -1.590 7.587 6.713 1.00 96.94 393 VAL A O 1
ATOM 3204 N N . LEU A 1 394 ? -3.671 6.883 7.213 1.00 96.81 394 LEU A N 1
ATOM 3205 C CA . LEU A 1 394 ? -4.197 7.073 5.866 1.00 96.81 394 LEU A CA 1
ATOM 3206 C C . LEU A 1 394 ? -4.005 8.511 5.379 1.00 96.81 394 LEU A C 1
ATOM 3208 O O . LEU A 1 394 ? -3.466 8.714 4.297 1.00 96.81 394 LEU A O 1
ATOM 3212 N N . LYS A 1 395 ? -4.424 9.500 6.171 1.00 94.94 395 LYS A N 1
ATOM 3213 C CA . LYS A 1 395 ? -4.325 10.916 5.821 1.00 94.94 395 LYS A CA 1
ATOM 3214 C C . LYS A 1 395 ? -2.875 11.329 5.576 1.00 94.94 395 LYS A C 1
ATOM 3216 O O . LYS A 1 395 ? -2.583 11.864 4.512 1.00 94.94 395 LYS A O 1
ATOM 3221 N N . ALA A 1 396 ? -1.970 11.018 6.504 1.00 95.62 396 ALA A N 1
ATOM 3222 C CA . ALA A 1 396 ? -0.560 11.388 6.390 1.00 95.62 396 ALA A CA 1
ATOM 3223 C C . ALA A 1 396 ? 0.117 10.753 5.161 1.00 95.62 396 ALA A C 1
ATOM 3225 O O . ALA A 1 396 ? 0.893 11.409 4.463 1.00 95.62 396 ALA A O 1
ATOM 3226 N N . VAL A 1 397 ? -0.205 9.490 4.858 1.00 97.75 397 VAL A N 1
ATOM 3227 C CA . VAL A 1 397 ? 0.309 8.814 3.659 1.00 97.75 397 VAL A CA 1
ATOM 3228 C C . VAL A 1 397 ? -0.307 9.406 2.389 1.00 97.75 397 VAL A C 1
ATOM 3230 O O . VAL A 1 397 ? 0.428 9.708 1.452 1.00 97.75 397 VAL A O 1
ATOM 3233 N N . LEU A 1 398 ? -1.624 9.636 2.343 1.00 96.69 398 LEU A N 1
ATOM 3234 C CA . LEU A 1 398 ? -2.296 10.214 1.174 1.00 96.69 398 LEU A CA 1
ATOM 3235 C C . LEU A 1 398 ? -1.837 11.647 0.873 1.00 96.69 398 LEU A C 1
ATOM 3237 O O . LEU A 1 398 ? -1.707 11.999 -0.297 1.00 96.69 398 LEU A O 1
ATOM 3241 N N . GLU A 1 399 ? -1.560 12.465 1.890 1.00 95.81 399 GLU A N 1
ATOM 3242 C CA . GLU A 1 399 ? -0.993 13.810 1.720 1.00 95.81 399 GLU A CA 1
ATOM 3243 C C . GLU A 1 399 ? 0.378 13.747 1.034 1.00 95.81 399 GLU A C 1
ATOM 3245 O O . GLU A 1 399 ? 0.617 14.455 0.052 1.00 95.81 399 GLU A O 1
ATOM 3250 N N . LYS A 1 400 ? 1.255 12.840 1.487 1.00 96.88 400 LYS A N 1
ATOM 3251 C CA . LYS A 1 400 ? 2.553 12.583 0.848 1.00 96.88 400 LYS A CA 1
ATOM 3252 C C . LYS A 1 400 ? 2.380 12.025 -0.574 1.00 96.88 400 LYS A C 1
ATOM 3254 O O . LYS A 1 400 ? 3.009 12.531 -1.503 1.00 96.88 400 LYS A O 1
ATOM 3259 N N . MET A 1 401 ? 1.497 11.045 -0.780 1.00 96.94 401 MET A N 1
ATOM 3260 C CA . MET A 1 401 ? 1.217 10.469 -2.104 1.00 96.94 401 MET A CA 1
ATOM 3261 C C . MET A 1 401 ? 0.666 11.505 -3.088 1.00 96.94 401 MET A C 1
ATOM 3263 O O . MET A 1 401 ? 1.026 11.477 -4.261 1.00 96.94 401 MET A O 1
ATOM 3267 N N . LEU A 1 402 ? -0.169 12.447 -2.638 1.00 96.06 402 LEU A N 1
ATOM 3268 C CA . LEU A 1 402 ? -0.694 13.512 -3.493 1.00 96.06 402 LEU A CA 1
ATOM 3269 C C . LEU A 1 402 ? 0.432 14.401 -4.040 1.00 96.06 402 LEU A C 1
ATOM 3271 O O . LEU A 1 402 ? 0.393 14.789 -5.207 1.00 96.06 402 LEU A O 1
ATOM 3275 N N . ILE A 1 403 ? 1.449 14.697 -3.225 1.00 95.62 403 ILE A N 1
ATOM 3276 C CA . ILE A 1 403 ? 2.642 15.432 -3.669 1.00 95.62 403 ILE A CA 1
ATOM 3277 C C . ILE A 1 403 ? 3.401 14.616 -4.723 1.00 95.62 403 ILE A C 1
ATOM 3279 O O . ILE A 1 403 ? 3.773 15.161 -5.759 1.00 95.62 403 ILE A O 1
ATOM 3283 N N . MET A 1 404 ? 3.573 13.309 -4.500 1.00 95.88 404 MET A N 1
ATOM 3284 C CA . MET A 1 404 ? 4.257 12.409 -5.441 1.00 95.88 404 MET A CA 1
ATOM 3285 C C . MET A 1 404 ? 3.529 12.313 -6.785 1.00 95.88 404 MET A C 1
ATOM 3287 O O . MET A 1 404 ? 4.165 12.387 -7.831 1.00 95.88 404 MET A O 1
ATOM 3291 N N . ILE A 1 405 ? 2.196 12.214 -6.769 1.00 94.94 405 ILE A N 1
ATOM 3292 C CA . ILE A 1 405 ? 1.357 12.202 -7.979 1.00 94.94 405 ILE A CA 1
ATOM 3293 C C . ILE A 1 405 ? 1.522 13.507 -8.768 1.00 94.94 405 ILE A C 1
ATOM 3295 O O . ILE A 1 405 ? 1.601 13.484 -9.993 1.00 94.94 405 ILE A O 1
ATOM 3299 N N . LYS A 1 406 ? 1.614 14.647 -8.071 1.00 93.94 406 LYS A N 1
ATOM 3300 C CA . LYS A 1 406 ? 1.838 15.966 -8.686 1.00 93.94 406 LYS A CA 1
ATOM 3301 C C . LYS A 1 406 ? 3.259 16.162 -9.209 1.00 93.94 406 LYS A C 1
ATOM 3303 O O . LYS A 1 406 ? 3.477 17.026 -10.055 1.00 93.94 406 LYS A O 1
ATOM 3308 N N . GLN A 1 407 ? 4.225 15.401 -8.701 1.00 94.19 407 GLN A N 1
ATOM 3309 C CA . GLN A 1 407 ? 5.645 15.521 -9.032 1.00 94.19 407 GLN A CA 1
ATOM 3310 C C . GLN A 1 407 ? 6.218 14.167 -9.483 1.00 94.19 407 GLN A C 1
ATOM 3312 O O . GLN A 1 407 ? 7.104 13.617 -8.826 1.00 94.19 407 GLN A O 1
ATOM 3317 N N . PRO A 1 408 ? 5.764 13.617 -10.623 1.00 95.19 408 PRO A N 1
ATOM 3318 C CA . PRO A 1 408 ? 6.131 12.265 -11.045 1.00 95.19 408 PRO A CA 1
ATOM 3319 C C . PRO A 1 408 ? 7.585 12.137 -11.529 1.00 95.19 408 PRO A C 1
ATOM 3321 O O . PRO A 1 408 ? 8.087 11.025 -11.663 1.00 95.19 408 PRO A O 1
ATOM 3324 N N . VAL A 1 409 ? 8.289 13.253 -11.750 1.00 96.12 409 VAL A N 1
ATOM 3325 C CA . VAL A 1 409 ? 9.672 13.276 -12.255 1.00 96.12 409 VAL A CA 1
ATOM 3326 C C . VAL A 1 409 ? 10.649 13.607 -11.134 1.00 96.12 409 VAL A C 1
ATOM 3328 O O . VAL A 1 409 ? 10.449 14.583 -10.411 1.00 96.12 409 VAL A O 1
ATOM 3331 N N . CYS A 1 410 ? 11.697 12.802 -10.983 1.00 95.00 410 CYS A N 1
ATOM 3332 C CA . CYS A 1 410 ? 12.854 13.072 -10.133 1.00 95.00 410 CYS A CA 1
ATOM 3333 C C . CYS A 1 410 ? 14.070 13.341 -11.022 1.00 95.00 410 CYS A C 1
ATOM 3335 O O . CYS A 1 410 ? 14.294 12.606 -11.979 1.00 95.00 410 CYS A O 1
ATOM 3337 N N . SER A 1 411 ? 14.860 14.369 -10.713 1.00 95.00 411 SER A N 1
ATOM 3338 C CA . SER A 1 411 ? 16.064 14.704 -11.474 1.00 95.00 411 SER A CA 1
ATOM 3339 C C . SER A 1 411 ? 17.249 14.898 -10.540 1.00 95.00 411 SER A C 1
ATOM 3341 O O . SER A 1 411 ? 17.172 15.643 -9.562 1.00 95.00 411 SER A O 1
ATOM 3343 N N . PHE A 1 412 ? 18.351 14.237 -10.872 1.00 94.81 412 PHE A N 1
ATOM 3344 C CA . PHE A 1 412 ? 19.649 14.360 -10.234 1.00 94.81 412 PHE A CA 1
ATOM 3345 C C . PHE A 1 412 ? 20.612 14.969 -11.258 1.00 94.81 412 PHE A C 1
ATOM 3347 O O . PHE A 1 412 ? 21.068 14.258 -12.157 1.00 94.81 412 PHE A O 1
ATOM 3354 N N . PRO A 1 413 ? 20.921 16.278 -11.158 1.00 92.94 413 PRO A N 1
ATOM 3355 C CA . PRO A 1 413 ? 21.769 16.949 -12.140 1.00 92.94 413 PRO A CA 1
ATOM 3356 C C . PRO A 1 413 ? 23.171 16.349 -12.238 1.00 92.94 413 PRO A C 1
ATOM 3358 O O . PRO A 1 413 ? 23.699 16.223 -13.335 1.00 92.94 413 PRO A O 1
ATOM 3361 N N . LEU A 1 414 ? 23.760 15.988 -11.095 1.00 92.94 414 LEU A N 1
ATOM 3362 C CA . LEU A 1 414 ? 25.052 15.317 -10.992 1.00 92.94 414 LEU A CA 1
ATOM 3363 C C . LEU A 1 414 ? 25.013 14.368 -9.798 1.00 92.94 414 LEU A C 1
ATOM 3365 O O . LEU A 1 414 ? 24.774 14.801 -8.667 1.00 92.94 414 LEU A O 1
ATOM 3369 N N . ARG A 1 415 ? 25.262 13.081 -10.037 1.00 90.19 415 ARG A N 1
ATOM 3370 C CA . ARG A 1 415 ? 25.322 12.062 -8.988 1.00 90.19 415 ARG A CA 1
ATOM 3371 C C . ARG A 1 415 ? 26.350 10.996 -9.327 1.00 90.19 415 ARG A C 1
ATOM 3373 O O . ARG A 1 415 ? 26.499 10.617 -10.482 1.00 90.19 415 ARG A O 1
ATOM 3380 N N . LYS A 1 416 ? 27.055 10.519 -8.301 1.00 90.81 416 LYS A N 1
ATOM 3381 C CA . LYS A 1 416 ? 27.981 9.397 -8.428 1.00 90.81 416 LYS A CA 1
ATOM 3382 C C . LYS A 1 416 ? 27.214 8.079 -8.352 1.00 90.81 416 LYS A C 1
ATOM 3384 O O . LYS A 1 416 ? 26.676 7.771 -7.289 1.00 90.81 416 LYS A O 1
ATOM 3389 N N . GLY A 1 417 ? 27.225 7.327 -9.447 1.00 87.19 417 GLY A N 1
ATOM 3390 C CA . GLY A 1 417 ? 26.545 6.040 -9.565 1.00 87.19 417 GLY A CA 1
ATOM 3391 C C . GLY A 1 417 ? 25.014 6.149 -9.588 1.00 87.19 417 GLY A C 1
ATOM 3392 O O . GLY A 1 417 ? 24.409 7.000 -8.935 1.00 87.19 417 GLY A O 1
ATOM 3393 N N . VAL A 1 418 ? 24.395 5.257 -10.357 1.00 92.75 418 VAL A N 1
ATOM 3394 C CA . VAL A 1 418 ? 22.937 5.130 -10.543 1.00 92.75 418 VAL A CA 1
ATOM 3395 C C . VAL A 1 418 ? 22.453 3.682 -10.381 1.00 92.75 418 VAL A C 1
ATOM 3397 O O . VAL A 1 418 ? 21.306 3.353 -10.680 1.00 92.75 418 VAL A O 1
ATOM 3400 N N . LYS A 1 419 ? 23.341 2.781 -9.940 1.00 94.12 419 LYS A N 1
ATOM 3401 C CA . LYS A 1 419 ? 23.066 1.346 -9.822 1.00 94.12 419 LYS A CA 1
ATOM 3402 C C . LYS A 1 419 ? 21.885 1.032 -8.916 1.00 94.12 419 LYS A C 1
ATOM 3404 O O . LYS A 1 419 ? 21.089 0.169 -9.261 1.00 94.12 419 LYS A O 1
ATOM 3409 N N . LYS A 1 420 ? 21.757 1.736 -7.789 1.00 93.06 420 LYS A N 1
ATOM 3410 C CA . LYS A 1 420 ? 20.655 1.520 -6.847 1.00 93.06 420 LYS A CA 1
ATOM 3411 C C . LYS A 1 420 ? 19.311 1.764 -7.533 1.00 93.06 420 LYS A C 1
ATOM 3413 O O . LYS A 1 420 ? 18.430 0.920 -7.470 1.00 93.06 420 LYS A O 1
ATOM 3418 N N . GLU A 1 421 ? 19.184 2.885 -8.234 1.00 94.50 421 GLU A N 1
ATOM 3419 C CA . GLU A 1 421 ? 17.963 3.260 -8.944 1.00 94.50 421 GLU A CA 1
ATOM 3420 C C . GLU A 1 421 ? 17.677 2.305 -10.116 1.00 94.50 421 GLU A C 1
ATOM 3422 O O . GLU A 1 421 ? 16.526 1.942 -10.360 1.00 94.50 421 GLU A O 1
ATOM 3427 N N . PHE A 1 422 ? 18.724 1.843 -10.806 1.00 95.25 422 PHE A N 1
ATOM 3428 C CA . PHE A 1 422 ? 18.621 0.797 -11.825 1.00 95.25 422 PHE A CA 1
ATOM 3429 C C . PHE A 1 422 ? 18.086 -0.525 -11.248 1.00 95.25 422 PHE A C 1
ATOM 3431 O O . PHE A 1 422 ? 17.130 -1.080 -11.785 1.00 95.25 422 PHE A O 1
ATOM 3438 N N . GLU A 1 423 ? 18.650 -1.011 -10.141 1.00 94.69 423 GLU A N 1
ATOM 3439 C CA . GLU A 1 423 ? 18.216 -2.243 -9.469 1.00 94.69 423 GLU A CA 1
ATOM 3440 C C . GLU A 1 423 ? 16.789 -2.123 -8.913 1.00 94.69 423 GLU A C 1
ATOM 3442 O O . GLU A 1 423 ? 15.991 -3.049 -9.060 1.00 94.69 423 GLU A O 1
ATOM 3447 N N . GLU A 1 424 ? 16.429 -0.970 -8.343 1.00 93.69 424 GLU A N 1
ATOM 3448 C CA . GLU A 1 424 ? 15.069 -0.678 -7.878 1.00 93.69 424 GLU A CA 1
ATOM 3449 C C . GLU A 1 424 ? 14.057 -0.723 -9.031 1.00 93.69 424 GLU A C 1
ATOM 3451 O O . GLU A 1 424 ? 13.005 -1.354 -8.897 1.00 93.69 424 GLU A O 1
ATOM 3456 N N . ALA A 1 425 ? 14.384 -0.140 -10.187 1.00 94.88 425 ALA A N 1
ATOM 3457 C CA . ALA A 1 425 ? 13.536 -0.206 -11.374 1.00 94.88 425 ALA A CA 1
ATOM 3458 C C . ALA A 1 425 ? 13.388 -1.639 -11.908 1.00 94.88 425 ALA A C 1
ATOM 3460 O O . ALA A 1 425 ? 12.275 -2.071 -12.206 1.00 94.88 425 ALA A O 1
ATOM 3461 N N . LEU A 1 426 ? 14.484 -2.406 -11.976 1.00 93.62 426 LEU A N 1
ATOM 3462 C CA . LEU A 1 426 ? 14.444 -3.815 -12.382 1.00 93.62 426 LEU A CA 1
ATOM 3463 C C . LEU A 1 426 ? 13.620 -4.673 -11.418 1.00 93.62 426 LEU A C 1
ATOM 3465 O O . LEU A 1 426 ? 12.879 -5.553 -11.854 1.00 93.62 426 LEU A O 1
ATOM 3469 N N . SER A 1 427 ? 13.711 -4.408 -10.113 1.00 90.88 427 SER A N 1
ATOM 3470 C CA . SER A 1 427 ? 12.953 -5.148 -9.101 1.00 90.88 427 SER A CA 1
ATOM 3471 C C . SER A 1 427 ? 11.438 -5.037 -9.309 1.00 90.88 427 SER A C 1
ATOM 3473 O O . SER A 1 427 ? 10.725 -6.010 -9.051 1.00 90.88 427 SER A O 1
ATOM 3475 N N . ALA A 1 428 ? 10.970 -3.903 -9.843 1.00 91.19 428 ALA A N 1
ATOM 3476 C CA . ALA A 1 428 ? 9.567 -3.620 -10.121 1.00 91.19 428 ALA A CA 1
ATOM 3477 C C . ALA A 1 428 ? 9.055 -4.205 -11.453 1.00 91.19 428 ALA A C 1
ATOM 3479 O O . ALA A 1 428 ? 7.841 -4.232 -11.662 1.00 91.19 428 ALA A O 1
ATOM 3480 N N . ALA A 1 429 ? 9.945 -4.678 -12.335 1.00 91.88 429 ALA A N 1
ATOM 3481 C CA . ALA A 1 429 ? 9.590 -5.180 -13.660 1.00 91.88 429 ALA A CA 1
ATOM 3482 C C . ALA A 1 429 ? 8.776 -6.483 -13.594 1.00 91.88 429 ALA A C 1
ATOM 3484 O O . ALA A 1 429 ? 9.202 -7.461 -12.963 1.00 91.88 429 ALA A O 1
ATOM 3485 N N . LYS A 1 430 ? 7.629 -6.503 -14.290 1.00 88.75 430 LYS A N 1
ATOM 3486 C CA . LYS A 1 430 ? 6.712 -7.654 -14.366 1.00 88.75 430 LYS A CA 1
ATOM 3487 C C . LYS A 1 430 ? 6.336 -8.104 -15.770 1.00 88.75 430 LYS A C 1
ATOM 3489 O O . LYS A 1 430 ? 5.836 -9.213 -15.917 1.00 88.75 430 LYS A O 1
ATOM 3494 N N . SER A 1 431 ? 6.515 -7.267 -16.786 1.00 89.31 431 SER A N 1
ATOM 3495 C CA . SER A 1 431 ? 6.076 -7.592 -18.144 1.00 89.31 431 SER A CA 1
ATOM 3496 C C . SER A 1 431 ? 7.091 -7.246 -19.226 1.00 89.31 431 SER A C 1
ATOM 3498 O O . SER A 1 431 ? 7.335 -8.072 -20.107 1.00 89.31 431 SER A O 1
ATOM 3500 N N . ASN A 1 432 ? 7.672 -6.043 -19.201 1.00 94.00 432 ASN A N 1
ATOM 3501 C CA . ASN A 1 432 ? 8.544 -5.583 -20.271 1.00 94.00 432 ASN A CA 1
ATOM 3502 C C . ASN A 1 432 ? 9.652 -4.635 -19.807 1.00 94.00 432 ASN A C 1
ATOM 3504 O O . ASN A 1 432 ? 9.476 -3.858 -18.871 1.00 94.00 432 ASN A O 1
ATOM 3508 N N . ILE A 1 433 ? 10.790 -4.704 -20.497 1.00 97.75 433 ILE A N 1
ATOM 3509 C CA . ILE A 1 433 ? 11.909 -3.772 -20.361 1.00 97.75 433 ILE A CA 1
ATOM 3510 C C . ILE A 1 433 ? 12.372 -3.376 -21.763 1.00 97.75 433 ILE A C 1
ATOM 3512 O O . ILE A 1 433 ? 12.834 -4.215 -22.537 1.00 97.75 433 ILE A O 1
ATOM 3516 N N . ASP A 1 434 ? 12.293 -2.085 -22.062 1.00 98.56 434 ASP A N 1
ATOM 3517 C CA . ASP A 1 434 ? 12.834 -1.482 -23.276 1.00 98.56 434 ASP A CA 1
ATOM 3518 C C . ASP A 1 434 ? 14.080 -0.672 -22.914 1.00 98.56 434 ASP A C 1
ATOM 3520 O O . ASP A 1 434 ? 13.988 0.369 -22.263 1.00 98.56 434 ASP A O 1
ATOM 3524 N N . LEU A 1 435 ? 15.258 -1.155 -23.308 1.00 98.56 435 LEU A N 1
ATOM 3525 C CA . LEU A 1 435 ? 16.544 -0.540 -22.982 1.00 98.56 435 LEU A CA 1
ATOM 3526 C C . LEU A 1 435 ? 17.226 -0.026 -24.244 1.00 98.56 435 LEU A C 1
ATOM 3528 O O . LEU A 1 435 ? 17.351 -0.735 -25.239 1.00 98.56 435 LEU A O 1
ATOM 3532 N N . VAL A 1 436 ? 17.722 1.205 -24.189 1.00 98.31 436 VAL A N 1
ATOM 3533 C CA . VAL A 1 436 ? 18.524 1.818 -25.245 1.00 98.31 436 VAL A CA 1
ATOM 3534 C C . VAL A 1 436 ? 19.829 2.338 -24.660 1.00 98.31 436 VAL A C 1
ATOM 3536 O O . VAL A 1 436 ? 19.829 3.107 -23.698 1.00 98.31 436 VAL A O 1
ATOM 3539 N N . SER A 1 437 ? 20.959 1.909 -25.218 1.00 97.75 437 SER A N 1
ATOM 3540 C CA . SER A 1 437 ? 22.267 2.437 -24.834 1.00 97.75 437 SER A CA 1
ATOM 3541 C C . SER A 1 437 ? 23.329 2.187 -25.903 1.00 97.75 437 SER A C 1
ATOM 3543 O O . SER A 1 437 ? 23.429 1.057 -26.386 1.00 97.75 437 SER A O 1
ATOM 3545 N N . PRO A 1 438 ? 24.178 3.177 -26.247 1.00 97.06 438 PRO A N 1
ATOM 3546 C CA . PRO A 1 438 ? 25.303 2.951 -27.149 1.00 97.06 438 PRO A CA 1
ATOM 3547 C C . PRO A 1 438 ? 26.270 1.884 -26.630 1.00 97.06 438 PRO A C 1
ATOM 3549 O O . PRO A 1 438 ? 26.738 1.065 -27.410 1.00 97.06 438 PRO A O 1
ATOM 3552 N N . TRP A 1 439 ? 26.549 1.872 -25.327 1.00 97.06 439 TRP A N 1
ATOM 3553 C CA . TRP A 1 439 ? 27.439 0.888 -24.721 1.00 97.06 439 TRP A CA 1
ATOM 3554 C C . TRP A 1 439 ? 26.743 0.210 -23.552 1.00 97.06 439 TRP A C 1
ATOM 3556 O O . TRP A 1 439 ? 26.180 0.871 -22.677 1.00 97.06 439 TRP A O 1
ATOM 3566 N N . ILE A 1 440 ? 26.806 -1.114 -23.541 1.00 97.44 440 ILE A N 1
ATOM 3567 C CA . ILE A 1 440 ? 26.251 -1.958 -22.490 1.00 97.44 440 ILE A CA 1
ATOM 3568 C C . ILE A 1 440 ? 27.338 -2.921 -22.029 1.00 97.44 440 ILE A C 1
ATOM 3570 O O . ILE A 1 440 ? 28.157 -3.350 -22.833 1.00 97.44 440 ILE A O 1
ATOM 3574 N N . SER A 1 441 ? 27.391 -3.215 -20.732 1.00 97.31 441 SER A N 1
ATOM 3575 C CA . SER A 1 441 ? 28.346 -4.184 -20.189 1.00 97.31 441 SER A CA 1
ATOM 3576 C C . SER A 1 441 ? 27.825 -5.623 -20.319 1.00 97.31 441 SER A C 1
ATOM 3578 O O . SER A 1 441 ? 26.618 -5.847 -20.157 1.00 97.31 441 SER A O 1
ATOM 3580 N N . PRO A 1 442 ? 28.711 -6.618 -20.514 1.00 96.88 442 PRO A N 1
ATOM 3581 C CA . PRO A 1 442 ? 28.320 -8.016 -20.649 1.00 96.88 442 PRO A CA 1
ATOM 3582 C C . PRO A 1 442 ? 27.539 -8.545 -19.435 1.00 96.88 442 PRO A C 1
ATOM 3584 O O . PRO A 1 442 ? 26.645 -9.378 -19.587 1.00 96.88 442 PRO A O 1
ATOM 3587 N N . GLU A 1 443 ? 27.858 -8.064 -18.234 1.00 96.88 443 GLU A N 1
ATOM 3588 C CA . GLU A 1 443 ? 27.209 -8.423 -16.969 1.00 96.88 443 GLU A CA 1
ATOM 3589 C C . GLU A 1 443 ? 25.770 -7.900 -16.895 1.00 96.88 443 GLU A C 1
ATOM 3591 O O . GLU A 1 443 ? 24.894 -8.547 -16.323 1.00 96.88 443 GLU A O 1
ATOM 3596 N N . ILE A 1 444 ? 25.499 -6.740 -17.500 1.00 96.88 444 ILE A N 1
ATOM 3597 C CA . ILE A 1 444 ? 24.147 -6.172 -17.549 1.00 96.88 444 ILE A CA 1
ATOM 3598 C C . ILE A 1 444 ? 23.263 -7.009 -18.468 1.00 96.88 444 ILE A C 1
ATOM 3600 O O . ILE A 1 444 ? 22.128 -7.311 -18.105 1.00 96.88 444 ILE A O 1
ATOM 3604 N N . VAL A 1 445 ? 23.796 -7.459 -19.609 1.00 97.06 445 VAL A N 1
ATOM 3605 C CA . VAL A 1 445 ? 23.091 -8.400 -20.493 1.00 97.06 445 VAL A CA 1
ATOM 3606 C C . VAL A 1 445 ? 22.760 -9.692 -19.742 1.00 97.06 445 VAL A C 1
ATOM 3608 O O . VAL A 1 445 ? 21.616 -10.134 -19.779 1.00 97.06 445 VAL A O 1
ATOM 3611 N N . GLU A 1 446 ? 23.716 -10.271 -19.010 1.00 96.12 446 GLU A N 1
ATOM 3612 C CA . GLU A 1 446 ? 23.486 -11.490 -18.218 1.00 96.12 446 GLU A CA 1
ATOM 3613 C C . GLU A 1 446 ? 22.431 -11.303 -17.125 1.00 96.12 446 GLU A C 1
ATOM 3615 O O . GLU A 1 446 ? 21.584 -12.175 -16.936 1.00 96.12 446 GLU A O 1
ATOM 3620 N N . ASN A 1 447 ? 22.452 -10.171 -16.420 1.00 95.50 447 ASN A N 1
ATOM 3621 C CA . ASN A 1 447 ? 21.451 -9.869 -15.400 1.00 95.50 447 ASN A CA 1
ATOM 3622 C C . ASN A 1 447 ? 20.047 -9.752 -16.006 1.00 95.50 447 ASN A C 1
ATOM 3624 O O . ASN A 1 447 ? 19.093 -10.290 -15.447 1.00 95.50 447 ASN A O 1
ATOM 3628 N N . LEU A 1 448 ? 19.916 -9.106 -17.168 1.00 96.56 448 LEU A N 1
ATOM 3629 C CA . LEU A 1 448 ? 18.640 -9.006 -17.877 1.00 96.56 448 LEU A CA 1
ATOM 3630 C C . LEU A 1 448 ? 18.161 -10.373 -18.385 1.00 96.56 448 LEU A C 1
ATOM 3632 O O . LEU A 1 448 ? 16.974 -10.664 -18.289 1.00 96.56 448 LEU A O 1
ATOM 3636 N N . VAL A 1 449 ? 19.062 -11.234 -18.868 1.00 95.75 449 VAL A N 1
ATOM 3637 C CA . VAL A 1 449 ? 18.714 -12.610 -19.266 1.00 95.75 449 VAL A CA 1
ATOM 3638 C C . VAL A 1 449 ? 18.166 -13.402 -18.080 1.00 95.75 449 VAL A C 1
ATOM 3640 O O . VAL A 1 449 ? 17.104 -14.004 -18.206 1.00 95.75 449 VAL A O 1
ATOM 3643 N N . LYS A 1 450 ? 18.831 -13.353 -16.917 1.00 93.94 450 LYS A N 1
ATOM 3644 C CA . LYS A 1 450 ? 18.345 -14.027 -15.699 1.00 93.94 450 LYS A CA 1
ATOM 3645 C C . LYS A 1 450 ? 16.949 -13.548 -15.312 1.00 93.94 450 LYS A C 1
ATOM 3647 O O . LYS A 1 450 ? 16.071 -14.361 -15.053 1.00 93.94 450 LYS A O 1
ATOM 3652 N N . LEU A 1 451 ? 16.720 -12.234 -15.338 1.00 90.94 451 LEU A N 1
ATOM 3653 C CA . LEU A 1 451 ? 15.404 -11.663 -15.045 1.00 90.94 451 LEU A CA 1
ATOM 3654 C C . LEU A 1 451 ? 14.334 -12.109 -16.049 1.00 90.94 451 LEU A C 1
ATOM 3656 O O . LEU A 1 451 ? 13.206 -12.386 -15.646 1.00 90.94 451 LEU A O 1
ATOM 3660 N N . ALA A 1 452 ? 14.673 -12.195 -17.338 1.00 90.19 452 ALA A N 1
ATOM 3661 C CA . ALA A 1 452 ? 13.760 -12.704 -18.357 1.00 90.19 452 ALA A CA 1
ATOM 3662 C C . ALA A 1 452 ? 13.375 -14.168 -18.101 1.00 90.19 452 ALA A C 1
ATOM 3664 O O . ALA A 1 452 ? 12.203 -14.508 -18.226 1.00 90.19 452 ALA A O 1
ATOM 3665 N N . GLU A 1 453 ? 14.327 -15.015 -17.698 1.00 87.88 453 GLU A N 1
ATOM 3666 C CA . GLU A 1 453 ? 14.073 -16.424 -17.369 1.00 87.88 453 GLU A CA 1
ATOM 3667 C C . GLU A 1 453 ? 13.240 -16.593 -16.092 1.00 87.88 453 GLU A C 1
ATOM 3669 O O . GLU A 1 453 ? 12.297 -17.381 -16.067 1.00 87.88 453 GLU A O 1
ATOM 3674 N N . GLU A 1 454 ? 13.576 -15.859 -15.030 1.00 87.44 454 GLU A N 1
ATOM 3675 C CA . GLU A 1 454 ? 12.924 -15.988 -13.722 1.00 87.44 454 GLU A CA 1
ATOM 3676 C C . GLU A 1 454 ? 11.482 -15.468 -13.719 1.00 87.44 454 GLU A C 1
ATOM 3678 O O . GLU A 1 454 ? 10.661 -15.935 -12.928 1.00 87.44 454 GLU A O 1
ATOM 3683 N N . ARG A 1 455 ? 11.176 -14.476 -14.567 1.00 83.81 455 ARG A N 1
ATOM 3684 C CA . ARG A 1 455 ? 9.921 -13.708 -14.507 1.00 83.81 455 ARG A CA 1
ATOM 3685 C C . ARG A 1 455 ? 9.143 -13.647 -15.826 1.00 83.81 455 ARG A C 1
ATOM 3687 O O . ARG A 1 455 ? 8.156 -12.922 -15.887 1.00 83.81 455 ARG A O 1
ATOM 3694 N N . ASP A 1 456 ? 9.572 -14.370 -16.862 1.00 86.94 456 ASP A N 1
ATOM 3695 C CA . ASP A 1 456 ? 8.947 -14.376 -18.199 1.00 86.94 456 ASP A CA 1
ATOM 3696 C C . ASP A 1 456 ? 8.822 -12.962 -18.821 1.00 86.94 456 ASP A C 1
ATOM 3698 O O . ASP A 1 456 ? 7.816 -12.593 -19.432 1.00 86.94 456 ASP A O 1
ATOM 3702 N N . LEU A 1 457 ? 9.850 -12.120 -18.627 1.00 90.81 457 LEU A N 1
ATOM 3703 C CA . LEU A 1 457 ? 9.852 -10.726 -19.095 1.00 90.81 457 LEU A CA 1
ATOM 3704 C C . LEU A 1 457 ? 10.191 -10.612 -20.580 1.00 90.81 457 LEU A C 1
ATOM 3706 O O . LEU A 1 457 ? 11.120 -11.246 -21.081 1.00 90.81 457 LEU A O 1
ATOM 3710 N N . LYS A 1 458 ? 9.516 -9.681 -21.261 1.00 94.81 458 LYS A N 1
ATOM 3711 C CA . LYS A 1 458 ? 9.873 -9.252 -22.618 1.00 94.81 458 LYS A CA 1
ATOM 3712 C C . LYS A 1 458 ? 10.926 -8.150 -22.569 1.00 94.81 458 LYS A C 1
ATOM 3714 O O . LYS A 1 458 ? 10.625 -7.028 -22.174 1.00 94.81 458 LYS A O 1
ATOM 3719 N N . ILE A 1 459 ? 12.145 -8.439 -23.001 1.00 97.44 459 ILE A N 1
ATOM 3720 C CA . ILE A 1 459 ? 13.269 -7.505 -22.990 1.00 97.44 459 ILE A CA 1
ATOM 3721 C C . ILE A 1 459 ? 13.704 -7.181 -24.419 1.00 97.44 459 ILE A C 1
ATOM 3723 O O . ILE A 1 459 ? 14.052 -8.068 -25.204 1.00 97.44 459 ILE A O 1
ATOM 3727 N N . ARG A 1 460 ? 13.717 -5.888 -24.745 1.00 98.25 460 ARG A N 1
ATOM 3728 C CA . ARG A 1 460 ? 14.177 -5.348 -26.027 1.00 98.25 460 ARG A CA 1
ATOM 3729 C C . ARG A 1 460 ? 15.343 -4.400 -25.794 1.00 98.25 460 ARG A C 1
ATOM 3731 O O . ARG A 1 460 ? 15.219 -3.444 -25.034 1.00 98.25 460 ARG A O 1
ATOM 3738 N N . ILE A 1 461 ? 16.469 -4.650 -26.458 1.00 98.44 461 ILE A N 1
ATOM 3739 C CA . ILE A 1 461 ? 17.698 -3.865 -26.298 1.00 98.44 461 ILE A CA 1
ATOM 3740 C C . ILE A 1 461 ? 18.109 -3.233 -27.630 1.00 98.44 461 ILE A C 1
ATOM 3742 O O . ILE A 1 461 ? 18.388 -3.938 -28.600 1.00 98.44 461 ILE A O 1
ATOM 3746 N N . LEU A 1 462 ? 18.176 -1.903 -27.667 1.00 98.31 462 LEU A N 1
ATOM 3747 C CA . LEU A 1 462 ? 18.801 -1.130 -28.739 1.00 98.31 462 LEU A CA 1
ATOM 3748 C C . LEU A 1 462 ? 20.215 -0.733 -28.338 1.00 98.31 462 LEU A C 1
ATOM 3750 O O . LEU A 1 462 ? 20.420 -0.072 -27.319 1.00 98.31 462 LEU A O 1
ATOM 3754 N N . THR A 1 463 ? 21.189 -1.111 -29.159 1.00 98.00 463 THR A N 1
ATOM 3755 C CA . THR A 1 463 ? 22.594 -0.759 -28.940 1.00 98.00 463 THR A CA 1
ATOM 3756 C C . THR A 1 463 ? 23.324 -0.502 -30.261 1.00 98.00 463 THR A C 1
ATOM 3758 O O . THR A 1 463 ? 22.708 -0.572 -31.324 1.00 98.00 463 THR A O 1
ATOM 3761 N N . LYS A 1 464 ? 24.618 -0.173 -30.218 1.00 95.81 464 LYS A N 1
ATOM 3762 C CA . LYS A 1 464 ? 25.462 -0.028 -31.415 1.00 95.81 464 LYS A CA 1
ATOM 3763 C C . LYS A 1 464 ? 26.622 -1.018 -31.398 1.00 95.81 464 LYS A C 1
ATOM 3765 O O . LYS A 1 464 ? 26.961 -1.570 -30.353 1.00 95.81 464 LYS A O 1
ATOM 3770 N N . ILE A 1 465 ? 27.239 -1.240 -32.551 1.00 94.94 465 ILE A N 1
ATOM 3771 C CA . ILE A 1 465 ? 28.489 -1.997 -32.639 1.00 94.94 465 ILE A CA 1
ATOM 3772 C C . ILE A 1 465 ? 29.652 -1.014 -32.485 1.00 94.94 465 ILE A C 1
ATOM 3774 O O . ILE A 1 465 ? 29.612 0.098 -33.001 1.00 94.94 465 ILE A O 1
ATOM 3778 N N . ASP A 1 466 ? 30.680 -1.427 -31.754 1.00 95.00 466 ASP A N 1
ATOM 3779 C CA . ASP A 1 466 ? 31.922 -0.675 -31.596 1.00 95.00 466 ASP A CA 1
ATOM 3780 C C . ASP A 1 466 ? 33.089 -1.676 -31.595 1.00 95.00 466 ASP A C 1
ATOM 3782 O O . ASP A 1 466 ? 33.369 -2.279 -30.556 1.00 95.00 466 ASP A O 1
ATOM 3786 N N . PRO A 1 467 ? 33.707 -1.949 -32.763 1.00 92.62 467 PRO A N 1
ATOM 3787 C CA . PRO A 1 467 ? 34.749 -2.968 -32.893 1.00 92.62 467 PRO A CA 1
ATOM 3788 C C . PRO A 1 467 ? 36.020 -2.652 -32.099 1.00 92.62 467 PRO A C 1
ATOM 3790 O O . PRO A 1 467 ? 36.752 -3.573 -31.743 1.00 92.62 467 PRO A O 1
ATOM 3793 N N . ASP A 1 468 ? 36.259 -1.372 -31.804 1.00 94.62 468 ASP A N 1
ATOM 3794 C CA . ASP A 1 468 ? 37.435 -0.905 -31.066 1.00 94.62 468 ASP A CA 1
ATOM 3795 C C . ASP A 1 468 ? 37.244 -1.017 -29.541 1.00 94.62 468 ASP A C 1
ATOM 3797 O O . ASP A 1 468 ? 38.180 -0.814 -28.766 1.00 94.62 468 ASP A O 1
ATOM 3801 N N . ASN A 1 469 ? 36.036 -1.368 -29.087 1.00 93.94 469 ASN A N 1
ATOM 3802 C CA . ASN A 1 469 ? 35.698 -1.545 -27.682 1.00 93.94 469 ASN A CA 1
ATOM 3803 C C . ASN A 1 469 ? 35.464 -3.030 -27.359 1.00 93.94 469 ASN A C 1
ATOM 3805 O O . ASN A 1 469 ? 34.363 -3.555 -27.532 1.00 93.94 469 ASN A O 1
ATOM 3809 N N . GLU A 1 470 ? 36.487 -3.702 -26.820 1.00 94.62 470 GLU A N 1
ATOM 3810 C CA . GLU A 1 470 ? 36.439 -5.135 -26.480 1.00 94.62 470 GLU A CA 1
ATOM 3811 C C . GLU A 1 470 ? 35.243 -5.516 -25.587 1.00 94.62 470 GLU A C 1
ATOM 3813 O O . GLU A 1 470 ? 34.625 -6.564 -25.789 1.00 94.62 470 GLU A O 1
ATOM 3818 N N . VAL A 1 471 ? 34.874 -4.658 -24.629 1.00 94.25 471 VAL A N 1
ATOM 3819 C CA . VAL A 1 471 ? 33.737 -4.885 -23.718 1.00 94.25 471 VAL A CA 1
ATOM 3820 C C . VAL A 1 471 ? 32.414 -4.842 -24.482 1.00 94.25 471 VAL A C 1
ATOM 3822 O O . VAL A 1 471 ? 31.526 -5.667 -24.246 1.00 94.25 471 VAL A O 1
ATOM 3825 N N . GLN A 1 472 ? 32.282 -3.920 -25.437 1.00 96.12 472 GLN A N 1
ATOM 3826 C CA . GLN A 1 472 ? 31.107 -3.860 -26.299 1.00 96.12 472 GLN A CA 1
ATOM 3827 C C . GLN A 1 472 ? 31.050 -5.073 -27.229 1.00 96.12 472 GLN A C 1
ATOM 3829 O O . GLN A 1 472 ? 29.987 -5.675 -27.350 1.00 96.12 472 GLN A O 1
ATOM 3834 N N . VAL A 1 473 ? 32.171 -5.501 -27.821 1.00 96.50 473 VAL A N 1
ATOM 3835 C CA . VAL A 1 473 ? 32.219 -6.719 -28.653 1.00 96.50 473 VAL A CA 1
ATOM 3836 C C . VAL A 1 473 ? 31.737 -7.943 -27.866 1.00 96.50 473 VAL A C 1
ATOM 3838 O O . VAL A 1 473 ? 30.890 -8.698 -28.348 1.00 96.50 473 VAL A O 1
ATOM 3841 N N . GLN A 1 474 ? 32.207 -8.116 -26.627 1.00 96.81 474 GLN A N 1
ATOM 3842 C CA . GLN A 1 474 ? 31.734 -9.190 -25.746 1.00 96.81 474 GLN A CA 1
ATOM 3843 C C . GLN A 1 474 ? 30.230 -9.085 -25.462 1.00 96.81 474 GLN A C 1
ATOM 3845 O O . GLN A 1 474 ? 29.521 -10.092 -25.495 1.00 96.81 474 GLN A O 1
ATOM 3850 N N . SER A 1 475 ? 29.726 -7.873 -25.234 1.00 96.62 475 SER A N 1
ATOM 3851 C CA . SER A 1 475 ? 28.303 -7.631 -24.980 1.00 96.62 475 SER A CA 1
ATOM 3852 C C . SER A 1 475 ? 27.432 -7.947 -26.187 1.00 96.62 475 SER A C 1
ATOM 3854 O O . SER A 1 475 ? 26.390 -8.578 -26.030 1.00 96.62 475 SER A O 1
ATOM 3856 N N . ILE A 1 476 ? 27.871 -7.579 -27.396 1.00 97.25 476 ILE A N 1
ATOM 3857 C CA . ILE A 1 476 ? 27.180 -7.920 -28.643 1.00 97.25 476 ILE A CA 1
ATOM 3858 C C . ILE A 1 476 ? 27.141 -9.437 -28.847 1.00 97.25 476 ILE A C 1
ATOM 3860 O O . ILE A 1 476 ? 26.092 -9.966 -29.221 1.00 97.25 476 ILE A O 1
ATOM 3864 N N . ASN A 1 477 ? 28.230 -10.153 -28.549 1.00 96.50 477 ASN A N 1
ATOM 3865 C CA . ASN A 1 477 ? 28.249 -11.616 -28.621 1.00 96.50 477 ASN A CA 1
ATOM 3866 C C . ASN A 1 477 ? 27.224 -12.235 -27.658 1.00 96.50 477 ASN A C 1
ATOM 3868 O O . ASN A 1 477 ? 26.364 -13.001 -28.098 1.00 96.50 477 ASN A O 1
ATOM 3872 N N . ARG A 1 478 ? 27.228 -11.829 -26.378 1.00 96.69 478 ARG A N 1
ATOM 3873 C CA . ARG A 1 478 ? 26.249 -12.307 -25.381 1.00 96.69 478 ARG A CA 1
ATOM 3874 C C . ARG A 1 478 ? 24.812 -11.965 -25.768 1.00 96.69 478 ARG A C 1
ATOM 3876 O O . ARG A 1 478 ? 23.927 -12.810 -25.673 1.00 96.69 478 ARG A O 1
ATOM 3883 N N . LEU A 1 479 ? 24.572 -10.744 -26.243 1.00 96.56 479 LEU A N 1
ATOM 3884 C CA . LEU A 1 479 ? 23.255 -10.287 -26.684 1.00 96.56 479 LEU A CA 1
ATOM 3885 C C . LEU A 1 479 ? 22.757 -11.085 -27.898 1.00 96.56 479 LEU A C 1
ATOM 3887 O O . LEU A 1 479 ? 21.573 -11.413 -27.975 1.00 96.56 479 LEU A O 1
ATOM 3891 N N . THR A 1 480 ? 23.652 -11.442 -28.821 1.00 96.81 480 THR A N 1
ATOM 3892 C CA . THR A 1 480 ? 23.336 -12.277 -29.989 1.00 96.81 480 THR A CA 1
ATOM 3893 C C . THR A 1 480 ? 22.973 -13.701 -29.572 1.00 96.81 480 THR A C 1
ATOM 3895 O O . THR A 1 480 ? 21.970 -14.242 -30.038 1.00 96.81 480 THR A O 1
ATOM 3898 N N . GLU A 1 481 ? 23.751 -14.309 -28.674 1.00 95.81 481 GLU A N 1
ATOM 3899 C CA . GLU A 1 481 ? 23.468 -15.640 -28.123 1.00 95.81 481 GLU A CA 1
ATOM 3900 C C . GLU A 1 481 ? 22.133 -15.669 -27.372 1.00 95.81 481 GLU A C 1
ATOM 3902 O O . GLU A 1 481 ? 21.286 -16.524 -27.643 1.00 95.81 481 GLU A O 1
ATOM 3907 N N . ALA A 1 482 ? 21.905 -14.692 -26.492 1.00 95.00 482 ALA A N 1
ATOM 3908 C CA . ALA A 1 482 ? 20.662 -14.557 -25.743 1.00 95.00 482 ALA A CA 1
ATOM 3909 C C . ALA A 1 482 ? 19.457 -14.345 -26.670 1.00 95.00 482 ALA A C 1
ATOM 3911 O O . ALA A 1 482 ? 18.441 -15.022 -26.523 1.00 95.00 482 ALA A O 1
ATOM 3912 N N . SER A 1 483 ? 19.584 -13.478 -27.680 1.00 95.44 483 SER A N 1
ATOM 3913 C CA . SER A 1 483 ? 18.505 -13.237 -28.645 1.00 95.44 483 SER A CA 1
ATOM 3914 C C . SER A 1 483 ? 18.124 -14.509 -29.406 1.00 95.44 483 SER A C 1
ATOM 3916 O O . SER A 1 483 ? 16.949 -14.712 -29.709 1.00 95.44 483 SER A O 1
ATOM 3918 N N . LYS A 1 484 ? 19.101 -15.371 -29.732 1.00 94.56 484 LYS A N 1
ATOM 3919 C CA . LYS A 1 484 ? 18.857 -16.650 -30.422 1.00 94.56 484 LYS A CA 1
ATOM 3920 C C . LYS A 1 484 ? 18.187 -17.664 -29.507 1.00 94.56 484 LYS A C 1
ATOM 3922 O O . LYS A 1 484 ? 17.296 -18.383 -29.948 1.00 94.56 484 LYS A O 1
ATOM 3927 N N . LYS A 1 485 ? 18.623 -17.729 -28.248 1.00 94.44 485 LYS A N 1
ATOM 3928 C CA . LYS A 1 485 ? 18.159 -18.727 -27.282 1.00 94.44 485 LYS A CA 1
ATOM 3929 C C . LYS A 1 485 ? 16.772 -18.415 -26.713 1.00 94.44 485 LYS A C 1
ATOM 3931 O O . LYS A 1 485 ? 15.996 -19.341 -26.509 1.00 94.44 485 LYS A O 1
ATOM 3936 N N . TYR A 1 486 ? 16.463 -17.141 -26.478 1.00 92.00 486 TYR A N 1
ATOM 3937 C CA . TYR A 1 486 ? 15.271 -16.710 -25.734 1.00 92.00 486 TYR A CA 1
ATOM 3938 C C . TYR A 1 486 ? 14.280 -15.889 -26.573 1.00 92.00 486 TYR A C 1
ATOM 3940 O O . TYR A 1 486 ? 13.399 -15.220 -26.032 1.00 92.00 486 TYR A O 1
ATOM 3948 N N . SER A 1 487 ? 14.398 -15.912 -27.903 1.00 88.44 487 SER A N 1
ATOM 3949 C CA . SER A 1 487 ? 13.407 -15.275 -28.779 1.00 88.44 487 SER A CA 1
ATOM 3950 C C . SER A 1 487 ? 12.016 -15.913 -28.610 1.00 88.44 487 SER A C 1
ATOM 3952 O O . SER A 1 487 ? 11.934 -17.137 -28.501 1.00 88.44 487 SER A O 1
ATOM 3954 N N . PRO A 1 488 ? 10.911 -15.140 -28.652 1.00 89.88 488 PRO A N 1
ATOM 3955 C CA . PRO A 1 488 ? 10.833 -13.694 -28.886 1.00 89.88 488 PRO A CA 1
ATOM 3956 C C . PRO A 1 488 ? 10.904 -12.838 -27.608 1.00 89.88 488 PRO A C 1
ATOM 3958 O O . PRO A 1 488 ? 10.737 -11.624 -27.697 1.00 89.88 488 PRO A O 1
ATOM 3961 N N . LEU A 1 489 ? 11.102 -13.441 -26.432 1.00 91.06 489 LEU A N 1
ATOM 3962 C CA . LEU A 1 489 ? 11.079 -12.736 -25.148 1.00 91.06 489 LEU A CA 1
ATOM 3963 C C . LEU A 1 489 ? 12.319 -11.870 -24.934 1.00 91.06 489 LEU A C 1
ATOM 3965 O O . LEU A 1 489 ? 12.205 -10.808 -24.344 1.00 91.06 489 LEU A O 1
ATOM 3969 N N . PHE A 1 490 ? 13.479 -12.264 -25.456 1.00 96.31 490 PHE A N 1
ATOM 3970 C CA . PHE A 1 490 ? 14.701 -11.464 -25.386 1.00 96.31 490 PHE A CA 1
ATOM 3971 C C . PHE A 1 490 ? 15.201 -11.136 -26.790 1.00 96.31 490 PHE A C 1
ATOM 3973 O O . PHE A 1 490 ? 15.424 -12.038 -27.601 1.00 96.31 490 PHE A O 1
ATOM 3980 N N . GLN A 1 491 ? 15.371 -9.851 -27.101 1.00 96.81 491 GLN A N 1
ATOM 3981 C CA . GLN A 1 491 ? 15.797 -9.404 -28.427 1.00 96.81 491 GLN A CA 1
ATOM 3982 C C . GLN A 1 491 ? 16.766 -8.225 -28.341 1.00 96.81 491 GLN A C 1
ATOM 3984 O O . GLN A 1 491 ? 16.519 -7.254 -27.627 1.00 96.81 491 GLN A O 1
ATOM 3989 N N . GLY A 1 492 ? 17.832 -8.272 -29.138 1.00 96.94 492 GLY A N 1
ATOM 3990 C CA . GLY A 1 492 ? 18.722 -7.143 -29.390 1.00 96.94 492 GLY A CA 1
ATOM 3991 C C . GLY A 1 492 ? 18.688 -6.686 -30.849 1.00 96.94 492 GLY A C 1
ATOM 3992 O O . GLY A 1 492 ? 18.598 -7.506 -31.770 1.00 96.94 492 GLY A O 1
ATOM 3993 N N . ARG A 1 493 ? 18.777 -5.372 -31.068 1.00 97.62 493 ARG A N 1
ATOM 3994 C CA . ARG A 1 493 ? 18.940 -4.760 -32.395 1.00 97.62 493 ARG A CA 1
ATOM 3995 C C . ARG A 1 493 ? 20.028 -3.686 -32.379 1.00 97.62 493 ARG A C 1
ATOM 3997 O O . ARG A 1 493 ? 20.292 -3.066 -31.349 1.00 97.62 493 ARG A O 1
ATOM 4004 N N . ILE A 1 494 ? 20.638 -3.479 -33.543 1.00 97.31 494 ILE A N 1
ATOM 4005 C CA . ILE A 1 494 ? 21.757 -2.565 -33.766 1.00 97.31 494 ILE A CA 1
ATOM 4006 C C . ILE A 1 494 ? 21.305 -1.308 -34.505 1.00 97.31 494 ILE A C 1
ATOM 4008 O O . ILE A 1 494 ? 20.578 -1.387 -35.500 1.00 97.31 494 ILE A O 1
ATOM 4012 N N . MET A 1 495 ? 21.793 -0.158 -34.043 1.00 95.38 495 MET A N 1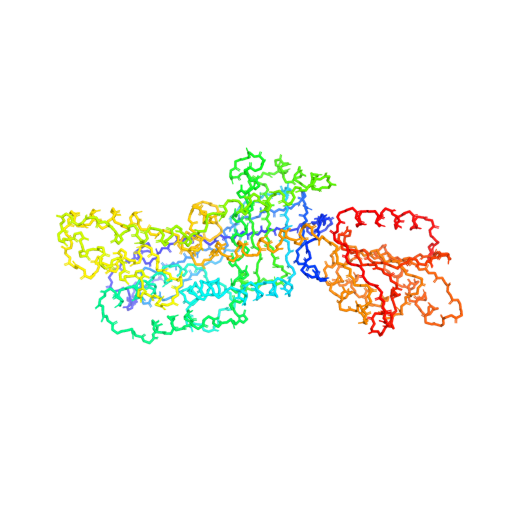
ATOM 4013 C CA . MET A 1 495 ? 21.681 1.132 -34.717 1.00 95.38 495 MET A CA 1
ATOM 4014 C C . MET A 1 495 ? 22.998 1.909 -34.588 1.00 95.38 495 MET A C 1
ATOM 4016 O O . MET A 1 495 ? 23.445 2.173 -33.478 1.00 95.38 495 MET A O 1
ATOM 4020 N N . GLU A 1 496 ? 23.612 2.273 -35.716 1.00 89.94 496 GLU A N 1
ATOM 4021 C CA . GLU A 1 496 ? 24.960 2.871 -35.756 1.00 89.94 496 GLU A CA 1
ATOM 4022 C C . GLU A 1 496 ? 25.023 4.253 -35.081 1.00 89.94 496 GLU A C 1
ATOM 4024 O O . GLU A 1 496 ? 25.868 4.497 -34.222 1.00 89.94 496 GLU A O 1
ATOM 4029 N N . GLU A 1 497 ? 24.078 5.145 -35.393 1.00 89.81 497 GLU A N 1
ATOM 4030 C CA . GLU A 1 497 ? 24.028 6.517 -34.857 1.00 89.81 497 GLU A CA 1
ATOM 4031 C C . GLU A 1 497 ? 23.305 6.608 -33.499 1.00 89.81 497 GLU A C 1
ATOM 4033 O O . GLU A 1 497 ? 22.650 7.598 -33.168 1.00 89.81 497 GLU A O 1
ATOM 4038 N N . LEU A 1 498 ? 23.396 5.559 -32.678 1.00 92.75 498 LEU A N 1
ATOM 4039 C CA . LEU A 1 498 ? 22.760 5.542 -31.369 1.00 92.75 498 LEU A CA 1
ATOM 4040 C C . LEU A 1 498 ? 23.620 6.257 -30.320 1.00 92.75 498 LEU A C 1
ATOM 4042 O O . LEU A 1 498 ? 24.744 5.852 -30.040 1.00 92.75 498 LEU A O 1
ATOM 4046 N N . HIS A 1 499 ? 23.051 7.269 -29.664 1.00 94.31 499 HIS A N 1
ATOM 4047 C CA . HIS A 1 499 ? 23.626 7.904 -28.468 1.00 94.31 499 HIS A CA 1
ATOM 4048 C C . HIS A 1 499 ? 22.627 8.065 -27.312 1.00 94.31 499 HIS A C 1
ATOM 4050 O O . HIS A 1 499 ? 23.011 8.539 -26.236 1.00 94.31 499 HIS A O 1
ATOM 4056 N N . ALA A 1 500 ? 21.368 7.661 -27.504 1.00 95.38 500 ALA A N 1
ATOM 4057 C CA . ALA A 1 500 ? 20.348 7.689 -26.462 1.00 95.38 500 ALA A CA 1
ATOM 4058 C C . ALA A 1 500 ? 20.656 6.669 -25.358 1.00 95.38 500 ALA A C 1
ATOM 4060 O O . ALA A 1 500 ? 21.198 5.597 -25.624 1.00 95.38 500 ALA A O 1
ATOM 4061 N N . LYS A 1 501 ? 20.326 7.030 -24.118 1.00 96.88 501 LYS A N 1
ATOM 4062 C CA . LYS A 1 501 ? 20.559 6.219 -22.922 1.00 96.88 501 LYS A CA 1
ATOM 4063 C C . LYS A 1 501 ? 19.304 6.259 -22.071 1.00 96.88 501 LYS A C 1
ATOM 4065 O O . LYS A 1 501 ? 18.968 7.302 -21.508 1.00 96.88 501 LYS A O 1
ATOM 4070 N N . GLY A 1 502 ? 18.602 5.140 -22.013 1.00 98.06 502 GLY A N 1
ATOM 4071 C CA . GLY A 1 502 ? 17.409 5.028 -21.198 1.00 98.06 502 GLY A CA 1
ATOM 4072 C C . GLY A 1 502 ? 16.913 3.601 -21.061 1.00 98.06 502 GLY A C 1
ATOM 4073 O O . GLY A 1 502 ? 17.259 2.725 -21.849 1.00 98.06 502 GLY A O 1
ATOM 4074 N N . MET A 1 503 ? 16.099 3.381 -20.042 1.00 98.44 503 MET A N 1
ATOM 4075 C CA . MET A 1 503 ? 15.421 2.125 -19.772 1.00 98.44 503 MET A CA 1
ATOM 4076 C C . MET A 1 503 ? 13.997 2.432 -19.338 1.00 98.44 503 MET A C 1
ATOM 4078 O O . MET A 1 503 ? 13.782 3.141 -18.357 1.00 98.44 503 MET A O 1
ATOM 4082 N N . LEU A 1 504 ? 13.038 1.883 -20.070 1.00 98.62 504 LEU A N 1
ATOM 4083 C CA . LEU A 1 504 ? 11.625 1.946 -19.752 1.00 98.62 504 LEU A CA 1
ATOM 4084 C C . LEU A 1 504 ? 11.182 0.581 -19.229 1.00 98.62 504 LEU A C 1
ATOM 4086 O O . LEU A 1 504 ? 11.224 -0.413 -19.951 1.00 98.62 504 LEU A O 1
ATOM 4090 N N . VAL A 1 505 ? 10.761 0.546 -17.970 1.00 97.69 505 VAL A N 1
ATOM 4091 C CA . VAL A 1 505 ? 10.226 -0.645 -17.312 1.00 97.69 505 VAL A CA 1
ATOM 4092 C C . VAL A 1 505 ? 8.707 -0.573 -17.320 1.00 97.69 505 VAL A C 1
ATOM 4094 O O . VAL A 1 505 ? 8.114 0.424 -16.895 1.00 97.69 505 VAL A O 1
ATOM 4097 N N . ASP A 1 506 ? 8.081 -1.638 -17.817 1.00 95.19 506 ASP A N 1
ATOM 4098 C CA . ASP A 1 506 ? 6.634 -1.843 -17.845 1.00 95.19 506 ASP A CA 1
ATOM 4099 C C . ASP A 1 506 ? 5.842 -0.696 -18.503 1.00 95.19 506 ASP A C 1
ATOM 4101 O O . ASP A 1 506 ? 4.646 -0.546 -18.285 1.00 95.19 506 ASP A O 1
ATOM 4105 N N . GLY A 1 507 ? 6.487 0.145 -19.314 1.00 95.81 507 GLY A N 1
ATOM 4106 C CA . GLY A 1 507 ? 5.859 1.330 -19.906 1.00 95.81 507 GLY A CA 1
ATOM 4107 C C . GLY A 1 507 ? 5.544 2.471 -18.925 1.00 95.81 507 GLY A C 1
ATOM 4108 O O . GLY A 1 507 ? 4.962 3.473 -19.340 1.00 95.81 507 GLY A O 1
ATOM 4109 N N . VAL A 1 508 ? 5.917 2.352 -17.645 1.00 96.50 508 VAL A N 1
ATOM 4110 C CA . VAL A 1 508 ? 5.479 3.272 -16.574 1.00 96.50 508 VAL A CA 1
ATOM 4111 C C . VAL A 1 508 ? 6.601 3.784 -15.669 1.00 96.50 508 VAL A C 1
ATOM 4113 O O . VAL A 1 508 ? 6.348 4.643 -14.825 1.00 96.50 508 VAL A O 1
ATOM 4116 N N . ILE A 1 509 ? 7.831 3.287 -15.821 1.00 98.00 509 ILE A N 1
ATOM 4117 C CA . ILE A 1 509 ? 9.012 3.783 -15.100 1.00 98.00 509 ILE A CA 1
ATOM 4118 C C . ILE A 1 509 ? 10.125 4.014 -16.120 1.00 98.00 509 ILE A C 1
ATOM 4120 O O . ILE A 1 509 ? 10.669 3.055 -16.662 1.00 98.00 509 ILE A O 1
ATOM 4124 N N . LEU A 1 510 ? 10.468 5.273 -16.387 1.00 98.38 510 LEU A N 1
ATOM 4125 C CA . LEU A 1 510 ? 11.546 5.637 -17.301 1.00 98.38 510 LEU A CA 1
ATOM 4126 C C . LEU A 1 510 ? 12.769 6.123 -16.522 1.00 98.38 510 LEU A C 1
ATOM 4128 O O . LEU A 1 510 ? 12.693 7.093 -15.776 1.00 98.38 510 LEU A O 1
ATOM 4132 N N . LEU A 1 511 ? 13.912 5.480 -16.738 1.00 97.88 511 LEU A N 1
ATOM 4133 C CA . LEU A 1 511 ? 15.220 5.947 -16.287 1.00 97.88 511 LEU A CA 1
ATOM 4134 C C . LEU A 1 511 ? 15.982 6.441 -17.507 1.00 97.88 511 LEU A C 1
ATOM 4136 O O . LEU A 1 511 ? 16.155 5.682 -18.456 1.00 97.88 511 LEU A O 1
ATOM 4140 N N . HIS A 1 512 ? 16.460 7.681 -17.502 1.00 97.62 512 HIS A N 1
ATOM 4141 C CA . HIS A 1 512 ? 17.271 8.207 -18.600 1.00 97.62 512 HIS A CA 1
ATOM 4142 C C . HIS A 1 512 ? 18.267 9.268 -18.126 1.00 97.62 512 HIS A C 1
ATOM 4144 O O . HIS A 1 512 ? 18.110 9.861 -17.060 1.00 97.62 512 HIS A O 1
ATOM 4150 N N . GLY A 1 513 ? 19.322 9.495 -18.907 1.00 95.38 513 GLY A N 1
ATOM 4151 C CA . GLY A 1 513 ? 20.398 10.407 -18.522 1.00 95.38 513 GLY A CA 1
ATOM 4152 C C . GLY A 1 513 ? 21.641 10.271 -19.396 1.00 95.38 513 GLY A C 1
ATOM 4153 O O . GLY A 1 513 ? 21.558 9.915 -20.572 1.00 95.38 513 GLY A O 1
ATOM 4154 N N . SER A 1 514 ? 22.801 10.575 -18.822 1.00 95.06 514 SER A N 1
ATOM 4155 C CA . SER A 1 514 ? 24.105 10.547 -19.490 1.00 95.06 514 SER A CA 1
ATOM 4156 C C . SER A 1 514 ? 24.844 9.227 -19.287 1.00 95.06 514 SER A C 1
ATOM 4158 O O . SER A 1 514 ? 25.734 8.916 -20.081 1.00 95.06 514 SER A O 1
ATOM 4160 N N . PHE A 1 515 ? 24.426 8.425 -18.301 1.00 94.31 515 PHE A N 1
ATOM 4161 C CA . PHE A 1 515 ? 25.038 7.147 -17.952 1.00 94.31 515 PHE A CA 1
ATOM 4162 C C . PHE A 1 515 ? 24.814 6.083 -19.030 1.00 94.31 515 PHE A C 1
ATOM 4164 O O . PHE A 1 515 ? 23.703 5.873 -19.519 1.00 94.31 515 PHE A O 1
ATOM 4171 N N . ASN A 1 516 ? 25.881 5.378 -19.398 1.00 95.88 516 ASN A N 1
ATOM 4172 C CA . ASN A 1 516 ? 25.763 4.152 -20.183 1.00 95.88 516 ASN A CA 1
ATOM 4173 C C . ASN A 1 516 ? 25.370 2.988 -19.268 1.00 95.88 516 ASN A C 1
ATOM 4175 O O . ASN A 1 516 ? 25.669 3.008 -18.073 1.00 95.88 516 ASN A O 1
ATOM 4179 N N . PHE A 1 517 ? 24.774 1.937 -19.832 1.00 96.50 517 PHE A N 1
ATOM 4180 C CA . PHE A 1 517 ? 24.447 0.716 -19.085 1.00 96.50 517 PHE A CA 1
ATOM 4181 C C . PHE A 1 517 ? 25.683 -0.187 -18.959 1.00 96.50 517 PHE A C 1
ATOM 4183 O O . PHE A 1 517 ? 25.666 -1.373 -19.286 1.00 96.50 517 PHE A O 1
ATOM 4190 N N . THR A 1 518 ? 26.785 0.406 -18.505 1.00 96.25 518 THR A N 1
ATOM 4191 C CA . THR A 1 518 ? 28.057 -0.254 -18.218 1.00 96.25 518 THR A CA 1
ATOM 4192 C C . THR A 1 518 ? 28.305 -0.276 -16.716 1.00 96.25 518 THR A C 1
ATOM 4194 O O . THR A 1 518 ? 27.767 0.555 -15.986 1.00 96.25 518 THR A O 1
ATOM 4197 N N . ILE A 1 519 ? 29.168 -1.177 -16.240 1.00 95.00 519 ILE A N 1
ATOM 4198 C CA . ILE A 1 519 ? 29.547 -1.222 -14.817 1.00 95.00 519 ILE A CA 1
ATOM 4199 C C . ILE A 1 519 ? 30.045 0.150 -14.333 1.00 95.00 519 ILE A C 1
ATOM 4201 O O . ILE A 1 519 ? 29.566 0.664 -13.329 1.00 95.00 519 ILE A O 1
ATOM 4205 N N . SER A 1 520 ? 30.930 0.808 -15.088 1.00 92.38 520 SER A N 1
ATOM 4206 C CA . SER A 1 520 ? 31.435 2.142 -14.731 1.00 92.38 520 SER A CA 1
ATOM 4207 C C . SER A 1 520 ? 30.355 3.230 -14.730 1.00 92.38 520 SER A C 1
ATOM 4209 O O . SER A 1 520 ? 30.352 4.081 -13.837 1.00 92.38 520 SER A O 1
ATOM 4211 N N . GLY A 1 521 ? 29.429 3.192 -15.696 1.00 92.12 521 GLY A N 1
ATOM 4212 C CA . GLY A 1 521 ? 28.313 4.133 -15.792 1.00 92.12 521 GLY A CA 1
ATOM 4213 C C . GLY A 1 521 ? 27.329 3.999 -14.630 1.00 92.12 521 GLY A C 1
ATOM 4214 O O . GLY A 1 521 ? 26.850 5.005 -14.113 1.00 92.12 521 GLY A O 1
ATOM 4215 N N . LEU A 1 522 ? 27.079 2.768 -14.172 1.00 93.69 522 LEU A N 1
ATOM 4216 C CA . LEU A 1 522 ? 26.171 2.495 -13.060 1.00 93.69 522 LEU A CA 1
ATOM 4217 C C . LEU A 1 522 ? 26.825 2.683 -11.679 1.00 93.69 522 LEU A C 1
ATOM 4219 O O . LEU A 1 522 ? 26.144 3.140 -10.764 1.00 93.69 522 LEU A O 1
ATOM 4223 N N . ASP A 1 523 ? 28.112 2.365 -11.501 1.00 92.75 523 ASP A N 1
ATOM 4224 C CA . ASP A 1 523 ? 28.757 2.337 -10.175 1.00 92.75 523 ASP A CA 1
ATOM 4225 C C . ASP A 1 523 ? 29.593 3.585 -9.840 1.00 92.75 523 ASP A C 1
ATOM 4227 O O . ASP A 1 523 ? 29.593 4.050 -8.697 1.00 92.75 523 ASP A O 1
ATOM 4231 N N . SER A 1 524 ? 30.359 4.120 -10.796 1.00 88.38 524 SER A N 1
ATOM 4232 C CA . SER A 1 524 ? 31.486 5.011 -10.469 1.00 88.38 524 SER A CA 1
ATOM 4233 C C . SER A 1 524 ? 31.417 6.407 -11.070 1.00 88.38 524 SER A C 1
ATOM 4235 O O . SER A 1 524 ? 31.950 7.341 -10.463 1.00 88.38 524 SER A O 1
ATOM 4237 N N . ASN A 1 525 ? 30.804 6.556 -12.243 1.00 91.44 525 ASN A N 1
ATOM 4238 C CA . ASN A 1 525 ? 30.787 7.823 -12.962 1.00 91.44 525 ASN A CA 1
ATOM 4239 C C . ASN A 1 525 ? 29.896 8.861 -12.270 1.00 91.44 525 ASN A C 1
ATOM 4241 O O . ASN A 1 525 ? 28.948 8.522 -11.560 1.00 91.44 525 ASN A O 1
ATOM 4245 N N . VAL A 1 526 ? 30.212 10.138 -12.498 1.00 92.19 526 VAL A N 1
ATOM 4246 C CA . VAL A 1 526 ? 29.316 11.248 -12.164 1.00 92.19 526 VAL A CA 1
ATOM 4247 C C . VAL A 1 526 ? 28.467 11.536 -13.391 1.00 92.19 526 VAL A C 1
ATOM 4249 O O . VAL A 1 526 ? 28.985 11.994 -14.405 1.00 92.19 526 VAL A O 1
ATOM 4252 N N . GLU A 1 527 ? 27.179 11.248 -13.289 1.00 92.12 527 GLU A N 1
ATOM 4253 C CA . GLU A 1 527 ? 26.232 11.283 -14.402 1.00 92.12 527 GLU A CA 1
ATOM 4254 C C . GLU A 1 527 ? 25.005 12.107 -13.997 1.00 92.12 527 GLU A C 1
ATOM 4256 O O . GLU A 1 527 ? 24.762 12.330 -12.803 1.00 92.12 527 GLU A O 1
ATOM 4261 N N . ASN A 1 528 ? 24.214 12.553 -14.972 1.00 94.62 528 ASN A N 1
ATOM 4262 C CA . ASN A 1 528 ? 22.853 12.985 -14.684 1.00 94.62 528 ASN A CA 1
ATOM 4263 C C . ASN A 1 528 ? 21.898 11.783 -14.748 1.00 94.62 528 ASN A C 1
ATOM 4265 O O . ASN A 1 528 ? 22.069 10.865 -15.553 1.00 94.62 528 ASN A O 1
ATOM 4269 N N . LEU A 1 529 ? 20.880 11.800 -13.893 1.00 96.06 529 LEU A N 1
ATOM 4270 C CA . LEU A 1 529 ? 19.838 10.778 -13.841 1.00 96.06 529 LEU A CA 1
ATOM 4271 C C . LEU A 1 529 ? 18.481 11.455 -13.729 1.00 96.06 529 LEU A C 1
ATOM 4273 O O . LEU A 1 529 ? 18.262 12.284 -12.850 1.00 96.06 529 LEU A O 1
ATOM 4277 N N . ILE A 1 530 ? 17.560 11.056 -14.592 1.00 97.50 530 ILE A N 1
ATOM 4278 C CA . ILE A 1 530 ? 16.157 11.423 -14.519 1.00 97.50 530 ILE A CA 1
ATOM 4279 C C . ILE A 1 530 ? 15.351 10.136 -14.382 1.00 97.50 530 ILE A C 1
ATOM 4281 O O . ILE A 1 530 ? 15.542 9.186 -15.142 1.00 97.50 530 ILE A O 1
ATOM 4285 N N . ILE A 1 531 ? 14.463 10.124 -13.393 1.00 97.62 531 ILE A N 1
ATOM 4286 C CA . ILE A 1 531 ? 13.477 9.071 -13.172 1.00 97.62 531 ILE A CA 1
ATOM 4287 C C . ILE A 1 531 ? 12.115 9.691 -13.432 1.00 97.62 531 ILE A C 1
ATOM 4289 O O . ILE A 1 531 ? 11.650 10.535 -12.664 1.00 97.62 531 ILE A O 1
ATOM 4293 N N . ASP A 1 532 ? 11.496 9.295 -14.531 1.00 97.69 532 ASP A N 1
ATOM 4294 C CA . ASP A 1 532 ? 10.238 9.836 -15.015 1.00 97.69 532 ASP A CA 1
ATOM 4295 C C . ASP A 1 532 ? 9.142 8.766 -14.917 1.00 97.69 532 ASP A C 1
ATOM 4297 O O . ASP A 1 532 ? 9.158 7.755 -15.617 1.00 97.69 532 ASP A O 1
ATOM 4301 N N . CYS A 1 533 ? 8.197 8.978 -14.000 1.00 96.88 533 CYS A N 1
ATOM 4302 C CA . CYS A 1 533 ? 6.983 8.165 -13.862 1.00 96.88 533 CYS A CA 1
ATOM 4303 C C . CYS A 1 533 ? 5.746 8.879 -14.443 1.00 96.88 533 CYS A C 1
ATOM 4305 O O . CYS A 1 533 ? 4.608 8.508 -14.151 1.00 96.88 533 CYS A O 1
ATOM 4307 N N . SER A 1 534 ? 5.940 9.955 -15.212 1.00 95.25 534 SER A N 1
ATOM 4308 C CA . SER A 1 534 ? 4.852 10.706 -15.830 1.00 95.25 534 SER A CA 1
ATOM 4309 C C . SER A 1 534 ? 4.310 9.963 -17.048 1.00 95.25 534 SER A C 1
ATOM 4311 O O . SER A 1 534 ? 5.062 9.484 -17.894 1.00 95.25 534 SER A O 1
ATOM 4313 N N . LEU A 1 535 ? 2.982 9.937 -17.180 1.00 93.44 535 LEU A N 1
ATOM 4314 C CA . LEU A 1 535 ? 2.302 9.315 -18.322 1.00 93.44 535 LEU A CA 1
ATOM 4315 C C . LEU A 1 535 ? 2.777 9.876 -19.666 1.00 93.44 535 LEU A C 1
ATOM 4317 O O . LEU A 1 535 ? 2.880 9.143 -20.645 1.00 93.44 535 LEU A O 1
ATOM 4321 N N . HIS A 1 536 ? 3.046 11.183 -19.723 1.00 92.94 536 HIS A N 1
ATOM 4322 C CA . HIS A 1 536 ? 3.508 11.832 -20.944 1.00 92.94 536 HIS A CA 1
ATOM 4323 C C . HIS A 1 536 ? 4.928 11.391 -21.316 1.00 92.94 536 HIS A C 1
ATOM 4325 O O . HIS A 1 536 ? 5.157 11.003 -22.460 1.00 92.94 536 HIS A O 1
ATOM 4331 N N . GLY A 1 537 ? 5.864 11.428 -20.360 1.00 94.81 537 GLY A N 1
ATOM 4332 C CA . GLY A 1 537 ? 7.262 11.076 -20.597 1.00 94.81 537 GLY A CA 1
ATOM 4333 C C . GLY A 1 537 ? 7.443 9.608 -20.968 1.00 94.81 537 GLY A C 1
ATOM 4334 O O . GLY A 1 537 ? 8.086 9.302 -21.974 1.00 94.81 537 GLY A O 1
ATOM 4335 N N . THR A 1 538 ? 6.808 8.695 -20.226 1.00 96.44 538 THR A N 1
ATOM 4336 C CA . THR A 1 538 ? 6.933 7.253 -20.485 1.00 96.44 538 THR A CA 1
ATOM 4337 C C . THR A 1 538 ? 6.299 6.852 -21.817 1.00 96.44 538 THR A C 1
ATOM 4339 O O . THR A 1 538 ? 6.910 6.107 -22.586 1.00 96.44 538 THR A O 1
ATOM 4342 N N . LYS A 1 539 ? 5.117 7.395 -22.146 1.00 95.06 539 LYS A N 1
ATOM 4343 C CA . LYS A 1 539 ? 4.445 7.142 -23.429 1.00 95.06 539 LYS A CA 1
ATOM 4344 C C . LYS A 1 539 ? 5.259 7.669 -24.606 1.00 95.06 539 LYS A C 1
ATOM 4346 O O . LYS A 1 539 ? 5.465 6.937 -25.570 1.00 95.06 539 LYS A O 1
ATOM 4351 N N . ARG A 1 540 ? 5.761 8.904 -24.516 1.00 96.56 540 ARG A N 1
ATOM 4352 C CA . ARG A 1 540 ? 6.579 9.499 -25.577 1.00 96.56 540 ARG A CA 1
ATOM 4353 C C . ARG A 1 540 ? 7.859 8.699 -25.817 1.00 96.56 540 ARG A C 1
ATOM 4355 O O . ARG A 1 540 ? 8.171 8.386 -26.961 1.00 96.56 540 ARG A O 1
ATOM 4362 N N . PHE A 1 541 ? 8.568 8.320 -24.752 1.00 97.69 541 PHE A N 1
ATOM 4363 C CA . PHE A 1 541 ? 9.757 7.478 -24.880 1.00 97.69 541 PHE A CA 1
ATOM 4364 C C . PHE A 1 541 ? 9.426 6.134 -25.535 1.00 97.69 541 PHE A C 1
ATOM 4366 O O . PHE A 1 541 ? 10.169 5.681 -26.401 1.00 97.69 541 PHE A O 1
ATOM 4373 N N . LYS A 1 542 ? 8.304 5.502 -25.161 1.00 97.69 542 LYS A N 1
ATOM 4374 C CA . LYS A 1 542 ? 7.861 4.237 -25.764 1.00 97.69 542 LYS A CA 1
ATOM 4375 C C . LYS A 1 542 ? 7.617 4.366 -27.267 1.00 97.69 542 LYS A C 1
ATOM 4377 O O . LYS A 1 542 ? 8.042 3.494 -28.021 1.00 97.69 542 LYS A O 1
ATOM 4382 N N . GLU A 1 543 ? 6.942 5.434 -27.690 1.00 97.75 543 GLU A N 1
ATOM 4383 C CA . GLU A 1 543 ? 6.655 5.722 -29.100 1.00 97.75 543 GLU A CA 1
ATOM 4384 C C . GLU A 1 543 ? 7.952 5.911 -29.905 1.00 97.75 543 GLU A C 1
ATOM 4386 O O . GLU A 1 543 ? 8.135 5.251 -30.931 1.00 97.75 543 GLU A O 1
ATOM 4391 N N . GLU A 1 544 ? 8.884 6.731 -29.404 1.00 97.44 544 GLU A N 1
ATOM 4392 C CA . GLU A 1 544 ? 10.197 6.956 -30.028 1.00 97.44 544 GLU A CA 1
ATOM 4393 C C . GLU A 1 544 ? 11.039 5.662 -30.051 1.00 97.44 544 GLU A C 1
ATOM 4395 O O . GLU A 1 544 ? 11.625 5.309 -31.077 1.00 97.44 544 GLU A O 1
ATOM 4400 N N . PHE A 1 545 ? 11.047 4.890 -28.958 1.00 98.25 545 PHE A N 1
ATOM 4401 C CA . PHE A 1 545 ? 11.726 3.594 -28.895 1.00 98.25 545 PHE A CA 1
ATOM 4402 C C . PHE A 1 545 ? 11.166 2.612 -29.929 1.00 98.25 545 PHE A C 1
ATOM 4404 O O . PHE A 1 545 ? 11.937 1.952 -30.621 1.00 98.25 545 PHE A O 1
ATOM 4411 N N . ASP A 1 546 ? 9.841 2.508 -30.071 1.00 98.06 546 ASP A N 1
ATOM 4412 C CA . ASP A 1 546 ? 9.201 1.618 -31.046 1.00 98.06 546 ASP A CA 1
ATOM 4413 C C . ASP A 1 546 ? 9.474 2.028 -32.498 1.00 98.06 546 ASP A C 1
ATOM 4415 O O . ASP A 1 546 ? 9.570 1.173 -33.387 1.00 98.06 546 ASP A O 1
ATOM 4419 N N . GLU A 1 547 ? 9.598 3.326 -32.767 1.00 97.19 547 GLU A N 1
ATOM 4420 C CA . GLU A 1 547 ? 10.016 3.833 -34.069 1.00 97.19 547 GLU A CA 1
ATOM 4421 C C . GLU A 1 547 ? 11.457 3.429 -34.391 1.00 97.19 547 GLU A C 1
ATOM 4423 O O . GLU A 1 547 ? 11.692 2.816 -35.438 1.00 97.19 547 GLU A O 1
ATOM 4428 N N . LEU A 1 548 ? 12.400 3.680 -33.480 1.00 96.69 548 LEU A N 1
ATOM 4429 C CA . LEU A 1 548 ? 13.797 3.272 -33.652 1.00 96.69 548 LEU A CA 1
ATOM 4430 C C . LEU A 1 548 ? 13.926 1.749 -33.752 1.00 96.69 548 LEU A C 1
ATOM 4432 O O . LEU A 1 548 ? 14.632 1.238 -34.620 1.00 96.69 548 LEU A O 1
ATOM 4436 N N . TRP A 1 549 ? 13.182 1.008 -32.928 1.00 97.31 549 TRP A N 1
ATOM 4437 C CA . TRP A 1 549 ? 13.162 -0.452 -32.934 1.00 97.31 549 TRP A CA 1
ATOM 4438 C C . TRP A 1 549 ? 12.807 -1.013 -34.307 1.00 97.31 549 TRP A C 1
ATOM 4440 O O . TRP A 1 549 ? 13.466 -1.944 -34.772 1.00 97.31 549 TRP A O 1
ATOM 4450 N N . ARG A 1 550 ? 11.795 -0.445 -34.979 1.00 96.81 550 ARG A N 1
ATOM 4451 C CA . ARG A 1 550 ? 11.365 -0.877 -36.319 1.00 96.81 550 ARG A CA 1
ATOM 4452 C C . ARG A 1 550 ? 12.433 -0.660 -37.394 1.00 96.81 550 ARG A C 1
ATOM 4454 O O . ARG A 1 550 ? 12.509 -1.485 -38.299 1.00 96.81 550 ARG A O 1
ATOM 4461 N N . HIS A 1 551 ? 13.247 0.389 -37.276 1.00 95.19 551 HIS A N 1
ATOM 4462 C CA . HIS A 1 551 ? 14.304 0.725 -38.240 1.00 95.19 551 HIS A CA 1
ATOM 4463 C C . HIS A 1 551 ? 15.669 0.099 -37.908 1.00 95.19 551 HIS A C 1
ATOM 4465 O O . HIS A 1 551 ? 16.532 0.011 -38.779 1.00 95.19 551 HIS A O 1
ATOM 4471 N N . ALA A 1 552 ? 15.870 -0.354 -36.669 1.00 96.50 552 ALA A N 1
ATOM 4472 C CA . ALA A 1 552 ? 17.107 -0.984 -36.229 1.00 96.50 552 ALA A CA 1
ATOM 4473 C C . ALA A 1 552 ? 17.311 -2.374 -36.854 1.00 96.50 552 ALA A C 1
ATOM 4475 O O . ALA A 1 552 ? 16.365 -3.144 -37.055 1.00 96.50 552 ALA A O 1
ATOM 4476 N N . LYS A 1 553 ? 18.575 -2.726 -37.105 1.00 96.06 553 LYS A N 1
ATOM 4477 C CA . LYS A 1 553 ? 18.968 -4.007 -37.699 1.00 96.06 553 LYS A CA 1
ATOM 4478 C C . LYS A 1 553 ? 18.894 -5.126 -36.649 1.00 96.06 553 LYS A C 1
ATOM 4480 O O . LYS A 1 553 ? 19.561 -5.017 -35.620 1.00 96.06 553 LYS A O 1
ATOM 4485 N N . PRO A 1 554 ? 18.135 -6.213 -36.872 1.00 93.12 554 PRO A N 1
ATOM 4486 C CA . PRO A 1 554 ? 18.166 -7.380 -35.993 1.00 93.12 554 PRO A CA 1
ATOM 4487 C C . PRO A 1 554 ? 19.565 -7.998 -35.882 1.00 93.12 554 PRO A C 1
ATOM 4489 O O . PRO A 1 554 ? 20.329 -7.993 -36.846 1.00 93.12 554 PRO A O 1
ATOM 4492 N N . LEU A 1 555 ? 19.891 -8.545 -34.708 1.00 87.94 555 LEU A N 1
ATOM 4493 C CA . LEU A 1 555 ? 21.126 -9.315 -34.493 1.00 87.94 555 LEU A CA 1
ATOM 4494 C C . LEU A 1 555 ? 21.090 -10.731 -35.095 1.00 87.94 555 LEU A C 1
ATOM 4496 O O . LEU A 1 555 ? 22.130 -11.389 -35.157 1.00 87.94 555 LEU A O 1
ATOM 4500 N N . ILE A 1 556 ? 19.907 -11.209 -35.494 1.00 74.44 556 ILE A N 1
ATOM 4501 C CA . ILE A 1 556 ? 19.650 -12.555 -36.032 1.00 74.44 556 ILE A CA 1
ATOM 4502 C C . ILE A 1 556 ? 19.154 -12.445 -37.461 1.00 74.44 556 ILE A C 1
ATOM 4504 O O . ILE A 1 556 ? 18.275 -11.581 -37.694 1.00 74.44 556 ILE A O 1
#

InterPro domains:
  IPR025202 Cardiolipin synthase-like, phospholipase D-like domain [PF13091] (424-549)
  IPR051406 Phospholipase D domain-containing protein [PTHR43856] (407-554)

Radius of gyration: 29.17 Å; chains: 1; bounding box: 70×80×80 Å

Secondary structure (DSSP, 8-state):
----S-PPPPTT--SS---HHHHEEEEEEEEEEEEPPSSS---EEEEEEEETTEEEEEEEEEEEEEEEEEEEEEEEEESSTT-----EEE-SS--EEEEEEEEEEEEEEPHHHHHHHHHHHHHH-HHHHHHHHHHHHHHT-S-S--SS--TT-HHHHHHHHHHHHHHHHTTPPPPHHHHHHHHHHHHT---HHHHHHHHHHHHHHHHHHHHHHHHHHHT--TTTEEEEEE-GGG--TT-----EEEEEEESSTT--SHHHHHHHHHTTS-HHHHHHHHHHHHH-S-HHHHHHHHHHHHHT---SSHHHHHHHHHHHHHHHHSSTTSS----HHHHHHHHHHHTSS--HHHHHHHHHHHHHS----SS-TTTT--SSS-SS-TTTHHHH--HHHHHHHHHHHHHHHH--EEEEEEEE--HHHHHHHHHT-SSEEEEE-S-B-HHHHHHHHHHHHHHT-EEEEEE---TT-HHHHHHHHHHHHHHHHSTTTEEEEE-TT----EEEETTTEEEEES--BSHHHHHT-EEEEEEE--HHHHHHHHHHHHHHHHHSEE--

Foldseek 3Di:
DDDDPDDDDPPVRPDPPDDLVNFWDKDFDKDKDKDDDPDPQDFAWQFFFDDFLFGFKTKTKGQWIKIKMWGQWMWTHGPDDVDPDTDIGGDPDTDIDMQGRWIKMKIFGDDPSLLVLLCVLLVVDLQQLLLLLLLCCLQVNPPPDQQARDAPSLVSSLVLLLLLLLCLLQVHDDDPSLCVSLVCSVVSDDDSVSSLLLLLQQQQLCLQLLLVLLCVVVVHDSLQKAKDFDDSRHDDPPDDDDTGMMMITGPHRSGPCSSVVLSVVVLPDLSVLVSLVSSLVLLVDPLLVLQVVLLVVLVVDDDPDPLLVVLSVSLNSQACVSNHPGSAHGALVSSLSSVCVNVPPDDPVSNVSNVVSSVSHRHDLQADCSRGDDPDNRPGDPSSRSSRHGSSSNNSSSVVSSVSSVVQKDKDAWDFAAQVSVVSLLVPAQEEKEWEFQAAALVLLVVVLVSCVVRVYQYEYEYADDPVDPRRVNNLVSLLVSCVPPPPRRWYFHDHPGHWGWMQGSLQWIKGWNFGNYPCSRHGDIIMIMIGRDSVVSVVVVVVSVVVSVVTHTSD

pLDDT: mean 88.21, std 12.35, range [32.44, 98.62]